Protein AF-A0A2G9LZC6-F1 (afdb_monomer_lite)

Radius of gyration: 39.08 Å; chains: 1; bounding box: 83×59×140 Å

Foldseek 3Di:
DCDVQQDKFFKAQLLPLDGPDIDGQVDWDKDFAWDADPVRFAADPVRDGDAPLRIDGDADPPDPVRTHIDTDGLVVLQVQQVRNQVSVCVVVVHHDDPLRRQDSVLSVLLSVLSVLLVVLVVLLVVLVVVLVVLVVVLVVLVVVLVVQVVVVVVDDPVCQQVQWDFDDDPDPPDGTDTHRSNVSSVVSNVVSVVSSVVSVVSSVVSVVSSVVSVSCSVRMDTSVSSVLLVLLLVQLVQLLVQLVCQVVCVVVVNDDAGAADAAELAAPVPDACVQLVSVLCSLVSSLVNNLCLQADQKDFDSSQDADPVPRHGDIDGRPSHNNDDSVVSSVSSLRHGAHEYEQVNLLLCLQVQDDDVPDDPVNSVVVSLVVSLVSLVVSVVSSRHQEYAQAAAASNDDDRDAHPPHDGPRVVSVVVCVVVPDPHYYHSDDDPCVLCNVLSNCVNNPPQDDPPDDDDPDDRDDSVCVCPDPVSPPDDPPADDDPPGPDPPDADPVNDDDD

Sequence (499 aa):
EEEPEKAMYPLVDKRSGHVISVIRKDTPIAVPKWKTNGKGEYVDYEGNVVSFRDRVPEFDPNNPEKINMKQKDWSYFIKEAEMRNRDLEKQRGRAISPEERITPEEAFYISMLDGQERSAKGWALYYSQGMEEELKEFEKLKKLRVHYAELEKNTPEKDMWKLKMPLGSGDNIIPPEYKKPTEYIDTRLKMLRERINSSTETMTGQLQNAKEAELAKENVVSSWKFAKNKSMHSYAELGIYAMDRTKKGMEIGKVKEDIFIAPENLFPEMGYGSHPEELIELVQGARERMVEYLTKAQIPDPAGAVDPKTGKPKLINNPYYRSMSRQEADEEAKRHIKATLDTQHLGMWFRYFTPKEGETEEERFKRFEKWYLDEVKKLQEKEIIGHMHIVDGFGRGHTHLPAGEGIMPIRSAVEYLKKKGYTGSMVSEGYGEPGRQLTQTWAYFGSPLYHIGAVEPSAARSWTEVEHSYFSRMQSPYFVFGAYAPSNDWTLWSGVPLE

Secondary structure (DSSP, 8-state):
--TTTT-EEEEEETTT--EEEEEETT--EEEE-B-B-TTS-BB-TT--B--TTT--BPB-TTSTTSB-EEEE-HHHHHHHHHHHHHHHHHHHTSPPPTTTPPPHHHHHHHHHHHHHHHHHHHHHHHHHHHHHHHHHHHHHHHHHHHHHHHHHHHS-GGGGGGG-EEES-S-TTSPPEEE-HHHHHHHHHHHHHHHHHHHHHHHHHHHHHHHHHHHHHHHEEEHHHHHHHHHHHHHHHHHHHHHHHHHHHHHTTS--S---B--B---GGG-TTSSHHHHHHHHHHHHHHHHHHHH-SEEE-TT--B-TTT-SBPEEE-TT-----HHHHHHHHHHHB-EEEEHHHHHHGGGG-PPPTT--HHHHHHHHHHHHHHHHHHHHHTT-EEEEEE-B--SSS---BPTTSSSS-HHHHHHHHHHTT--S-EEE--SS-HHHHHHHHHHHTT-----SS---SS-PPPHHHHHTSTTS-SS--SS--STTSS--S---TTSPPP-

Structure (mmCIF, N/CA/C/O backbone):
data_AF-A0A2G9LZC6-F1
#
_entry.id   AF-A0A2G9LZC6-F1
#
loop_
_atom_site.group_PDB
_atom_site.id
_atom_site.type_symbol
_atom_site.label_atom_id
_atom_site.label_alt_id
_atom_site.label_comp_id
_atom_site.label_asym_id
_atom_site.label_entity_id
_atom_site.label_seq_id
_atom_site.pdbx_PDB_ins_code
_atom_site.Cartn_x
_atom_site.Cartn_y
_atom_site.Cartn_z
_atom_site.occupancy
_atom_site.B_iso_or_equiv
_atom_site.auth_seq_id
_atom_site.auth_comp_id
_atom_site.auth_asym_id
_atom_site.auth_atom_id
_atom_site.pdbx_PDB_model_num
ATOM 1 N N . GLU A 1 1 ? 12.301 17.611 15.758 1.00 43.12 1 GLU A N 1
ATOM 2 C CA . GLU A 1 1 ? 11.873 18.151 14.449 1.00 43.12 1 GLU A CA 1
ATOM 3 C C . GLU A 1 1 ? 12.642 17.582 13.249 1.00 43.12 1 GLU A C 1
ATOM 5 O O . GLU A 1 1 ? 12.082 17.625 12.169 1.00 43.12 1 GLU A O 1
ATOM 10 N N . GLU A 1 2 ? 13.836 16.977 13.389 1.00 47.62 2 GLU A N 1
ATOM 11 C CA . GLU A 1 2 ? 14.562 16.383 12.236 1.00 47.62 2 GLU A CA 1
ATOM 12 C C . GLU A 1 2 ? 14.019 15.026 11.726 1.00 47.62 2 GLU A C 1
ATOM 14 O O . GLU A 1 2 ? 14.221 14.674 10.565 1.00 47.62 2 GLU A O 1
ATOM 19 N N . GLU A 1 3 ? 13.344 14.227 12.561 1.00 56.31 3 GLU A N 1
ATOM 20 C CA . GLU A 1 3 ? 12.893 12.875 12.169 1.00 56.31 3 GLU A CA 1
ATOM 21 C C . GLU A 1 3 ? 11.891 12.828 10.992 1.00 56.31 3 GLU A C 1
ATOM 23 O O . GLU A 1 3 ? 12.041 11.954 10.133 1.00 56.31 3 GLU A O 1
ATOM 28 N N . PRO A 1 4 ? 10.910 13.749 10.863 1.00 64.94 4 PRO A N 1
ATOM 29 C CA . PRO A 1 4 ? 9.993 13.779 9.720 1.00 64.94 4 PRO A CA 1
ATOM 30 C C . PRO A 1 4 ? 10.680 14.034 8.370 1.00 64.94 4 PRO A C 1
ATOM 32 O O . PRO A 1 4 ? 10.182 13.569 7.337 1.00 64.94 4 PRO A O 1
ATOM 35 N N . GLU A 1 5 ? 11.800 14.765 8.372 1.00 67.06 5 GLU A N 1
ATOM 36 C CA . GLU A 1 5 ? 12.588 15.092 7.175 1.00 67.06 5 GLU A CA 1
ATOM 37 C C . GLU A 1 5 ? 13.485 13.927 6.738 1.00 67.06 5 GLU A C 1
ATOM 39 O O . GLU A 1 5 ? 13.737 13.760 5.548 1.00 67.06 5 GLU A O 1
ATOM 44 N N . LYS A 1 6 ? 13.883 13.060 7.679 1.00 76.31 6 LYS A N 1
ATOM 45 C CA . LYS A 1 6 ? 14.678 11.840 7.439 1.00 76.31 6 LYS A CA 1
ATOM 46 C C . LYS A 1 6 ? 13.821 10.575 7.295 1.00 76.31 6 LYS A C 1
ATOM 48 O O . LYS A 1 6 ? 14.341 9.459 7.353 1.00 76.31 6 LYS A O 1
ATOM 53 N N . ALA A 1 7 ? 12.506 10.725 7.124 1.00 83.56 7 ALA A N 1
ATOM 54 C CA . ALA A 1 7 ? 11.594 9.589 7.075 1.00 83.56 7 ALA A CA 1
ATOM 55 C C . ALA A 1 7 ? 11.919 8.639 5.908 1.00 83.56 7 ALA A C 1
ATOM 57 O O . ALA A 1 7 ? 12.198 9.064 4.780 1.00 83.56 7 ALA A O 1
ATOM 58 N N . MET A 1 8 ? 11.851 7.341 6.207 1.00 89.88 8 MET A N 1
ATOM 59 C CA . MET A 1 8 ? 12.093 6.251 5.268 1.00 89.88 8 MET A CA 1
ATOM 60 C C . MET A 1 8 ? 10.774 5.593 4.869 1.00 89.88 8 MET A C 1
ATOM 62 O O . MET A 1 8 ? 9.972 5.231 5.727 1.00 89.88 8 MET A O 1
ATOM 66 N N . TYR A 1 9 ? 10.580 5.396 3.569 1.00 92.12 9 TYR A N 1
ATOM 67 C CA . TYR A 1 9 ? 9.384 4.799 2.987 1.00 92.12 9 TYR A CA 1
ATOM 68 C C . TYR A 1 9 ? 9.756 3.491 2.291 1.00 92.12 9 TYR A C 1
ATOM 70 O O . TYR A 1 9 ? 10.338 3.525 1.201 1.00 92.12 9 TYR A O 1
ATOM 78 N N . PRO A 1 10 ? 9.458 2.329 2.899 1.00 94.50 10 PRO A N 1
ATOM 79 C CA . PRO A 1 10 ? 9.645 1.055 2.232 1.00 94.50 10 PRO A CA 1
ATOM 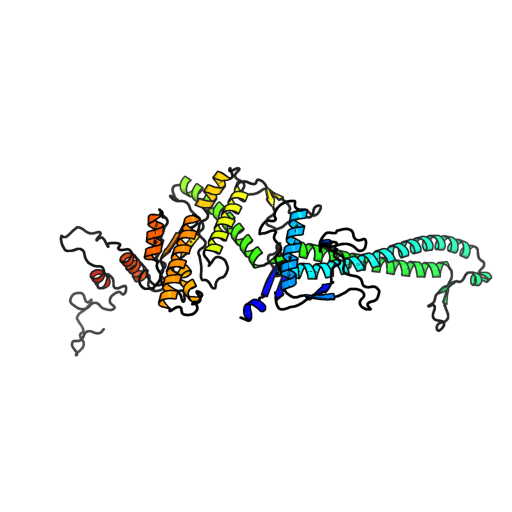80 C C . PRO A 1 10 ? 8.627 0.912 1.099 1.00 94.50 10 PRO A C 1
ATOM 82 O O . PRO A 1 10 ? 7.432 1.162 1.271 1.00 94.50 10 PRO A O 1
ATOM 85 N N . LEU A 1 11 ? 9.109 0.464 -0.050 1.00 96.38 11 LEU A N 1
ATOM 86 C CA . LEU A 1 11 ? 8.307 0.094 -1.205 1.00 96.38 11 LEU A CA 1
ATOM 87 C C . LEU A 1 11 ? 8.334 -1.420 -1.358 1.00 96.38 11 LEU A C 1
ATOM 89 O O . LEU A 1 11 ? 9.381 -2.050 -1.185 1.00 96.38 11 LEU A O 1
ATOM 93 N N . VAL A 1 12 ? 7.191 -1.998 -1.705 1.00 94.19 12 VAL A N 1
ATOM 94 C CA . VAL A 1 12 ? 7.036 -3.440 -1.889 1.00 94.19 12 VAL A CA 1
ATOM 95 C C . VAL A 1 12 ? 6.555 -3.762 -3.296 1.00 94.19 12 VAL A C 1
ATOM 97 O O . VAL A 1 12 ? 5.871 -2.961 -3.934 1.00 94.19 12 VAL A O 1
ATOM 100 N N . ASP A 1 13 ? 6.898 -4.953 -3.775 1.00 89.25 13 ASP A N 1
ATOM 101 C CA . ASP A 1 13 ? 6.261 -5.529 -4.957 1.00 89.25 13 ASP A CA 1
ATOM 102 C C . ASP A 1 13 ? 4.911 -6.119 -4.548 1.00 89.25 13 ASP A C 1
ATOM 104 O O . ASP A 1 13 ? 4.850 -7.064 -3.760 1.00 89.25 13 ASP A O 1
ATOM 108 N N . LYS A 1 14 ? 3.813 -5.590 -5.092 1.00 85.69 14 LYS A N 1
ATOM 109 C CA . LYS A 1 14 ? 2.453 -6.015 -4.732 1.00 85.69 14 LYS A CA 1
ATOM 110 C C . LYS A 1 14 ? 2.152 -7.487 -5.044 1.00 85.69 14 LYS A C 1
ATOM 112 O O . LYS A 1 14 ? 1.168 -8.009 -4.530 1.00 85.69 14 LYS A O 1
ATOM 117 N N . ARG A 1 15 ? 2.965 -8.154 -5.874 1.00 81.88 15 ARG A N 1
ATOM 118 C CA . ARG A 1 15 ? 2.819 -9.578 -6.225 1.00 81.88 15 ARG A CA 1
ATOM 119 C C . ARG A 1 15 ? 3.368 -10.498 -5.138 1.00 81.88 15 ARG A C 1
ATOM 121 O O . ARG A 1 15 ? 2.818 -11.570 -4.918 1.00 81.88 15 ARG A O 1
ATOM 128 N N . SER A 1 16 ? 4.460 -10.101 -4.483 1.00 82.44 16 SER A N 1
ATOM 129 C CA . SER A 1 16 ? 5.167 -10.933 -3.496 1.00 82.44 16 SER A CA 1
ATOM 130 C C . SER A 1 16 ? 5.083 -10.399 -2.066 1.00 82.44 16 SER A C 1
ATOM 132 O O . SER A 1 16 ? 5.293 -11.151 -1.122 1.00 82.44 16 SER A O 1
ATOM 134 N N . GLY A 1 17 ? 4.804 -9.106 -1.890 1.00 83.94 17 GLY A N 1
ATOM 135 C CA . GLY A 1 17 ? 4.912 -8.409 -0.609 1.00 83.94 17 GLY A CA 1
ATOM 136 C C . GLY A 1 17 ? 6.356 -8.159 -0.158 1.00 83.94 17 GLY A C 1
ATOM 137 O O . GLY A 1 17 ? 6.563 -7.622 0.928 1.00 83.94 17 GLY A O 1
ATOM 138 N N . HIS A 1 18 ? 7.363 -8.525 -0.961 1.00 89.69 18 HIS A N 1
ATOM 139 C CA . HIS A 1 18 ? 8.764 -8.282 -0.625 1.00 89.69 18 HIS A CA 1
ATOM 140 C C . HIS A 1 18 ? 9.116 -6.806 -0.772 1.00 89.69 18 HIS A C 1
ATOM 142 O O . HIS A 1 18 ? 8.728 -6.157 -1.745 1.00 89.69 18 HIS A O 1
ATOM 148 N N . VAL A 1 19 ? 9.909 -6.299 0.172 1.00 94.12 19 VAL A N 1
ATOM 149 C CA . VAL A 1 19 ? 10.510 -4.967 0.074 1.00 94.12 19 VAL A CA 1
ATOM 150 C C . VAL A 1 19 ? 11.490 -4.954 -1.096 1.00 94.12 19 VAL A C 1
ATOM 152 O O . VAL A 1 19 ? 12.437 -5.737 -1.123 1.00 94.12 19 VAL A O 1
ATOM 155 N N . ILE A 1 20 ? 11.254 -4.062 -2.057 1.00 94.19 20 ILE A N 1
ATOM 156 C CA . ILE A 1 20 ? 12.092 -3.903 -3.256 1.00 94.19 20 ILE A CA 1
ATOM 157 C C . ILE A 1 20 ? 12.981 -2.663 -3.193 1.00 94.19 20 ILE A C 1
ATOM 159 O O . ILE A 1 20 ? 14.003 -2.603 -3.871 1.00 94.19 20 ILE A O 1
ATOM 163 N N . SER A 1 21 ? 12.598 -1.661 -2.400 1.00 93.88 21 SER A N 1
ATOM 164 C CA . SER A 1 21 ? 13.365 -0.429 -2.227 1.00 93.88 21 SER A CA 1
ATOM 165 C C . SER A 1 21 ? 12.953 0.295 -0.948 1.00 93.88 21 SER A C 1
ATOM 167 O O . SER A 1 21 ? 11.872 0.057 -0.409 1.00 93.88 21 SER A O 1
ATOM 169 N N . VAL A 1 22 ? 13.803 1.201 -0.471 1.00 94.19 22 VAL A N 1
ATOM 170 C CA . VAL A 1 22 ? 13.501 2.116 0.634 1.00 94.19 22 VAL A CA 1
ATOM 171 C C . VAL A 1 22 ? 13.873 3.525 0.198 1.00 94.19 22 VAL A C 1
ATOM 173 O O . VAL A 1 22 ? 15.037 3.803 -0.084 1.00 94.19 22 VAL A O 1
ATOM 176 N N . ILE A 1 23 ? 12.883 4.414 0.144 1.00 93.44 23 ILE A N 1
ATOM 177 C CA . ILE A 1 23 ? 13.073 5.811 -0.250 1.00 93.44 23 ILE A CA 1
ATOM 178 C C . ILE A 1 23 ? 13.298 6.661 0.992 1.00 93.44 23 ILE A C 1
ATOM 180 O O . ILE A 1 23 ? 12.553 6.546 1.963 1.00 93.44 23 ILE A O 1
ATOM 184 N N . ARG A 1 24 ? 14.303 7.537 0.961 1.00 90.88 24 ARG A N 1
ATOM 185 C CA . ARG A 1 24 ? 14.537 8.530 2.013 1.00 90.88 24 ARG A CA 1
ATOM 186 C C . ARG A 1 24 ? 14.150 9.910 1.503 1.00 90.88 24 ARG A C 1
ATOM 188 O O . ARG A 1 24 ? 14.561 10.296 0.410 1.00 90.88 24 ARG A O 1
ATOM 195 N N . LYS A 1 25 ? 13.367 10.650 2.289 1.00 89.06 25 LYS A N 1
ATOM 196 C CA . LYS A 1 25 ? 12.893 11.996 1.916 1.00 89.06 25 LYS A CA 1
ATOM 197 C C . LYS A 1 25 ? 14.012 13.004 1.658 1.00 89.06 25 LYS A C 1
ATOM 199 O O . LYS A 1 25 ? 13.854 13.886 0.819 1.00 89.06 25 LYS A O 1
ATOM 204 N N . ASP A 1 26 ? 15.116 12.867 2.377 1.00 88.81 26 ASP A N 1
ATOM 205 C CA . ASP A 1 26 ? 16.279 13.752 2.328 1.00 88.81 26 ASP A CA 1
ATOM 206 C C . ASP A 1 26 ? 17.225 13.458 1.156 1.00 88.81 26 ASP A C 1
ATOM 208 O O . ASP A 1 26 ? 18.218 14.159 0.982 1.00 88.81 26 ASP A O 1
ATOM 212 N N . THR A 1 27 ? 16.940 12.435 0.345 1.00 89.12 27 THR A N 1
ATOM 213 C CA . THR A 1 27 ? 17.779 12.063 -0.795 1.00 89.12 27 THR A CA 1
ATOM 214 C C . THR A 1 27 ? 17.295 12.775 -2.059 1.00 89.12 27 THR A C 1
ATOM 216 O O . THR A 1 27 ? 16.276 12.373 -2.629 1.00 89.12 27 THR A O 1
ATOM 219 N N . PRO A 1 28 ? 18.001 13.817 -2.541 1.00 89.12 28 PRO A N 1
ATOM 220 C CA . PRO A 1 28 ? 17.677 14.415 -3.823 1.00 89.12 28 PRO A CA 1
ATOM 221 C C . PRO A 1 28 ? 18.065 13.471 -4.961 1.00 89.12 28 PRO A C 1
ATOM 223 O O . PRO A 1 28 ? 19.064 12.753 -4.879 1.00 89.12 28 PRO A O 1
ATOM 226 N N . ILE A 1 29 ? 17.300 13.507 -6.052 1.00 90.00 29 ILE A N 1
ATOM 227 C CA . ILE A 1 29 ? 17.672 12.814 -7.289 1.00 90.00 29 ILE A CA 1
ATOM 228 C C . ILE A 1 29 ? 17.699 13.770 -8.473 1.00 90.00 29 ILE A C 1
ATOM 230 O O . ILE A 1 29 ? 16.896 14.702 -8.584 1.00 90.00 29 ILE A O 1
ATOM 234 N N . ALA A 1 30 ? 18.638 13.518 -9.381 1.00 90.19 30 ALA A N 1
ATOM 235 C CA . ALA A 1 30 ? 18.734 14.233 -10.639 1.00 90.19 30 ALA A CA 1
ATOM 236 C C . ALA A 1 30 ? 17.647 13.739 -11.598 1.00 90.19 30 ALA A C 1
ATOM 238 O O . ALA A 1 30 ? 17.650 12.584 -12.021 1.00 90.19 30 ALA A O 1
ATOM 239 N N . VAL A 1 31 ? 16.740 14.635 -11.979 1.00 89.62 31 VAL A N 1
ATOM 240 C CA . VAL A 1 31 ? 15.729 14.389 -13.016 1.00 89.62 31 VAL A CA 1
ATOM 241 C C . VAL A 1 31 ? 15.840 15.449 -14.108 1.00 89.62 31 VAL A C 1
ATOM 243 O O . VAL A 1 31 ? 16.217 16.593 -13.825 1.00 89.62 31 VAL A O 1
ATOM 246 N N . PRO A 1 32 ? 15.515 15.114 -15.365 1.00 90.19 32 PRO A N 1
ATOM 247 C CA . PRO A 1 32 ? 15.540 16.102 -16.426 1.00 90.19 32 PRO A CA 1
ATOM 248 C C . PRO A 1 32 ? 14.471 17.174 -16.200 1.00 90.19 32 PRO A C 1
ATOM 250 O O . PRO A 1 32 ? 13.370 16.916 -15.704 1.00 90.19 32 PRO A O 1
ATOM 253 N N . LYS A 1 33 ? 14.774 18.399 -16.623 1.00 90.06 33 LYS A N 1
ATOM 254 C CA . LYS A 1 33 ? 13.756 19.428 -16.805 1.00 90.06 33 LYS A CA 1
ATOM 255 C C . LYS A 1 33 ? 12.893 19.023 -18.001 1.00 90.06 33 LYS A C 1
ATOM 257 O O . LYS A 1 33 ? 13.375 18.969 -19.126 1.00 90.06 33 LYS A O 1
ATOM 262 N N . TRP A 1 34 ? 11.629 18.704 -17.751 1.00 91.19 34 TRP A N 1
ATOM 263 C CA . TRP A 1 34 ? 10.685 18.293 -18.791 1.00 91.19 34 TRP A CA 1
ATOM 264 C C . TRP A 1 34 ? 10.189 19.482 -19.616 1.00 91.19 34 TRP A C 1
ATOM 266 O O . TRP A 1 34 ? 9.947 20.559 -19.067 1.00 91.19 34 TRP A O 1
ATOM 276 N N . LYS A 1 35 ? 10.000 19.271 -20.923 1.00 91.69 35 LYS A N 1
ATOM 277 C CA . LYS A 1 35 ? 9.448 20.270 -21.840 1.00 91.69 35 LYS A CA 1
ATOM 278 C C . LYS A 1 35 ? 7.946 20.436 -21.586 1.00 91.69 35 LYS A C 1
ATOM 280 O O . LYS A 1 35 ? 7.188 19.465 -21.612 1.00 91.69 35 LYS A O 1
ATOM 285 N N . THR A 1 36 ? 7.520 21.673 -21.347 1.00 91.94 36 THR A N 1
ATOM 286 C CA . THR A 1 36 ? 6.113 22.034 -21.126 1.00 91.94 36 THR A CA 1
ATOM 287 C C . THR A 1 36 ? 5.716 23.242 -21.970 1.00 91.94 36 THR A C 1
ATOM 289 O O . THR A 1 36 ? 6.568 24.053 -22.333 1.00 91.94 36 THR A O 1
ATOM 292 N N . ASN A 1 37 ? 4.423 23.398 -22.257 1.00 90.38 37 ASN A N 1
ATOM 293 C CA . ASN A 1 37 ? 3.883 24.611 -22.875 1.00 90.38 37 ASN A CA 1
ATOM 294 C C . ASN A 1 37 ? 3.667 25.740 -21.839 1.00 90.38 37 ASN A C 1
ATOM 296 O O . ASN A 1 37 ? 3.871 25.555 -20.637 1.00 90.38 37 ASN A O 1
ATOM 300 N N . GLY A 1 38 ? 3.212 26.916 -22.290 1.00 86.69 38 GLY A N 1
ATOM 301 C CA . GLY A 1 38 ? 2.917 28.065 -21.416 1.00 86.69 38 GLY A CA 1
ATOM 302 C C . GLY A 1 38 ? 1.775 27.846 -20.410 1.00 86.69 38 GLY A C 1
ATOM 303 O O . GLY A 1 38 ? 1.600 28.658 -19.508 1.00 86.69 38 GLY A O 1
ATOM 304 N N . LYS A 1 39 ? 1.014 26.750 -20.541 1.00 86.06 39 LYS A N 1
ATOM 305 C CA . LYS A 1 39 ? -0.029 26.317 -19.596 1.00 86.06 39 LYS A CA 1
ATOM 306 C C . LYS A 1 39 ? 0.474 25.255 -18.606 1.00 86.06 39 LYS A C 1
ATOM 308 O O . LYS A 1 39 ? -0.288 24.819 -17.750 1.00 86.06 39 LYS A O 1
ATOM 313 N N . GLY A 1 40 ? 1.740 24.840 -18.712 1.00 84.50 40 GLY A N 1
ATOM 314 C CA . GLY A 1 40 ? 2.351 23.816 -17.864 1.00 84.50 40 GLY A CA 1
ATOM 315 C C . GLY A 1 40 ? 2.042 22.371 -18.271 1.00 84.50 40 GLY A C 1
ATOM 316 O O . GLY A 1 40 ? 2.336 21.459 -17.504 1.00 84.50 40 GLY A O 1
ATOM 317 N N . GLU A 1 41 ? 1.463 22.138 -19.452 1.00 87.31 41 GLU A N 1
ATOM 318 C CA . GLU A 1 41 ? 1.208 20.788 -19.974 1.00 87.31 41 GLU A CA 1
ATOM 319 C C . GLU A 1 41 ? 2.470 20.231 -20.636 1.00 87.31 41 GLU A C 1
ATOM 321 O O . GLU A 1 41 ? 3.208 20.983 -21.278 1.00 87.31 41 GLU A O 1
ATOM 326 N N . TYR A 1 42 ? 2.721 18.925 -20.505 1.00 90.94 42 TYR A N 1
ATOM 327 C CA . TYR A 1 42 ? 3.843 18.276 -21.184 1.00 90.94 42 TYR A CA 1
ATOM 328 C C . TYR A 1 42 ? 3.627 18.269 -22.694 1.00 90.94 42 TYR A C 1
ATOM 330 O O . TYR A 1 42 ? 2.532 17.967 -23.169 1.00 90.94 42 TYR A O 1
ATOM 338 N N . VAL A 1 43 ? 4.685 18.588 -23.436 1.00 92.75 43 VAL A N 1
ATOM 339 C CA . VAL A 1 43 ? 4.673 18.568 -24.901 1.00 92.75 43 VAL A CA 1
ATOM 340 C C . VAL A 1 43 ? 5.872 17.807 -25.447 1.00 92.75 43 VAL A C 1
ATOM 342 O O . VAL A 1 43 ? 6.925 17.776 -24.807 1.00 92.75 43 VAL A O 1
ATOM 345 N N . ASP A 1 44 ? 5.717 17.206 -26.623 1.00 93.38 44 ASP A N 1
ATOM 346 C CA . ASP A 1 44 ? 6.830 16.632 -27.381 1.00 93.38 44 ASP A CA 1
ATOM 347 C C . ASP A 1 44 ? 7.699 17.725 -28.047 1.00 93.38 44 ASP A C 1
ATOM 349 O O . ASP A 1 44 ? 7.529 18.932 -27.824 1.00 93.38 44 ASP A O 1
ATOM 353 N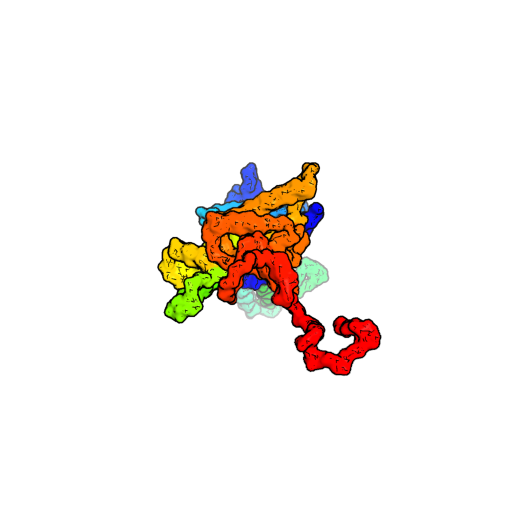 N . TYR A 1 45 ? 8.682 17.312 -28.852 1.00 90.44 45 TYR A N 1
ATOM 354 C CA . TYR A 1 45 ? 9.544 18.249 -29.580 1.00 90.44 45 TYR A CA 1
ATOM 355 C C . TYR A 1 45 ? 8.828 18.991 -30.718 1.00 90.44 45 TYR A C 1
ATOM 357 O O . TYR A 1 45 ? 9.313 20.047 -31.122 1.00 90.44 45 TYR A O 1
ATOM 365 N N . GLU A 1 46 ? 7.676 18.498 -31.177 1.00 91.56 46 GLU A N 1
ATOM 366 C CA . GLU A 1 46 ? 6.836 19.124 -32.206 1.00 91.56 46 GLU A CA 1
ATOM 367 C C . GLU A 1 46 ? 5.798 20.092 -31.605 1.00 91.56 46 GLU A C 1
ATOM 369 O O . GLU A 1 46 ? 5.193 20.888 -32.319 1.00 91.56 46 GLU A O 1
ATOM 374 N N . GLY A 1 47 ? 5.634 20.085 -30.279 1.00 91.06 47 GLY A N 1
ATOM 375 C CA . GLY A 1 47 ? 4.700 20.941 -29.551 1.00 91.06 47 GLY A CA 1
ATOM 376 C C . GLY A 1 47 ? 3.324 20.312 -29.319 1.00 91.06 47 GLY A C 1
ATOM 377 O O . GLY A 1 47 ? 2.440 20.998 -28.799 1.00 91.06 47 GLY A O 1
ATOM 378 N N . ASN A 1 48 ? 3.133 19.032 -29.648 1.00 94.00 48 ASN A N 1
ATOM 379 C CA . ASN A 1 48 ? 1.892 18.322 -29.353 1.00 94.00 48 ASN A CA 1
ATOM 380 C C . ASN A 1 48 ? 1.807 18.030 -27.855 1.00 94.00 48 ASN A C 1
ATOM 382 O O . ASN A 1 48 ? 2.805 17.678 -27.227 1.00 94.00 48 ASN A O 1
ATOM 386 N N . VAL A 1 49 ? 0.611 18.155 -27.276 1.00 90.44 49 VAL A N 1
ATOM 387 C CA . VAL A 1 49 ? 0.374 17.795 -25.871 1.00 90.44 49 VAL A CA 1
ATOM 388 C C . VAL A 1 49 ? 0.473 16.282 -25.718 1.00 90.44 49 VAL A C 1
ATOM 390 O O . VAL A 1 49 ? -0.200 15.540 -26.432 1.00 90.44 49 VAL A O 1
ATOM 393 N N . VAL A 1 50 ? 1.289 15.834 -24.767 1.00 89.19 50 VAL A N 1
ATOM 394 C CA . VAL A 1 50 ? 1.569 14.414 -24.541 1.00 89.19 50 VAL A CA 1
ATOM 395 C C . VAL A 1 50 ? 1.300 13.989 -23.103 1.00 89.19 50 VAL A C 1
ATOM 397 O O . VAL A 1 50 ? 1.228 14.807 -22.182 1.00 89.19 50 VAL A O 1
ATOM 400 N N . SER A 1 51 ? 1.149 12.678 -22.916 1.00 84.94 51 SER A N 1
ATOM 401 C CA . SER A 1 51 ? 0.961 12.077 -21.600 1.00 84.94 51 SER A CA 1
ATOM 402 C C . SER A 1 51 ? 2.229 12.174 -20.751 1.00 84.94 51 SER A C 1
ATOM 404 O O . SER A 1 51 ? 3.335 12.449 -21.230 1.00 84.94 51 SER A O 1
ATOM 406 N N . PHE A 1 52 ? 2.088 11.857 -19.467 1.00 83.50 52 PHE A N 1
ATOM 407 C CA . PHE A 1 52 ? 3.230 11.757 -18.573 1.00 83.50 52 PHE A CA 1
ATOM 408 C C . PHE A 1 52 ? 4.253 10.705 -19.043 1.00 83.50 52 PHE A C 1
ATOM 410 O O . PHE A 1 52 ? 5.458 10.889 -18.872 1.00 83.50 52 PHE A O 1
ATOM 417 N N . ARG A 1 53 ? 3.789 9.613 -19.665 1.00 80.62 53 ARG A N 1
ATOM 418 C CA . ARG A 1 53 ? 4.647 8.540 -20.190 1.00 80.62 53 ARG A CA 1
ATOM 419 C C . ARG A 1 53 ? 5.523 9.027 -21.343 1.00 80.62 53 ARG A C 1
ATOM 421 O O . ARG A 1 53 ? 6.680 8.614 -21.442 1.00 80.62 53 ARG A O 1
ATOM 428 N N . ASP A 1 54 ? 5.001 9.952 -22.140 1.00 85.69 54 ASP A N 1
ATOM 429 C CA . ASP A 1 54 ? 5.575 10.371 -23.422 1.00 85.69 54 ASP A CA 1
ATOM 430 C C . ASP A 1 54 ? 6.284 11.735 -23.351 1.00 85.69 54 ASP A C 1
ATOM 432 O O . ASP A 1 54 ? 6.855 12.199 -24.334 1.00 85.69 54 ASP A O 1
ATOM 436 N N . ARG A 1 55 ? 6.307 12.375 -22.172 1.00 89.75 55 ARG A N 1
ATOM 437 C CA . ARG A 1 55 ? 7.003 13.654 -21.941 1.00 89.75 55 ARG A CA 1
ATOM 438 C C . ARG A 1 55 ? 8.472 13.591 -22.371 1.00 89.75 55 ARG A C 1
ATOM 440 O O . ARG A 1 55 ? 9.153 12.602 -22.096 1.00 89.75 55 ARG A O 1
ATOM 447 N N . VAL A 1 56 ? 9.003 14.652 -22.970 1.00 91.00 56 VAL A N 1
ATOM 448 C CA . VAL A 1 56 ? 10.412 14.715 -23.403 1.00 91.00 56 VAL A CA 1
ATOM 449 C C . VAL A 1 56 ? 11.205 15.728 -22.576 1.00 91.00 56 VAL A C 1
ATOM 451 O O . VAL A 1 56 ? 10.630 16.707 -22.086 1.00 91.00 56 VAL A O 1
ATOM 454 N N . PRO A 1 57 ? 12.512 15.505 -22.351 1.00 92.12 57 PRO A N 1
ATOM 455 C CA . PRO A 1 57 ? 13.341 16.482 -21.664 1.00 92.12 57 PRO A CA 1
ATOM 456 C C . PRO A 1 57 ? 13.539 17.732 -22.528 1.00 92.12 57 PRO A C 1
ATOM 458 O O . PRO A 1 57 ? 13.537 17.673 -23.759 1.00 92.12 57 PRO A O 1
ATOM 461 N N . GLU A 1 58 ? 13.750 18.872 -21.882 1.00 90.00 58 GLU A N 1
ATOM 462 C CA . GLU A 1 58 ? 14.195 20.090 -22.545 1.00 90.00 58 GLU A CA 1
ATOM 463 C C . GLU A 1 58 ? 15.589 19.859 -23.135 1.00 90.00 58 GLU A C 1
ATOM 465 O O . GLU A 1 58 ? 16.535 19.522 -22.419 1.00 90.00 58 GLU A O 1
ATOM 470 N N . PHE A 1 59 ? 15.673 20.007 -24.455 1.00 86.94 59 PHE A N 1
ATOM 471 C CA . PHE A 1 59 ? 16.894 19.853 -25.227 1.00 86.94 59 PHE A CA 1
ATOM 472 C C . PHE A 1 59 ? 17.421 21.235 -25.606 1.00 86.94 59 PHE A C 1
ATOM 474 O O . PHE A 1 59 ? 16.703 22.011 -26.242 1.00 86.94 59 PHE A O 1
ATOM 481 N N . ASP A 1 60 ? 18.659 21.526 -25.216 1.00 83.50 60 ASP A N 1
ATOM 482 C CA . ASP A 1 60 ? 19.354 22.762 -25.563 1.00 83.50 60 ASP A CA 1
ATOM 483 C C . ASP A 1 60 ? 20.552 22.435 -26.469 1.00 83.50 60 ASP A C 1
ATOM 485 O O . ASP A 1 60 ? 21.559 21.910 -25.983 1.00 83.50 60 ASP A O 1
ATOM 489 N N . PRO A 1 61 ? 20.475 22.729 -27.782 1.00 80.38 61 PRO A N 1
ATOM 490 C CA . PRO A 1 61 ? 21.550 22.418 -28.722 1.00 80.38 61 PRO A CA 1
ATOM 491 C C . PRO A 1 61 ? 22.841 23.199 -28.445 1.00 80.38 61 PRO A C 1
ATOM 493 O O . PRO A 1 61 ? 23.898 22.789 -28.922 1.00 80.38 61 PRO A O 1
ATOM 496 N N . ASN A 1 62 ? 22.772 24.298 -27.687 1.00 82.69 62 ASN A N 1
ATOM 497 C CA . ASN A 1 62 ? 23.920 25.149 -27.378 1.00 82.69 62 ASN A CA 1
ATOM 498 C C . ASN A 1 62 ? 24.607 24.769 -26.055 1.00 82.69 62 ASN A C 1
ATOM 500 O O . ASN A 1 62 ? 25.634 25.352 -25.711 1.00 82.69 62 ASN A O 1
ATOM 504 N N . ASN A 1 63 ? 24.065 23.801 -25.309 1.00 78.56 63 ASN A N 1
ATOM 505 C CA . ASN A 1 63 ? 24.620 23.331 -24.043 1.00 78.56 63 ASN A CA 1
ATOM 506 C C . ASN A 1 63 ? 25.474 22.060 -24.257 1.00 78.56 63 ASN A C 1
ATOM 508 O O . ASN A 1 63 ? 24.993 21.119 -24.896 1.00 78.56 63 ASN A O 1
ATOM 512 N N . PRO A 1 64 ? 26.703 21.970 -23.705 1.00 66.00 64 PRO A N 1
ATOM 513 C CA . PRO A 1 64 ? 27.535 20.765 -23.796 1.00 66.00 64 PRO A CA 1
ATOM 514 C C . PRO A 1 64 ? 26.875 19.496 -23.228 1.00 66.00 64 PRO A C 1
ATOM 516 O O . PRO A 1 64 ? 27.115 18.412 -23.756 1.00 66.00 64 PRO A O 1
ATOM 519 N N . GLU A 1 65 ? 26.010 19.610 -22.214 1.00 72.62 65 GLU A N 1
ATOM 520 C CA . GLU A 1 65 ? 25.271 18.473 -21.638 1.00 72.62 65 GLU A CA 1
ATOM 521 C C . GLU A 1 65 ? 23.993 18.125 -22.422 1.00 72.62 65 GLU A C 1
ATOM 523 O O . GLU A 1 65 ? 23.426 17.053 -22.220 1.00 72.62 65 GLU A O 1
ATOM 528 N N . LYS A 1 66 ? 23.563 18.995 -23.354 1.00 80.62 66 LYS A N 1
ATOM 529 C CA . LYS A 1 66 ? 22.383 18.911 -24.246 1.00 80.62 66 LYS A CA 1
ATOM 530 C C . LYS A 1 66 ? 21.010 18.715 -23.578 1.00 80.62 66 LYS A C 1
ATOM 532 O O . LYS A 1 66 ? 20.006 19.144 -24.142 1.00 80.62 66 LYS A O 1
ATOM 537 N N . ILE A 1 67 ? 20.939 18.109 -22.394 1.00 85.75 67 ILE A N 1
ATOM 538 C CA . ILE A 1 67 ? 19.744 17.875 -21.579 1.00 85.75 67 ILE A CA 1
ATOM 539 C C . ILE A 1 67 ? 19.956 18.520 -20.209 1.00 85.75 67 ILE A C 1
ATOM 541 O O . ILE A 1 67 ? 20.919 18.223 -19.510 1.00 85.75 67 ILE A O 1
ATOM 545 N N . ASN A 1 68 ? 19.027 19.383 -19.796 1.00 83.31 68 ASN A N 1
ATOM 546 C CA . ASN A 1 68 ? 19.111 20.059 -18.503 1.00 83.31 68 ASN A CA 1
ATOM 547 C C . ASN A 1 68 ? 18.668 19.126 -17.365 1.00 83.31 68 ASN A C 1
ATOM 549 O O . ASN A 1 68 ? 17.478 18.823 -17.240 1.00 83.31 68 ASN A O 1
ATOM 553 N N . MET A 1 69 ? 19.607 18.706 -16.518 1.00 88.50 69 MET A N 1
ATOM 554 C CA . MET A 1 69 ? 19.331 17.916 -15.317 1.00 88.50 69 MET A CA 1
ATOM 555 C C . MET A 1 69 ? 19.193 18.824 -14.091 1.00 88.50 69 MET A C 1
ATOM 557 O O . MET A 1 69 ? 19.989 19.737 -13.879 1.00 88.50 69 MET A O 1
ATOM 561 N N . LYS A 1 70 ? 18.186 18.571 -13.249 1.00 89.19 70 LYS A N 1
ATOM 562 C CA . LYS A 1 70 ? 17.980 19.293 -11.988 1.00 89.19 70 LYS A CA 1
ATOM 563 C C . LYS A 1 70 ? 17.893 18.324 -10.824 1.00 89.19 70 LYS A C 1
ATOM 565 O O . LYS A 1 70 ? 17.153 17.347 -10.888 1.00 89.19 70 LYS A O 1
ATOM 570 N N . GLN A 1 71 ? 18.588 18.654 -9.740 1.00 91.75 71 GLN A N 1
ATOM 571 C CA . GLN A 1 71 ? 18.373 18.004 -8.453 1.00 91.75 71 GLN A CA 1
ATOM 572 C C . GLN A 1 71 ? 16.973 18.353 -7.947 1.00 91.75 71 GLN A C 1
ATOM 574 O O . GLN A 1 71 ? 16.580 19.526 -7.943 1.00 91.75 71 GLN A O 1
ATOM 579 N N . LYS A 1 72 ? 16.204 17.332 -7.578 1.00 92.62 72 LYS A N 1
ATOM 580 C CA . LYS A 1 72 ? 14.851 17.463 -7.042 1.00 92.62 72 LYS A CA 1
ATOM 581 C C . LYS A 1 72 ? 14.748 16.775 -5.698 1.00 92.62 72 LYS A C 1
ATOM 583 O O . LYS A 1 72 ? 15.248 15.669 -5.527 1.00 92.62 72 LYS A O 1
ATOM 588 N N . ASP A 1 73 ? 14.079 17.455 -4.781 1.00 92.94 73 ASP A N 1
ATOM 589 C CA . ASP A 1 73 ? 13.780 16.986 -3.436 1.00 92.94 73 ASP A CA 1
ATOM 590 C C . ASP A 1 73 ? 12.385 16.345 -3.359 1.00 92.94 73 ASP A C 1
ATOM 592 O O . ASP A 1 73 ? 11.645 16.260 -4.343 1.00 92.94 73 ASP A O 1
ATOM 596 N N . TRP A 1 74 ? 11.998 15.932 -2.155 1.00 92.81 74 TRP A N 1
ATOM 597 C CA . TRP A 1 74 ? 10.691 15.350 -1.871 1.00 92.81 74 TRP A CA 1
ATOM 598 C C . TRP A 1 74 ? 9.494 16.213 -2.307 1.00 92.81 74 TRP A C 1
ATOM 600 O O . TRP A 1 74 ? 8.472 15.681 -2.748 1.00 92.81 74 TRP A O 1
ATOM 610 N N . SER A 1 75 ? 9.604 17.545 -2.239 1.00 93.75 75 SER A N 1
ATOM 611 C CA . SER A 1 75 ? 8.507 18.456 -2.599 1.00 93.75 75 SER A CA 1
ATOM 612 C C . SER A 1 75 ? 8.135 18.352 -4.080 1.00 93.75 75 SER A C 1
ATOM 614 O O . SER A 1 75 ? 6.970 18.518 -4.457 1.00 93.75 75 SER A O 1
ATOM 616 N N . TYR A 1 76 ? 9.114 18.024 -4.927 1.00 93.75 76 TYR A N 1
ATOM 617 C CA . TYR A 1 76 ? 8.880 17.729 -6.331 1.00 93.75 76 TYR A CA 1
ATOM 618 C C . TYR A 1 76 ? 8.038 16.464 -6.500 1.00 93.75 76 TYR A C 1
ATOM 620 O O . TYR A 1 76 ? 7.082 16.486 -7.272 1.00 93.75 76 TYR A O 1
ATOM 628 N N . PHE A 1 77 ? 8.330 15.400 -5.748 1.00 94.75 77 PHE A N 1
ATOM 629 C CA . PHE A 1 77 ? 7.629 14.118 -5.865 1.00 94.75 77 PHE A CA 1
ATOM 630 C C . PHE A 1 77 ? 6.210 14.143 -5.303 1.00 94.75 77 PHE A C 1
ATOM 632 O O . PHE A 1 77 ? 5.351 13.433 -5.819 1.00 94.75 77 PHE A O 1
ATOM 639 N N . ILE A 1 78 ? 5.915 15.025 -4.341 1.00 95.19 78 ILE A N 1
ATOM 640 C CA . ILE A 1 78 ? 4.529 15.316 -3.937 1.00 95.19 78 ILE A CA 1
ATOM 641 C C . ILE A 1 78 ? 3.731 15.838 -5.141 1.00 95.19 78 ILE A C 1
ATOM 643 O O . ILE A 1 78 ? 2.693 15.280 -5.498 1.00 95.19 78 ILE A O 1
ATOM 647 N N . LYS A 1 79 ? 4.254 16.862 -5.825 1.00 93.88 79 LYS A N 1
ATOM 648 C CA . LYS A 1 79 ? 3.612 17.436 -7.020 1.00 93.88 79 LYS A CA 1
ATOM 649 C C . LYS A 1 79 ? 3.579 16.440 -8.177 1.00 93.88 79 LYS A C 1
ATOM 651 O O . LYS A 1 79 ? 2.617 16.402 -8.940 1.00 93.88 79 LYS A O 1
ATOM 656 N N . GLU A 1 80 ? 4.628 15.635 -8.327 1.00 92.31 80 GLU A N 1
ATOM 657 C CA . GLU A 1 80 ? 4.705 14.615 -9.368 1.00 92.31 80 GLU A CA 1
ATOM 658 C C . GLU A 1 80 ? 3.651 13.522 -9.157 1.00 92.31 80 GLU A C 1
ATOM 660 O O . GLU A 1 80 ? 2.951 13.181 -10.109 1.00 92.31 80 GLU A O 1
ATOM 665 N N . ALA A 1 81 ? 3.452 13.051 -7.923 1.00 95.31 81 ALA A N 1
ATOM 666 C CA . ALA A 1 81 ? 2.378 12.125 -7.577 1.00 95.31 81 ALA A CA 1
ATOM 667 C C . ALA A 1 81 ? 0.993 12.712 -7.896 1.00 95.31 81 ALA A C 1
ATOM 669 O O . ALA A 1 81 ? 0.174 12.052 -8.532 1.00 95.31 81 ALA A O 1
ATOM 670 N N . GLU A 1 82 ? 0.723 13.971 -7.536 1.00 93.88 82 GLU A N 1
ATOM 671 C CA . GLU A 1 82 ? -0.535 14.653 -7.882 1.00 93.88 82 GLU A CA 1
ATOM 672 C C . GLU A 1 82 ? -0.764 14.753 -9.396 1.00 93.88 82 GLU A C 1
ATOM 674 O O . GLU A 1 82 ? -1.875 14.539 -9.882 1.00 93.88 82 GLU A O 1
ATOM 679 N N . MET A 1 83 ? 0.278 15.076 -10.165 1.00 90.38 83 MET A N 1
ATOM 680 C CA . MET A 1 83 ? 0.193 15.127 -11.626 1.00 90.38 83 MET A CA 1
ATOM 681 C C . MET A 1 83 ? -0.056 13.745 -12.232 1.00 90.38 83 MET A C 1
ATOM 683 O O . MET A 1 83 ? -0.942 13.619 -13.076 1.00 90.38 83 MET A O 1
ATOM 687 N N . ARG A 1 84 ? 0.670 12.714 -11.780 1.00 91.56 84 ARG A N 1
ATOM 688 C CA . ARG A 1 84 ? 0.474 11.322 -12.221 1.00 91.56 84 ARG A CA 1
ATOM 689 C C . ARG A 1 84 ? -0.944 10.837 -11.912 1.00 91.56 84 ARG A C 1
ATOM 691 O O . ARG A 1 84 ? -1.574 10.226 -12.765 1.00 91.56 84 ARG A O 1
ATOM 698 N N . ASN A 1 85 ? -1.471 11.165 -10.733 1.00 93.62 85 ASN A N 1
ATOM 699 C CA . ASN A 1 85 ? -2.839 10.827 -10.341 1.00 93.62 85 ASN A CA 1
ATOM 700 C C . ASN A 1 85 ? -3.886 11.504 -11.236 1.00 93.62 85 ASN A C 1
ATOM 702 O O . ASN A 1 85 ? -4.797 10.834 -11.709 1.00 93.62 85 ASN A O 1
ATOM 706 N N . ARG A 1 86 ? -3.722 12.797 -11.548 1.00 90.69 86 ARG A N 1
ATOM 707 C CA . ARG A 1 86 ? -4.615 13.504 -12.486 1.00 90.69 86 ARG A CA 1
ATOM 708 C C . ARG A 1 86 ? -4.561 12.928 -13.901 1.00 90.69 86 ARG A C 1
ATOM 710 O O . ARG A 1 86 ? -5.586 12.859 -14.573 1.00 90.69 86 ARG A O 1
ATOM 717 N N . ASP A 1 87 ? -3.377 12.538 -14.371 1.00 87.69 87 ASP A N 1
ATOM 718 C CA . ASP A 1 87 ? -3.224 11.870 -15.668 1.00 87.69 87 ASP A CA 1
ATOM 719 C C . ASP A 1 87 ? -3.924 10.502 -15.666 1.00 87.69 87 ASP A C 1
ATOM 721 O O . ASP A 1 87 ? -4.671 10.181 -16.588 1.00 87.69 87 ASP A O 1
ATOM 725 N N . LEU A 1 88 ? -3.781 9.740 -14.577 1.00 87.50 88 LEU A N 1
ATOM 726 C CA . LEU A 1 88 ? -4.452 8.455 -14.398 1.00 87.50 88 LEU A CA 1
ATOM 727 C C . LEU A 1 88 ? -5.983 8.600 -14.381 1.00 87.50 88 LEU A C 1
ATOM 729 O O . LEU A 1 88 ? -6.670 7.835 -15.053 1.00 87.50 88 LEU A O 1
ATOM 733 N N . GLU A 1 89 ? -6.531 9.598 -13.687 1.00 88.38 89 GLU A N 1
ATOM 734 C CA . GLU A 1 89 ? -7.972 9.899 -13.700 1.00 88.38 89 GLU A CA 1
ATOM 735 C C . GLU A 1 89 ? -8.482 10.216 -15.110 1.00 88.38 89 GLU A C 1
ATOM 737 O O . GLU A 1 89 ? -9.499 9.663 -15.540 1.00 88.38 89 GLU A O 1
ATOM 742 N N . LYS A 1 90 ? -7.750 11.048 -15.868 1.00 87.50 90 LYS A N 1
ATOM 743 C CA . LYS A 1 90 ? -8.083 11.365 -17.268 1.00 87.50 90 LYS A CA 1
ATOM 744 C C . LYS A 1 90 ? -8.098 10.114 -18.142 1.00 87.50 90 LYS A C 1
ATOM 746 O O . LYS A 1 90 ? -9.039 9.924 -18.907 1.00 87.50 90 LYS A O 1
ATOM 751 N N . GLN A 1 91 ? -7.094 9.249 -18.007 1.00 83.62 91 GLN A N 1
ATOM 752 C CA . GLN A 1 91 ? -7.008 7.997 -18.765 1.00 83.62 91 GLN A CA 1
ATOM 753 C C . GLN A 1 91 ? -8.134 7.017 -18.410 1.00 83.62 91 GLN A C 1
ATOM 755 O O . GLN A 1 91 ? -8.601 6.268 -19.267 1.00 83.62 91 GLN A O 1
ATOM 760 N N . ARG A 1 92 ? -8.573 6.999 -17.146 1.00 83.06 92 ARG A N 1
ATOM 761 C CA . ARG A 1 92 ? -9.638 6.106 -16.668 1.00 83.06 92 ARG A CA 1
ATOM 762 C C . ARG A 1 92 ? -11.042 6.646 -16.926 1.00 83.06 92 ARG A C 1
ATOM 764 O O . ARG A 1 92 ? -11.986 5.861 -16.893 1.00 83.06 92 ARG A O 1
ATOM 771 N N . GLY A 1 93 ? -11.193 7.954 -17.134 1.00 89.12 93 GLY A N 1
ATOM 772 C CA . GLY A 1 93 ? -12.498 8.610 -17.245 1.00 89.12 93 GLY A CA 1
ATOM 773 C C . GLY A 1 93 ? -13.311 8.575 -15.944 1.00 89.12 93 GLY A C 1
ATOM 774 O O . GLY A 1 93 ? -14.527 8.740 -15.979 1.00 89.12 93 GLY A O 1
ATOM 775 N N . ARG A 1 94 ? -12.659 8.327 -14.801 1.00 89.69 94 ARG A N 1
ATOM 776 C CA . ARG A 1 94 ? -13.265 8.304 -13.463 1.00 89.69 94 ARG A CA 1
ATOM 777 C C . ARG A 1 94 ? -12.248 8.720 -12.405 1.00 89.69 94 ARG A C 1
ATOM 779 O O . ARG A 1 94 ? -11.044 8.613 -12.634 1.00 89.69 94 ARG A O 1
ATOM 786 N N . ALA A 1 95 ? -12.745 9.111 -11.234 1.00 89.31 95 ALA A N 1
ATOM 787 C CA . ALA A 1 95 ? -11.909 9.267 -10.050 1.00 89.31 95 ALA A CA 1
ATOM 788 C C . ALA A 1 95 ? -11.184 7.947 -9.733 1.00 89.31 95 ALA A C 1
ATOM 790 O O . ALA A 1 95 ? -11.764 6.858 -9.864 1.00 89.31 95 ALA A O 1
ATOM 791 N N . ILE A 1 96 ? -9.915 8.049 -9.345 1.00 87.88 96 ILE A N 1
ATOM 792 C CA . ILE A 1 96 ? -9.107 6.906 -8.909 1.00 87.88 96 ILE A CA 1
ATOM 793 C C . ILE A 1 96 ? -9.432 6.560 -7.456 1.00 87.88 96 ILE A C 1
ATOM 795 O O . ILE A 1 96 ? -9.709 7.445 -6.644 1.00 87.88 96 ILE A O 1
ATOM 799 N N . SER A 1 97 ? -9.412 5.271 -7.118 1.00 84.19 97 SER A N 1
ATOM 800 C CA . SER A 1 97 ? -9.609 4.849 -5.731 1.00 84.19 97 SER A CA 1
ATOM 801 C C . SER A 1 97 ? -8.373 5.176 -4.874 1.00 84.19 97 SER A C 1
ATOM 803 O O . SER A 1 97 ? -7.275 5.365 -5.415 1.00 84.19 97 SER A O 1
ATOM 805 N N . PRO A 1 98 ? -8.497 5.217 -3.534 1.00 82.69 98 PRO A N 1
ATOM 806 C CA . PRO A 1 98 ? -7.343 5.352 -2.642 1.00 82.69 98 PRO A CA 1
ATOM 807 C C . PRO A 1 98 ? -6.237 4.313 -2.904 1.00 82.69 98 PRO A C 1
ATOM 809 O O . PRO A 1 98 ? -5.053 4.621 -2.785 1.00 82.69 98 PRO A O 1
ATOM 812 N N . GLU A 1 99 ? -6.597 3.098 -3.321 1.00 81.75 99 GLU A N 1
ATOM 813 C CA . GLU A 1 99 ? -5.653 2.033 -3.678 1.00 81.75 99 GLU A CA 1
ATOM 814 C C . GLU A 1 99 ? -4.962 2.251 -5.029 1.00 81.75 99 GLU A C 1
ATOM 816 O O . GLU A 1 99 ? -3.830 1.809 -5.222 1.00 81.75 99 GLU A O 1
ATOM 821 N N . GLU A 1 100 ? -5.604 2.944 -5.964 1.00 86.00 100 GLU A N 1
ATOM 822 C CA . GLU A 1 100 ? -5.013 3.293 -7.261 1.00 86.00 100 GLU A CA 1
ATOM 823 C C . GLU A 1 100 ? -4.129 4.541 -7.180 1.00 86.00 100 GLU A C 1
ATOM 825 O O . GLU A 1 100 ? -3.270 4.745 -8.037 1.00 86.00 100 GLU A O 1
ATOM 830 N N . ARG A 1 101 ? -4.324 5.368 -6.149 1.00 92.44 101 ARG A N 1
ATOM 831 C CA . ARG A 1 101 ? -3.609 6.630 -5.972 1.00 92.44 101 ARG A CA 1
ATOM 832 C C . ARG A 1 101 ? -2.115 6.411 -5.770 1.00 92.44 101 ARG A C 1
ATOM 834 O O . ARG A 1 101 ? -1.709 5.782 -4.799 1.00 92.44 101 ARG A O 1
ATOM 841 N N . ILE A 1 102 ? -1.313 6.990 -6.652 1.00 94.75 102 ILE A N 1
ATOM 842 C CA . ILE A 1 102 ? 0.145 6.992 -6.576 1.00 94.75 102 ILE A CA 1
ATOM 843 C C . ILE A 1 102 ? 0.587 7.908 -5.431 1.00 94.75 102 ILE A C 1
ATOM 845 O O . ILE A 1 102 ? 0.164 9.069 -5.366 1.00 94.75 102 ILE A O 1
ATOM 849 N N . THR A 1 103 ? 1.422 7.393 -4.533 1.00 96.19 103 THR A N 1
ATOM 850 C CA . THR A 1 103 ? 2.020 8.140 -3.415 1.00 96.19 103 THR A CA 1
ATOM 851 C C . THR A 1 103 ? 3.306 8.865 -3.846 1.00 96.19 103 THR A C 1
ATOM 853 O O . THR A 1 103 ? 3.866 8.556 -4.902 1.00 96.19 103 THR A O 1
ATOM 856 N N . PRO A 1 104 ? 3.810 9.846 -3.074 1.00 96.06 104 PRO A N 1
ATOM 857 C CA . PRO A 1 104 ? 5.075 10.510 -3.394 1.00 96.06 104 PRO A CA 1
ATOM 858 C C . PRO A 1 104 ? 6.280 9.553 -3.442 1.00 96.06 104 PRO A C 1
ATOM 860 O O . PRO A 1 104 ? 7.104 9.670 -4.347 1.00 96.06 104 PRO A O 1
ATOM 863 N N . GLU A 1 105 ? 6.370 8.575 -2.533 1.00 95.44 105 GLU A N 1
ATOM 864 C CA . GLU A 1 105 ? 7.418 7.542 -2.545 1.00 95.44 105 GLU A CA 1
ATOM 865 C C . GLU A 1 105 ? 7.319 6.628 -3.774 1.00 95.44 105 GLU A C 1
ATOM 867 O O . GLU A 1 105 ? 8.340 6.304 -4.384 1.00 95.44 105 GLU A O 1
ATOM 872 N N . GLU A 1 106 ? 6.103 6.250 -4.180 1.00 96.44 106 GLU A N 1
ATOM 873 C CA . GLU A 1 106 ? 5.874 5.489 -5.409 1.00 96.44 106 GLU A CA 1
ATOM 874 C C . GLU A 1 106 ? 6.297 6.331 -6.621 1.00 96.44 106 GLU A C 1
ATOM 876 O O . GLU A 1 106 ? 7.047 5.854 -7.469 1.00 96.44 106 GLU A O 1
ATOM 881 N N . ALA A 1 107 ? 5.903 7.609 -6.682 1.00 95.62 107 ALA A N 1
ATOM 882 C CA . ALA A 1 107 ? 6.280 8.518 -7.764 1.00 95.62 107 ALA A CA 1
ATOM 883 C C . ALA A 1 107 ? 7.801 8.710 -7.869 1.00 95.62 107 ALA A C 1
ATOM 885 O O . ALA A 1 107 ? 8.325 8.697 -8.983 1.00 95.62 107 ALA A O 1
ATOM 886 N N . PHE A 1 108 ? 8.503 8.835 -6.739 1.00 95.00 108 PHE A N 1
ATOM 887 C CA . PHE A 1 108 ? 9.965 8.911 -6.684 1.00 95.00 108 PHE A CA 1
ATOM 888 C C . PHE A 1 108 ? 10.606 7.698 -7.359 1.00 95.00 108 PHE A C 1
ATOM 890 O O . PHE A 1 108 ? 11.415 7.836 -8.279 1.00 95.00 108 PHE A O 1
ATOM 897 N N . TYR A 1 109 ? 10.218 6.497 -6.932 1.00 95.12 109 TYR A N 1
ATOM 898 C CA . TYR A 1 109 ? 10.798 5.263 -7.451 1.00 95.12 109 TYR A CA 1
ATOM 899 C C . TYR A 1 109 ? 10.432 5.027 -8.918 1.00 95.12 109 TYR A C 1
ATOM 901 O O . TYR A 1 109 ? 11.290 4.677 -9.728 1.00 95.12 109 TYR A O 1
ATOM 909 N N . ILE A 1 110 ? 9.183 5.310 -9.296 1.00 94.25 110 ILE A N 1
ATOM 910 C CA . ILE A 1 110 ? 8.730 5.242 -10.687 1.00 94.25 110 ILE A CA 1
ATOM 911 C C . ILE A 1 110 ? 9.549 6.197 -11.568 1.00 94.25 110 ILE A C 1
ATOM 913 O O . ILE A 1 110 ? 9.932 5.816 -12.670 1.00 94.25 110 ILE A O 1
ATOM 917 N N . SER A 1 111 ? 9.882 7.401 -11.093 1.00 92.19 111 SER A N 1
ATOM 918 C CA . SER A 1 111 ? 10.722 8.349 -11.838 1.00 92.19 111 SER A CA 1
ATOM 919 C C . SER A 1 111 ? 12.159 7.843 -12.043 1.00 92.19 111 SER A C 1
ATOM 921 O O . SER A 1 111 ? 12.737 8.090 -13.103 1.00 92.19 111 SER A O 1
ATOM 923 N N . MET A 1 112 ? 12.725 7.078 -11.100 1.00 91.31 112 MET A N 1
ATOM 924 C CA . MET A 1 112 ? 14.014 6.395 -11.309 1.00 91.31 112 MET A CA 1
ATOM 925 C C . MET A 1 112 ? 13.912 5.311 -12.392 1.00 91.31 112 MET A C 1
ATOM 927 O O . MET A 1 112 ? 14.761 5.231 -13.283 1.00 91.31 112 MET A O 1
ATOM 931 N N . LEU A 1 113 ? 12.847 4.506 -12.347 1.00 94.06 113 LEU A N 1
ATOM 932 C CA . LEU A 1 113 ? 12.596 3.447 -13.327 1.00 94.06 113 LEU A CA 1
ATOM 933 C C . LEU A 1 113 ? 12.280 3.997 -14.725 1.00 94.06 113 LEU A C 1
ATOM 935 O O . LEU A 1 113 ? 12.670 3.388 -15.718 1.00 94.06 113 LEU A O 1
ATOM 939 N N . ASP A 1 114 ? 11.631 5.161 -14.826 1.00 91.12 114 ASP A N 1
ATOM 940 C CA . ASP A 1 114 ? 11.383 5.841 -16.103 1.00 91.12 114 ASP A CA 1
ATOM 941 C C . ASP A 1 114 ? 12.706 6.147 -16.831 1.00 91.12 114 ASP A C 1
ATOM 943 O O . ASP A 1 114 ? 12.795 5.991 -18.050 1.00 91.12 114 ASP A O 1
ATOM 947 N N . GLY A 1 115 ? 13.752 6.541 -16.095 1.00 89.50 115 GLY A N 1
ATOM 948 C CA . GLY A 1 115 ? 15.089 6.759 -16.654 1.00 89.50 115 GLY A CA 1
ATOM 949 C C . GLY A 1 115 ? 15.723 5.471 -17.187 1.00 89.50 115 GLY A C 1
ATOM 950 O O . GLY A 1 115 ? 16.236 5.453 -18.309 1.00 89.50 115 GLY A O 1
ATOM 951 N N . GLN A 1 116 ? 15.635 4.384 -16.416 1.00 92.38 116 GLN A N 1
ATOM 952 C CA . GLN A 1 116 ? 16.156 3.070 -16.807 1.00 92.38 116 GLN A CA 1
ATOM 953 C C . GLN A 1 116 ? 15.430 2.509 -18.037 1.00 92.38 116 GLN A C 1
ATOM 955 O O . GLN A 1 116 ? 16.082 2.117 -19.004 1.00 92.38 116 GLN A O 1
ATOM 960 N N . GLU A 1 117 ? 14.093 2.542 -18.047 1.00 94.06 117 GLU A N 1
ATOM 961 C CA . GLU A 1 117 ? 13.280 2.077 -19.178 1.00 94.06 117 GLU A CA 1
ATOM 962 C C . GLU A 1 117 ? 13.623 2.849 -20.457 1.00 94.06 117 GLU A C 1
ATOM 964 O O . GLU A 1 117 ? 13.834 2.250 -21.513 1.00 94.06 117 GLU A O 1
ATOM 969 N N . ARG A 1 118 ? 13.694 4.184 -20.379 1.00 90.81 118 ARG A N 1
ATOM 970 C CA . ARG A 1 118 ? 13.990 5.037 -21.538 1.00 90.81 118 ARG A CA 1
ATOM 971 C C . ARG A 1 118 ? 15.401 4.823 -22.064 1.00 90.81 118 ARG A C 1
ATOM 973 O O . ARG A 1 118 ? 15.580 4.767 -23.277 1.00 90.81 118 ARG A O 1
ATOM 980 N N . SER A 1 119 ? 16.385 4.679 -21.177 1.00 92.56 119 SER A N 1
ATOM 981 C CA . SER A 1 119 ? 17.765 4.382 -21.570 1.00 92.56 119 SER A CA 1
ATOM 982 C C . SER A 1 119 ? 17.855 3.038 -22.293 1.00 92.56 119 SER A C 1
ATOM 984 O O . SER A 1 119 ? 18.408 2.968 -23.390 1.00 92.56 119 SER A O 1
ATOM 986 N N . ALA A 1 120 ? 17.230 1.998 -21.736 1.00 95.94 120 ALA A N 1
ATOM 987 C CA . ALA A 1 120 ? 17.217 0.670 -22.331 1.00 95.94 120 ALA A CA 1
ATOM 988 C C . ALA A 1 120 ? 16.512 0.665 -23.701 1.00 95.94 120 ALA A C 1
ATOM 990 O O . ALA A 1 120 ? 17.049 0.152 -24.682 1.00 95.94 120 ALA A O 1
ATOM 991 N N . LYS A 1 121 ? 15.359 1.338 -23.822 1.00 94.19 121 LYS A N 1
ATOM 992 C CA . LYS A 1 121 ? 14.673 1.528 -25.114 1.00 94.19 121 LYS A CA 1
ATOM 993 C C . LYS A 1 121 ? 15.521 2.300 -26.127 1.00 94.19 121 LYS A C 1
ATOM 995 O O . LYS A 1 121 ? 15.531 1.936 -27.300 1.00 94.19 121 LYS A O 1
ATOM 1000 N N . GLY A 1 122 ? 16.239 3.335 -25.689 1.00 93.19 122 GLY A N 1
ATOM 1001 C CA . GLY A 1 122 ? 17.146 4.108 -26.539 1.00 93.19 122 GLY A CA 1
ATOM 1002 C C . GLY A 1 122 ? 18.283 3.256 -27.104 1.00 93.19 122 GLY A C 1
ATOM 1003 O O . GLY A 1 122 ? 18.532 3.287 -28.307 1.00 93.19 122 GLY A O 1
ATOM 1004 N N . TRP A 1 123 ? 18.918 2.433 -26.265 1.00 94.25 123 TRP A N 1
ATOM 1005 C CA . TRP A 1 123 ? 19.942 1.490 -26.715 1.00 94.25 123 TRP A CA 1
ATOM 1006 C C . TRP A 1 123 ? 19.380 0.425 -27.654 1.00 94.25 123 TRP A C 1
ATOM 1008 O O . TRP A 1 123 ? 19.971 0.170 -28.699 1.00 94.25 123 TRP A O 1
ATOM 1018 N N . ALA A 1 124 ? 18.222 -0.159 -27.334 1.00 94.88 124 ALA A N 1
ATOM 1019 C CA . ALA A 1 124 ? 17.568 -1.123 -28.217 1.00 94.88 124 ALA A CA 1
ATOM 1020 C C . ALA A 1 124 ? 17.286 -0.525 -29.608 1.00 94.88 124 ALA A C 1
ATOM 1022 O O . ALA A 1 124 ? 17.537 -1.179 -30.619 1.00 94.88 124 ALA A O 1
ATOM 1023 N N . LEU A 1 125 ? 16.829 0.732 -29.669 1.00 93.75 125 LEU A N 1
ATOM 1024 C CA . LEU A 1 125 ? 16.609 1.440 -30.931 1.00 93.75 125 LEU A CA 1
ATOM 1025 C C . LEU A 1 125 ? 17.917 1.672 -31.702 1.00 93.75 125 LEU A C 1
ATOM 1027 O O . LEU A 1 125 ? 17.952 1.426 -32.905 1.00 93.75 125 LEU A O 1
ATOM 1031 N N . TYR A 1 126 ? 18.984 2.098 -31.020 1.00 92.44 126 TYR A N 1
ATOM 1032 C CA . TYR A 1 126 ? 20.302 2.309 -31.629 1.00 92.44 126 TYR A CA 1
ATOM 1033 C C . TYR A 1 126 ? 20.832 1.037 -32.312 1.00 92.44 126 TYR A C 1
ATOM 1035 O O . TYR A 1 126 ? 21.199 1.071 -33.487 1.00 92.44 126 TYR A O 1
ATOM 1043 N N . TYR A 1 127 ? 20.802 -0.105 -31.614 1.00 92.38 127 TYR A N 1
ATOM 1044 C CA . TYR A 1 127 ? 21.240 -1.383 -32.189 1.00 92.38 127 TYR A CA 1
ATOM 1045 C C . TYR A 1 127 ? 20.306 -1.885 -33.294 1.00 92.38 127 TYR A C 1
ATOM 1047 O O . TYR A 1 127 ? 20.779 -2.456 -34.273 1.00 92.38 127 TYR A O 1
ATOM 1055 N N . SER A 1 128 ? 18.998 -1.640 -33.176 1.00 91.19 128 SER A N 1
ATOM 1056 C CA . SER A 1 128 ? 18.022 -2.000 -34.211 1.00 91.19 128 SER A CA 1
ATOM 1057 C C . SER A 1 128 ? 18.300 -1.282 -35.538 1.00 91.19 128 SER A C 1
ATOM 1059 O O . SER A 1 128 ? 18.328 -1.922 -36.590 1.00 91.19 128 SER A O 1
ATOM 1061 N N . GLN A 1 129 ? 18.592 0.024 -35.493 1.00 89.88 129 GLN A N 1
ATOM 1062 C CA . GLN A 1 129 ? 18.936 0.808 -36.685 1.00 89.88 129 GLN A CA 1
ATOM 1063 C C . GLN A 1 129 ? 20.218 0.298 -37.358 1.00 89.88 129 GLN A C 1
ATOM 1065 O O . GLN A 1 129 ? 20.223 0.072 -38.567 1.00 89.88 129 GLN A O 1
ATOM 1070 N N . GLY A 1 130 ? 21.280 0.052 -36.580 1.00 89.25 130 GLY A N 1
ATOM 1071 C CA . GLY A 1 130 ? 22.526 -0.512 -37.111 1.00 89.25 130 GLY A CA 1
ATOM 1072 C C . GLY A 1 130 ? 22.328 -1.902 -37.725 1.00 89.25 130 GLY A C 1
ATOM 1073 O O . GLY A 1 130 ? 22.809 -2.174 -38.823 1.00 89.25 130 GLY A O 1
ATOM 1074 N N . MET A 1 131 ? 21.545 -2.762 -37.070 1.00 90.50 131 MET A N 1
ATOM 1075 C CA . MET A 1 131 ? 21.248 -4.109 -37.561 1.00 90.50 131 MET A CA 1
ATOM 1076 C C . MET A 1 131 ? 20.478 -4.095 -38.890 1.00 90.50 131 MET A C 1
ATOM 1078 O O . MET A 1 131 ? 20.723 -4.944 -39.747 1.00 90.50 131 MET A O 1
ATOM 1082 N N . GLU A 1 132 ? 19.558 -3.146 -39.096 1.00 90.19 132 GLU A N 1
ATOM 1083 C CA . GLU A 1 132 ? 18.834 -3.018 -40.367 1.00 90.19 132 GLU A CA 1
ATOM 1084 C C . GLU A 1 132 ? 19.794 -2.743 -41.538 1.00 90.19 132 GLU A C 1
ATOM 1086 O O . GLU A 1 132 ? 19.667 -3.338 -42.616 1.00 90.19 132 GLU A O 1
ATOM 1091 N N . GLU A 1 133 ? 20.782 -1.871 -41.328 1.00 90.81 133 GLU A N 1
ATOM 1092 C CA . GLU A 1 133 ? 21.827 -1.579 -42.312 1.00 90.81 133 GLU A CA 1
ATOM 1093 C C . GLU A 1 133 ? 22.745 -2.787 -42.544 1.00 90.81 133 GLU A C 1
ATOM 1095 O O . GLU A 1 133 ? 23.003 -3.149 -43.697 1.00 90.81 133 GLU A O 1
ATOM 1100 N N . GLU A 1 134 ? 23.162 -3.471 -41.475 1.00 92.69 134 GLU A N 1
ATOM 1101 C CA . GLU A 1 134 ? 24.000 -4.674 -41.545 1.00 92.69 134 GLU A CA 1
ATOM 1102 C C . GLU A 1 134 ? 23.310 -5.818 -42.299 1.00 92.69 134 GLU A C 1
ATOM 1104 O O . GLU A 1 134 ? 23.938 -6.478 -43.126 1.00 92.69 134 GLU A O 1
ATOM 1109 N N . LEU A 1 135 ? 22.006 -6.033 -42.088 1.00 93.00 135 LEU A N 1
ATOM 1110 C CA . LEU A 1 135 ? 21.217 -7.030 -42.822 1.00 93.00 135 LEU A CA 1
ATOM 1111 C C . LEU A 1 135 ? 21.126 -6.694 -44.317 1.00 93.00 135 LEU A C 1
ATOM 1113 O O . LEU A 1 135 ? 21.270 -7.579 -45.169 1.00 93.00 135 LEU A O 1
ATOM 1117 N N . LYS A 1 136 ? 20.929 -5.412 -44.654 1.00 94.12 136 LYS A N 1
ATOM 1118 C CA . LYS A 1 136 ? 20.937 -4.939 -46.048 1.00 94.12 136 LYS A CA 1
ATOM 1119 C C . LYS A 1 136 ? 22.302 -5.165 -46.704 1.00 94.12 136 LYS A C 1
ATOM 1121 O O . LYS A 1 136 ? 22.350 -5.586 -47.863 1.00 94.12 136 LYS A O 1
ATOM 1126 N N . GLU A 1 137 ? 23.403 -4.898 -46.001 1.00 93.94 137 GLU A N 1
ATOM 1127 C CA . GLU A 1 137 ? 24.763 -5.157 -46.494 1.00 93.94 137 GLU A CA 1
ATOM 1128 C C . GLU A 1 137 ? 25.029 -6.659 -46.654 1.00 93.94 137 GLU A C 1
ATOM 1130 O O . GLU A 1 137 ? 25.523 -7.097 -47.696 1.00 93.94 137 GLU A O 1
ATOM 1135 N N . PHE A 1 138 ? 24.628 -7.462 -45.670 1.00 94.62 138 PHE A N 1
ATOM 1136 C CA . PHE A 1 138 ? 24.796 -8.911 -45.665 1.00 94.62 138 PHE A CA 1
ATOM 1137 C C . PHE A 1 138 ? 24.131 -9.573 -46.883 1.00 94.62 138 PHE A C 1
ATOM 1139 O O . PHE A 1 138 ? 24.753 -10.384 -47.576 1.00 94.62 138 PHE A O 1
ATOM 1146 N N . GLU A 1 139 ? 22.896 -9.182 -47.216 1.00 95.06 139 GLU A N 1
ATOM 1147 C CA . GLU A 1 139 ? 22.198 -9.696 -48.402 1.00 95.06 139 GLU A CA 1
ATOM 1148 C C . GLU A 1 139 ? 22.830 -9.229 -49.724 1.00 95.06 139 GLU A C 1
ATOM 1150 O O . GLU A 1 139 ? 22.884 -9.998 -50.691 1.00 95.06 139 GLU A O 1
ATOM 1155 N N . LYS A 1 140 ? 23.374 -8.006 -49.784 1.00 95.44 140 LYS A N 1
ATOM 1156 C CA . LYS A 1 140 ? 24.140 -7.537 -50.955 1.00 95.44 140 LYS A CA 1
ATOM 1157 C C . LYS A 1 140 ? 25.423 -8.347 -51.143 1.00 95.44 140 LYS A C 1
ATOM 1159 O O . LYS A 1 140 ? 25.698 -8.797 -52.256 1.00 95.44 140 LYS A O 1
ATOM 1164 N N . LEU A 1 141 ? 26.179 -8.582 -50.071 1.00 94.69 141 LEU A N 1
ATOM 1165 C CA . LEU A 1 141 ? 27.421 -9.355 -50.112 1.00 94.69 141 LEU A CA 1
ATOM 1166 C C . LEU A 1 141 ? 27.182 -10.817 -50.497 1.00 94.69 141 LEU A C 1
ATOM 1168 O O . LEU A 1 141 ? 27.952 -11.361 -51.283 1.00 94.69 141 LEU A O 1
ATOM 1172 N N . LYS A 1 142 ? 26.082 -11.440 -50.052 1.00 95.44 142 LYS A N 1
ATOM 1173 C CA . LYS A 1 142 ? 25.700 -12.789 -50.509 1.00 95.44 142 LYS A CA 1
ATOM 1174 C C . LYS A 1 142 ? 25.498 -12.862 -52.022 1.00 95.44 142 LYS A C 1
ATOM 1176 O O . LYS A 1 142 ? 25.963 -13.815 -52.644 1.00 95.44 142 LYS A O 1
ATOM 1181 N N . LYS A 1 143 ? 24.847 -11.861 -52.625 1.00 94.75 143 LYS A N 1
ATOM 1182 C CA . LYS A 1 143 ? 24.671 -11.788 -54.088 1.00 94.75 143 LYS A CA 1
ATOM 1183 C C . LYS A 1 143 ? 26.000 -11.554 -54.807 1.00 94.75 143 LYS A C 1
ATOM 1185 O O . LYS A 1 143 ? 26.291 -12.241 -55.784 1.00 94.75 143 LYS A O 1
ATOM 1190 N N . LEU A 1 144 ? 26.828 -10.639 -54.297 1.00 93.06 144 LEU A N 1
ATOM 1191 C CA . LEU A 1 144 ? 28.158 -10.362 -54.852 1.00 93.06 144 LEU A CA 1
ATOM 1192 C C . LEU A 1 144 ? 29.071 -11.588 -54.792 1.00 93.06 144 LEU A C 1
ATOM 1194 O O . LEU A 1 144 ? 29.784 -11.854 -55.754 1.00 93.06 144 LEU A O 1
ATOM 1198 N N . ARG A 1 145 ? 29.009 -12.373 -53.712 1.00 94.44 145 ARG A N 1
ATOM 1199 C CA . ARG A 1 145 ? 29.779 -13.612 -53.567 1.00 94.44 145 ARG A CA 1
ATOM 1200 C C . ARG A 1 145 ? 29.532 -14.576 -54.726 1.00 94.44 145 ARG A C 1
ATOM 1202 O O . ARG A 1 145 ? 30.484 -15.131 -55.259 1.00 94.44 145 ARG A O 1
ATOM 1209 N N . VAL A 1 146 ? 28.267 -14.767 -55.116 1.00 94.19 146 VAL A N 1
ATOM 1210 C CA . VAL A 1 146 ? 27.888 -15.660 -56.227 1.00 94.19 146 VAL A CA 1
ATOM 1211 C C . VAL A 1 146 ? 28.480 -15.159 -57.543 1.00 94.19 146 VAL A C 1
ATOM 1213 O O . VAL A 1 146 ? 29.099 -15.934 -58.265 1.00 94.19 146 VAL A O 1
ATOM 1216 N N . HIS A 1 147 ? 28.355 -13.857 -57.815 1.00 93.12 147 HIS A N 1
ATOM 1217 C CA . HIS A 1 147 ? 28.922 -13.237 -59.012 1.00 93.12 147 HIS A CA 1
ATOM 1218 C C . HIS A 1 147 ? 30.452 -13.386 -59.081 1.00 93.12 147 HIS A C 1
ATOM 1220 O O . HIS A 1 147 ? 30.994 -13.827 -60.093 1.00 93.12 147 HIS A O 1
ATOM 1226 N N . TYR A 1 148 ? 31.156 -13.069 -57.992 1.00 92.31 148 TYR A N 1
ATOM 1227 C CA . TYR A 1 148 ? 32.613 -13.173 -57.947 1.00 92.31 148 TYR A CA 1
ATOM 1228 C C . TYR A 1 148 ? 33.118 -14.615 -57.978 1.00 92.31 148 TYR A C 1
ATOM 1230 O O . TYR A 1 148 ? 34.170 -14.858 -58.556 1.00 92.31 148 TYR A O 1
ATOM 1238 N N . ALA A 1 149 ? 32.375 -15.580 -57.433 1.00 92.81 149 ALA A N 1
ATOM 1239 C CA . ALA A 1 149 ? 32.732 -16.992 -57.547 1.00 92.81 149 ALA A CA 1
ATOM 1240 C C . ALA A 1 149 ? 32.736 -17.470 -59.011 1.00 92.81 149 ALA A C 1
ATOM 1242 O O . ALA A 1 149 ? 33.622 -18.222 -59.418 1.00 92.81 149 ALA A O 1
ATOM 1243 N N . GLU A 1 150 ? 31.780 -17.009 -59.821 1.00 91.81 150 GLU A N 1
ATOM 1244 C CA . GLU A 1 150 ? 31.743 -17.301 -61.258 1.00 91.81 150 GLU A CA 1
ATOM 1245 C C . GLU A 1 150 ? 32.869 -16.581 -62.016 1.00 91.81 150 GLU A C 1
ATOM 1247 O O . GLU A 1 150 ? 33.551 -17.188 -62.845 1.00 91.81 150 GLU A O 1
ATOM 1252 N N . LEU A 1 151 ? 33.126 -15.312 -61.688 1.00 90.06 151 LEU A N 1
ATOM 1253 C CA . LEU A 1 151 ? 34.210 -14.534 -62.290 1.00 90.06 151 LEU A CA 1
ATOM 1254 C C . LEU A 1 151 ? 35.594 -15.128 -61.983 1.00 90.06 151 LEU A C 1
ATOM 1256 O O . LEU A 1 151 ? 36.419 -15.267 -62.884 1.00 90.06 151 LEU A O 1
ATOM 1260 N N . GLU A 1 152 ? 35.843 -15.527 -60.734 1.00 89.81 152 GLU A N 1
ATOM 1261 C CA . GLU A 1 152 ? 37.083 -16.187 -60.316 1.00 89.81 152 GLU A CA 1
ATOM 1262 C C . GLU A 1 152 ? 37.290 -17.522 -61.038 1.00 89.81 152 GLU A C 1
ATOM 1264 O O . GLU A 1 152 ? 38.409 -17.820 -61.448 1.00 89.81 152 GLU A O 1
ATOM 1269 N N . LYS A 1 153 ? 36.223 -18.303 -61.255 1.00 91.00 153 LYS A N 1
ATOM 1270 C CA . LYS A 1 153 ? 36.287 -19.566 -62.010 1.00 91.00 153 LYS A CA 1
ATOM 1271 C C . LYS A 1 153 ? 36.699 -19.352 -63.471 1.00 91.00 153 LYS A C 1
ATOM 1273 O O . LYS A 1 153 ? 37.395 -20.191 -64.037 1.00 91.00 153 LYS A O 1
ATOM 1278 N N . ASN A 1 154 ? 36.277 -18.238 -64.067 1.00 89.38 154 ASN A N 1
ATOM 1279 C CA . ASN A 1 154 ? 36.529 -17.905 -65.470 1.00 89.38 154 ASN A CA 1
ATOM 1280 C C . ASN A 1 154 ? 37.807 -17.070 -65.688 1.00 89.38 154 ASN A C 1
ATOM 1282 O O . ASN A 1 154 ? 38.145 -16.761 -66.831 1.00 89.38 154 ASN A O 1
ATOM 1286 N N . THR A 1 155 ? 38.528 -16.703 -64.622 1.00 88.44 155 THR A N 1
ATOM 1287 C CA . THR A 1 155 ? 39.729 -15.858 -64.700 1.00 88.44 155 THR A CA 1
ATOM 1288 C C . THR A 1 155 ? 41.005 -16.704 -64.613 1.00 88.44 155 THR A C 1
ATOM 1290 O O . THR A 1 155 ? 41.215 -17.385 -63.608 1.00 88.44 155 THR A O 1
ATOM 1293 N N . PRO A 1 156 ? 41.906 -16.648 -65.614 1.00 87.88 156 PRO A N 1
ATOM 1294 C CA . PRO A 1 156 ? 43.199 -17.326 -65.553 1.00 87.88 156 PRO A CA 1
ATOM 1295 C C . PRO A 1 156 ? 44.046 -16.874 -64.356 1.00 87.88 156 PRO A C 1
ATOM 1297 O O . PRO A 1 156 ? 44.067 -15.696 -64.003 1.00 87.88 156 PRO A O 1
ATOM 1300 N N . GLU A 1 157 ? 44.826 -17.787 -63.776 1.00 80.94 157 GLU A N 1
ATOM 1301 C CA . GLU A 1 157 ? 45.611 -17.530 -62.558 1.00 80.94 157 GLU A CA 1
ATOM 1302 C C . GLU A 1 157 ? 46.567 -16.329 -62.685 1.00 80.94 157 GLU A C 1
ATOM 1304 O O . GLU A 1 157 ? 46.663 -15.508 -61.772 1.00 80.94 157 GLU A O 1
ATOM 1309 N N . LYS A 1 158 ? 47.190 -16.154 -63.858 1.00 85.75 158 LYS A N 1
ATOM 1310 C CA . LYS A 1 158 ? 48.079 -15.018 -64.166 1.00 85.75 158 LYS A CA 1
ATOM 1311 C C . LYS A 1 158 ? 47.394 -13.647 -64.104 1.00 85.75 158 LYS A C 1
ATOM 1313 O O . LYS A 1 158 ? 48.075 -12.637 -63.961 1.00 85.75 158 LYS A O 1
ATOM 1318 N N . ASP A 1 159 ? 46.070 -13.603 -64.243 1.00 87.62 159 ASP A N 1
ATOM 1319 C CA . ASP A 1 159 ? 45.263 -12.381 -64.234 1.00 87.62 159 ASP A CA 1
ATOM 1320 C C . ASP A 1 159 ? 44.513 -12.194 -62.903 1.00 87.62 159 ASP A C 1
ATOM 1322 O O . ASP A 1 159 ? 43.962 -11.124 -62.652 1.00 87.62 159 ASP A O 1
ATOM 1326 N N . MET A 1 160 ? 44.558 -13.186 -62.004 1.00 83.31 160 MET A N 1
ATOM 1327 C CA . MET A 1 160 ? 43.853 -13.180 -60.717 1.00 83.31 160 MET A CA 1
ATOM 1328 C C . MET A 1 160 ? 44.264 -12.012 -59.810 1.00 83.31 160 MET A C 1
ATOM 1330 O O . MET A 1 160 ? 43.464 -11.533 -59.009 1.00 83.31 160 MET A O 1
ATOM 1334 N N . TRP A 1 161 ? 45.498 -11.511 -59.942 1.00 80.88 161 TRP A N 1
ATOM 1335 C CA . TRP A 1 161 ? 45.976 -10.352 -59.181 1.00 80.88 161 TRP A CA 1
ATOM 1336 C C . TRP A 1 161 ? 45.160 -9.080 -59.454 1.00 80.88 161 TRP A C 1
ATOM 1338 O O . TRP A 1 161 ? 45.026 -8.264 -58.548 1.00 80.88 161 TRP A O 1
ATOM 1348 N N . LYS A 1 162 ? 44.565 -8.939 -60.651 1.00 83.19 162 LYS A N 1
ATOM 1349 C CA . LYS A 1 162 ? 43.721 -7.788 -61.028 1.00 83.19 162 LYS A CA 1
ATOM 1350 C C . LYS A 1 162 ? 42.390 -7.761 -60.279 1.00 83.19 162 LYS A C 1
ATOM 1352 O O . LYS A 1 162 ? 41.757 -6.716 -60.205 1.00 83.19 162 LYS A O 1
ATOM 1357 N N . LEU A 1 163 ? 41.960 -8.912 -59.761 1.00 84.00 163 LEU A N 1
ATOM 1358 C CA . LEU A 1 163 ? 40.709 -9.061 -59.024 1.00 84.00 163 LEU A CA 1
ATOM 1359 C C . LEU A 1 163 ? 40.909 -9.024 -57.508 1.00 84.00 163 LEU A C 1
ATOM 1361 O O . LEU A 1 163 ? 39.929 -8.906 -56.781 1.00 84.00 163 LEU A O 1
ATOM 1365 N N . LYS A 1 164 ? 42.145 -9.153 -57.009 1.00 84.75 164 LYS A N 1
ATOM 1366 C CA . LYS A 1 164 ? 42.388 -9.210 -55.565 1.00 84.75 164 LYS A CA 1
ATOM 1367 C C . LYS A 1 164 ? 41.965 -7.910 -54.886 1.00 84.75 164 LYS A C 1
ATOM 1369 O O . LYS A 1 164 ? 42.308 -6.821 -55.337 1.00 84.75 164 LYS A O 1
ATOM 1374 N N . MET A 1 165 ? 41.267 -8.047 -53.764 1.00 80.44 165 MET A N 1
ATOM 1375 C CA . MET A 1 165 ? 40.808 -6.926 -52.952 1.00 80.44 165 MET A CA 1
ATOM 1376 C C . MET A 1 165 ? 41.668 -6.787 -51.690 1.00 80.44 165 MET A C 1
ATOM 1378 O O . MET A 1 165 ? 42.009 -7.805 -51.076 1.00 80.44 165 MET A O 1
ATOM 1382 N N . PRO A 1 166 ? 42.025 -5.553 -51.290 1.00 78.31 166 PRO A N 1
ATOM 1383 C CA . PRO A 1 166 ? 42.754 -5.317 -50.053 1.00 78.31 166 PRO A CA 1
ATOM 1384 C C . PRO A 1 166 ? 41.845 -5.560 -48.838 1.00 78.31 166 PRO A C 1
ATOM 1386 O O . PRO A 1 166 ? 40.755 -4.997 -48.736 1.00 78.31 166 PRO A O 1
ATOM 1389 N N . LEU A 1 167 ? 42.309 -6.377 -47.896 1.00 68.81 167 LEU A N 1
ATOM 1390 C CA . LEU A 1 167 ? 41.727 -6.588 -46.575 1.00 68.81 167 LEU A CA 1
ATOM 1391 C C . LEU A 1 167 ? 42.675 -5.959 -45.536 1.00 68.81 167 LEU A C 1
ATOM 1393 O O . LEU A 1 167 ? 43.796 -6.427 -45.348 1.00 68.81 167 LEU A O 1
ATOM 1397 N N . GLY A 1 168 ? 42.253 -4.875 -44.880 1.00 63.78 168 GLY A N 1
ATOM 1398 C CA . GLY A 1 168 ? 43.087 -4.170 -43.899 1.00 63.78 168 GLY A CA 1
ATOM 1399 C C . GLY A 1 168 ? 42.415 -2.940 -43.286 1.00 63.78 168 GLY A C 1
ATOM 1400 O O . GLY A 1 168 ? 41.403 -2.462 -43.802 1.00 63.78 168 GLY A O 1
ATOM 1401 N N . SER A 1 169 ? 42.972 -2.460 -42.166 1.00 55.81 169 SER A N 1
ATOM 1402 C CA . SER A 1 169 ? 42.600 -1.175 -41.553 1.00 55.81 169 SER A CA 1
ATOM 1403 C C . SER A 1 169 ? 42.984 -0.030 -42.491 1.00 55.81 169 SER A C 1
ATOM 1405 O O . SER A 1 169 ? 44.023 -0.099 -43.141 1.00 55.81 169 SER A O 1
ATOM 1407 N N . GLY A 1 170 ? 42.178 1.032 -42.539 1.00 56.69 170 GLY A N 1
ATOM 1408 C CA . GLY A 1 170 ? 42.474 2.254 -43.299 1.00 56.69 170 GLY A CA 1
ATOM 1409 C C . GLY A 1 170 ? 43.686 3.045 -42.785 1.00 56.69 170 GLY A C 1
ATOM 1410 O O . GLY A 1 170 ? 43.998 4.099 -43.333 1.00 56.69 170 GLY A O 1
ATOM 1411 N N . ASP A 1 171 ? 44.367 2.551 -41.751 1.00 59.22 171 ASP A N 1
ATOM 1412 C CA . ASP A 1 171 ? 45.609 3.119 -41.244 1.00 59.22 171 ASP A CA 1
ATOM 1413 C C . ASP A 1 171 ? 46.798 2.643 -42.090 1.00 59.22 171 ASP A C 1
ATOM 1415 O O . ASP A 1 171 ? 47.156 1.465 -42.085 1.00 59.22 171 ASP A O 1
ATOM 1419 N N . ASN A 1 172 ? 47.464 3.582 -42.769 1.00 59.34 172 ASN A N 1
ATOM 1420 C CA . ASN A 1 172 ? 48.609 3.374 -43.677 1.00 59.34 172 ASN A CA 1
ATOM 1421 C C . ASN A 1 172 ? 49.881 2.769 -43.030 1.00 59.34 172 ASN A C 1
ATOM 1423 O O . ASN A 1 172 ? 50.957 2.810 -43.623 1.00 59.34 172 ASN A O 1
ATOM 1427 N N . ILE A 1 173 ? 49.791 2.248 -41.808 1.00 70.06 173 ILE A N 1
ATOM 1428 C CA . ILE A 1 173 ? 50.922 1.723 -41.034 1.00 70.06 173 ILE A CA 1
ATOM 1429 C C . ILE A 1 173 ? 51.109 0.218 -41.282 1.00 70.06 173 ILE A C 1
ATOM 1431 O O . ILE A 1 173 ? 52.234 -0.276 -41.228 1.00 70.06 173 ILE A O 1
ATOM 1435 N N . ILE A 1 174 ? 50.035 -0.515 -41.594 1.00 71.31 174 ILE A N 1
ATOM 1436 C CA . ILE A 1 174 ? 50.079 -1.960 -41.855 1.00 71.31 174 ILE A CA 1
ATOM 1437 C C . ILE A 1 174 ? 49.688 -2.200 -43.322 1.00 71.31 174 ILE A C 1
ATOM 1439 O O . ILE A 1 174 ? 48.566 -1.859 -43.700 1.00 71.31 174 ILE A O 1
ATOM 1443 N N . PRO A 1 175 ? 50.572 -2.774 -44.165 1.00 70.56 175 PRO A N 1
ATOM 1444 C CA . PRO A 1 175 ? 50.238 -3.076 -45.554 1.00 70.56 175 PRO A CA 1
ATOM 1445 C C . PRO A 1 175 ? 48.998 -3.982 -45.648 1.00 70.56 175 PRO A C 1
ATOM 1447 O O . PRO A 1 175 ? 48.928 -4.974 -44.917 1.00 70.56 175 PRO A O 1
ATOM 1450 N N . PRO A 1 176 ? 48.030 -3.686 -46.536 1.00 76.88 176 PRO A N 1
ATOM 1451 C CA . PRO A 1 176 ? 46.825 -4.495 -46.656 1.00 76.88 176 PRO A CA 1
ATOM 1452 C C . PRO A 1 176 ? 47.149 -5.882 -47.217 1.00 76.88 176 PRO A C 1
ATOM 1454 O O . PRO A 1 176 ? 47.928 -6.029 -48.163 1.00 76.88 176 PRO A O 1
ATOM 1457 N N . GLU A 1 177 ? 46.508 -6.906 -46.661 1.00 80.56 177 GLU A N 1
ATOM 1458 C CA . GLU A 1 177 ? 46.576 -8.263 -47.195 1.00 80.56 177 GLU A CA 1
ATOM 1459 C C . GLU A 1 177 ? 45.652 -8.365 -48.417 1.00 80.56 177 GLU A C 1
ATOM 1461 O O . GLU A 1 177 ? 44.483 -7.996 -48.352 1.00 80.56 177 GLU A O 1
ATOM 1466 N N . TYR A 1 178 ? 46.144 -8.866 -49.550 1.00 82.88 178 TYR A N 1
ATOM 1467 C CA . TYR A 1 178 ? 45.347 -8.962 -50.778 1.00 82.88 178 TYR A CA 1
ATOM 1468 C C . TYR A 1 178 ? 44.738 -10.350 -50.940 1.00 82.88 178 TYR A C 1
ATOM 1470 O O . TYR A 1 178 ? 45.442 -11.320 -51.242 1.00 82.88 178 TYR A O 1
ATOM 1478 N N . LYS A 1 179 ? 43.413 -10.425 -50.819 1.00 85.56 179 LYS A N 1
ATOM 1479 C CA . LYS A 1 179 ? 42.646 -11.674 -50.895 1.00 85.56 179 LYS A CA 1
ATOM 1480 C C . LYS A 1 179 ? 41.836 -11.771 -52.178 1.00 85.56 179 LYS A C 1
ATOM 1482 O O . LYS A 1 179 ? 41.551 -10.765 -52.830 1.00 85.56 179 LYS A O 1
ATOM 1487 N N . LYS A 1 180 ? 41.461 -12.998 -52.553 1.00 89.69 180 LYS A N 1
ATOM 1488 C CA . LYS A 1 180 ? 40.482 -13.210 -53.630 1.00 89.69 180 LYS A CA 1
ATOM 1489 C C . LYS A 1 180 ? 39.139 -12.573 -53.240 1.00 89.69 180 LYS A C 1
ATOM 1491 O O . LYS A 1 180 ? 38.802 -12.593 -52.053 1.00 89.69 180 LYS A O 1
ATOM 1496 N N . PRO A 1 181 ? 38.370 -12.020 -54.193 1.00 89.31 181 PRO A N 1
ATOM 1497 C CA . PRO A 1 181 ? 37.048 -11.466 -53.928 1.00 89.31 181 PRO A CA 1
ATOM 1498 C C . PRO A 1 181 ? 36.130 -12.326 -53.059 1.00 89.31 181 PRO A C 1
ATOM 1500 O O . PRO A 1 181 ? 35.547 -11.816 -52.106 1.00 89.31 181 PRO A O 1
ATOM 1503 N N . THR A 1 182 ? 36.026 -13.623 -53.339 1.00 91.12 182 THR A N 1
ATOM 1504 C CA . THR A 1 182 ? 35.200 -14.564 -52.572 1.00 91.12 182 THR A CA 1
ATOM 1505 C C . THR A 1 182 ? 35.672 -14.705 -51.126 1.00 91.12 182 THR A C 1
ATOM 1507 O O . THR A 1 182 ? 34.852 -14.652 -50.215 1.00 91.12 182 THR A O 1
ATOM 1510 N N . GLU A 1 183 ? 36.982 -14.794 -50.892 1.00 90.00 183 GLU A N 1
ATOM 1511 C CA . GLU A 1 183 ? 37.580 -14.876 -49.552 1.00 90.00 183 GLU A CA 1
ATOM 1512 C C . GLU A 1 183 ? 37.415 -13.565 -48.761 1.00 90.00 183 GLU A C 1
ATOM 1514 O O . GLU A 1 183 ? 37.118 -13.578 -47.561 1.00 90.00 183 GLU A O 1
ATOM 1519 N N . TYR A 1 184 ? 37.556 -12.422 -49.441 1.00 89.62 184 TYR A N 1
ATOM 1520 C CA . TYR A 1 184 ? 37.274 -11.104 -48.870 1.00 89.62 184 TYR A CA 1
ATOM 1521 C C . TYR A 1 184 ? 35.804 -11.004 -48.443 1.00 89.62 184 TYR A C 1
ATOM 1523 O O . TYR A 1 184 ? 35.507 -10.649 -47.300 1.00 89.62 184 TYR A O 1
ATOM 1531 N N . ILE A 1 185 ? 34.882 -11.364 -49.341 1.00 91.94 185 ILE A N 1
ATOM 1532 C CA . ILE A 1 185 ? 33.440 -11.326 -49.083 1.00 91.94 185 ILE A CA 1
ATOM 1533 C C . ILE A 1 185 ? 33.066 -12.300 -47.961 1.00 91.94 185 ILE A C 1
ATOM 1535 O O . ILE A 1 185 ? 32.306 -11.916 -47.079 1.00 91.94 185 ILE A O 1
ATOM 1539 N N . ASP A 1 186 ? 33.626 -13.510 -47.929 1.00 93.75 186 ASP A N 1
ATOM 1540 C CA . ASP A 1 186 ? 33.372 -14.492 -46.867 1.00 93.75 186 ASP A CA 1
ATOM 1541 C C . ASP A 1 186 ? 33.840 -13.982 -45.499 1.00 93.75 186 ASP A C 1
ATOM 1543 O O . ASP A 1 186 ? 33.131 -14.133 -44.500 1.00 93.75 186 ASP A O 1
ATOM 1547 N N . THR A 1 187 ? 34.984 -13.294 -45.456 1.00 90.75 187 THR A N 1
ATOM 1548 C CA . THR A 1 187 ? 35.474 -12.641 -44.236 1.00 90.75 187 THR A CA 1
ATOM 1549 C C . THR A 1 187 ? 34.517 -11.536 -43.779 1.00 90.75 187 THR A C 1
ATOM 1551 O O . THR A 1 187 ? 34.149 -11.485 -42.605 1.00 90.75 187 THR A O 1
ATOM 1554 N N . ARG A 1 188 ? 34.046 -10.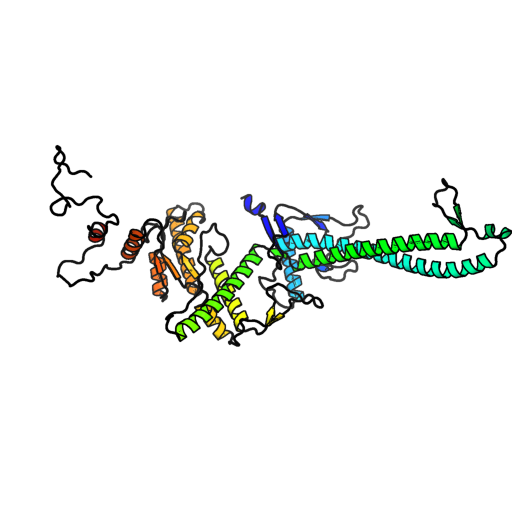679 -44.696 1.00 90.12 188 ARG A N 1
ATOM 1555 C CA . ARG A 1 188 ? 33.086 -9.606 -44.371 1.00 90.12 188 ARG A CA 1
ATOM 1556 C C . ARG A 1 188 ? 31.717 -10.147 -43.962 1.00 90.12 188 ARG A C 1
ATOM 1558 O O . ARG A 1 188 ? 31.151 -9.657 -42.992 1.00 90.12 188 ARG A O 1
ATOM 1565 N N . LEU A 1 189 ? 31.218 -11.190 -44.626 1.00 94.31 189 LEU A N 1
ATOM 1566 C CA . LEU A 1 189 ? 29.987 -11.889 -44.249 1.00 94.31 189 LEU A CA 1
ATOM 1567 C C . LEU A 1 189 ? 30.094 -12.495 -42.847 1.00 94.31 189 LEU A C 1
ATOM 1569 O O . LEU A 1 189 ? 29.137 -12.407 -42.079 1.00 94.31 189 LEU A O 1
ATOM 1573 N N . LYS A 1 190 ? 31.244 -13.082 -42.494 1.00 94.94 190 LYS A N 1
ATOM 1574 C CA . LYS A 1 190 ? 31.491 -13.584 -41.137 1.00 94.94 190 LYS A CA 1
ATOM 1575 C C . LYS A 1 190 ? 31.436 -12.450 -40.108 1.00 94.94 190 LYS A C 1
ATOM 1577 O O . LYS A 1 190 ? 30.684 -12.564 -39.147 1.00 94.94 190 LYS A O 1
ATOM 1582 N N . MET A 1 191 ? 32.154 -11.349 -40.347 1.00 92.06 191 MET A N 1
ATOM 1583 C CA . MET A 1 191 ? 32.147 -10.183 -39.451 1.00 92.06 191 MET A CA 1
ATOM 1584 C C . MET A 1 191 ? 30.745 -9.584 -39.283 1.00 92.06 191 MET A C 1
ATOM 1586 O O . MET A 1 191 ? 30.336 -9.293 -38.165 1.00 92.06 191 MET A O 1
ATOM 1590 N N . LEU A 1 192 ? 29.993 -9.415 -40.376 1.00 94.06 192 LEU A N 1
ATOM 1591 C CA . LEU A 1 192 ? 28.621 -8.906 -40.318 1.00 94.06 192 LEU A CA 1
ATOM 1592 C C . LEU A 1 192 ? 27.699 -9.850 -39.554 1.00 94.06 192 LEU A C 1
ATOM 1594 O O . LEU A 1 192 ? 26.888 -9.388 -38.766 1.00 94.06 192 LEU A O 1
ATOM 1598 N N . ARG A 1 193 ? 27.833 -11.169 -39.735 1.00 94.94 193 ARG A N 1
ATOM 1599 C CA . ARG A 1 193 ? 27.048 -12.140 -38.962 1.00 94.94 193 ARG A CA 1
ATOM 1600 C C . ARG A 1 193 ? 27.327 -12.024 -37.465 1.00 94.94 193 ARG A C 1
ATOM 1602 O O . ARG A 1 193 ? 26.390 -12.053 -36.678 1.00 94.94 193 ARG A O 1
ATOM 1609 N N . GLU A 1 194 ? 28.594 -11.897 -37.077 1.00 94.25 194 GLU A N 1
ATOM 1610 C CA . GLU A 1 194 ? 28.983 -11.708 -35.675 1.00 94.25 194 GLU A CA 1
ATOM 1611 C C . GLU A 1 194 ? 28.406 -10.406 -35.102 1.00 94.25 194 GLU A C 1
ATOM 1613 O O . GLU A 1 194 ? 27.872 -10.419 -33.994 1.00 94.25 194 GLU A O 1
ATOM 1618 N N . ARG A 1 195 ? 28.426 -9.310 -35.873 1.00 92.69 195 ARG A N 1
ATOM 1619 C CA . ARG A 1 195 ? 27.800 -8.041 -35.470 1.00 92.69 195 ARG A CA 1
ATOM 1620 C C . ARG A 1 195 ? 26.286 -8.136 -35.356 1.00 92.69 195 ARG A C 1
ATOM 1622 O O . ARG A 1 195 ? 25.760 -7.769 -34.317 1.00 92.69 195 ARG A O 1
ATOM 1629 N N . ILE A 1 196 ? 25.601 -8.709 -36.347 1.00 94.00 196 ILE A N 1
ATOM 1630 C CA . ILE A 1 196 ? 24.145 -8.917 -36.313 1.00 94.00 196 ILE A CA 1
ATOM 1631 C C . ILE A 1 196 ? 23.758 -9.737 -35.079 1.00 94.00 196 ILE A C 1
ATOM 1633 O O . ILE A 1 196 ? 22.821 -9.372 -34.370 1.00 94.00 196 ILE A O 1
ATOM 1637 N N . ASN A 1 197 ? 24.493 -10.815 -34.787 1.00 93.88 197 ASN A N 1
ATOM 1638 C CA . ASN A 1 197 ? 24.253 -11.631 -33.598 1.00 93.88 197 ASN A CA 1
ATOM 1639 C C . ASN A 1 197 ? 24.462 -10.816 -32.312 1.00 93.88 197 ASN A C 1
ATOM 1641 O O . ASN A 1 197 ? 23.579 -10.793 -31.460 1.00 93.88 197 ASN A O 1
ATOM 1645 N N . SER A 1 198 ? 25.580 -10.093 -32.197 1.00 94.12 198 SER A N 1
ATOM 1646 C CA . SER A 1 198 ? 25.881 -9.253 -31.030 1.00 94.12 198 SER A CA 1
ATOM 1647 C C . SER A 1 198 ? 24.854 -8.129 -30.826 1.00 94.12 198 SER A C 1
ATOM 1649 O O . SER A 1 198 ? 24.390 -7.908 -29.705 1.00 94.12 198 SER A O 1
ATOM 1651 N N . SER A 1 199 ? 24.434 -7.463 -31.904 1.00 93.69 199 SER A N 1
ATOM 1652 C CA . SER A 1 199 ? 23.368 -6.458 -31.907 1.00 93.69 199 SER A CA 1
ATOM 1653 C C . SER A 1 199 ? 22.032 -7.069 -31.485 1.00 93.69 199 SER A C 1
ATOM 1655 O O . SER A 1 199 ? 21.319 -6.472 -30.681 1.00 93.69 199 SER A O 1
ATOM 1657 N N . THR A 1 200 ? 21.712 -8.280 -31.954 1.00 93.50 200 THR A N 1
ATOM 1658 C CA . THR A 1 200 ? 20.485 -9.004 -31.580 1.00 93.50 200 THR A CA 1
ATOM 1659 C C . THR A 1 200 ? 20.471 -9.350 -30.092 1.00 93.50 200 THR A C 1
ATOM 1661 O O . THR A 1 200 ? 19.475 -9.096 -29.412 1.00 93.50 200 THR A O 1
ATOM 1664 N N . GLU A 1 201 ? 21.566 -9.902 -29.566 1.00 94.69 201 GLU A N 1
ATOM 1665 C CA . GLU A 1 201 ? 21.695 -10.248 -28.145 1.00 94.69 201 GLU A CA 1
ATOM 1666 C C . GLU A 1 201 ? 21.612 -8.999 -27.261 1.00 94.69 201 GLU A C 1
ATOM 1668 O O . GLU A 1 201 ? 20.850 -8.969 -26.292 1.00 94.69 201 GLU A O 1
ATOM 1673 N N . THR A 1 202 ? 22.316 -7.931 -27.644 1.00 94.88 202 THR A N 1
ATOM 1674 C CA . THR A 1 202 ? 22.299 -6.662 -26.907 1.00 94.88 202 THR A CA 1
ATOM 1675 C C . THR A 1 202 ? 20.910 -6.034 -26.926 1.00 94.88 202 THR A C 1
ATOM 1677 O O . THR A 1 202 ? 20.392 -5.657 -25.877 1.00 94.88 202 THR A O 1
ATOM 1680 N N . MET A 1 203 ? 20.265 -5.964 -28.093 1.00 94.81 203 MET A N 1
ATOM 1681 C CA . MET A 1 203 ? 18.897 -5.464 -28.224 1.00 94.81 203 MET A CA 1
ATOM 1682 C C . MET A 1 203 ? 17.930 -6.277 -27.361 1.00 94.81 203 MET A C 1
ATOM 1684 O O . MET A 1 203 ? 17.116 -5.693 -26.649 1.00 94.81 203 MET A O 1
ATOM 1688 N N . THR A 1 204 ? 18.038 -7.608 -27.380 1.00 94.06 204 THR A N 1
ATOM 1689 C CA . THR A 1 204 ? 17.190 -8.494 -26.571 1.00 94.06 204 THR A CA 1
ATOM 1690 C C . THR A 1 204 ? 17.352 -8.197 -25.081 1.00 94.06 204 THR A C 1
ATOM 1692 O O . THR A 1 204 ? 16.352 -7.987 -24.396 1.00 94.06 204 THR A O 1
ATOM 1695 N N . GLY A 1 205 ? 18.592 -8.085 -24.590 1.00 96.06 205 GLY A N 1
ATOM 1696 C CA . GLY A 1 205 ? 18.861 -7.730 -23.194 1.00 96.06 205 GLY A CA 1
ATOM 1697 C C . GLY A 1 205 ? 18.318 -6.349 -22.812 1.00 96.06 205 GLY A C 1
ATOM 1698 O O . GLY A 1 205 ? 17.709 -6.189 -21.757 1.00 96.06 205 GLY A O 1
ATOM 1699 N N . GLN A 1 206 ? 18.453 -5.350 -23.687 1.00 97.25 206 GLN A N 1
ATOM 1700 C CA . GLN A 1 206 ? 17.919 -4.008 -23.430 1.00 97.25 206 GLN A CA 1
ATOM 1701 C C . GLN A 1 206 ? 16.384 -3.972 -23.439 1.00 97.25 206 GLN A C 1
ATOM 1703 O O . GLN A 1 206 ? 15.772 -3.330 -22.587 1.00 97.25 206 GLN A O 1
ATOM 1708 N N . LEU A 1 207 ? 15.733 -4.695 -24.352 1.00 94.69 207 LEU A N 1
ATOM 1709 C CA . LEU A 1 207 ? 14.274 -4.821 -24.355 1.00 94.69 207 LEU A CA 1
ATOM 1710 C C . LEU A 1 207 ? 13.766 -5.558 -23.109 1.00 94.69 207 LEU A C 1
ATOM 1712 O O . LEU A 1 207 ? 12.737 -5.164 -22.557 1.00 94.69 207 LEU A O 1
ATOM 1716 N N . GLN A 1 208 ? 14.496 -6.569 -22.630 1.00 94.44 208 GLN A N 1
ATOM 1717 C CA . GLN A 1 208 ? 14.188 -7.242 -21.370 1.00 94.44 208 GLN A CA 1
ATOM 1718 C C . GLN A 1 208 ? 14.292 -6.275 -20.181 1.00 94.44 208 GLN A C 1
ATOM 1720 O O . GLN A 1 208 ? 13.326 -6.148 -19.433 1.00 94.44 208 GLN A O 1
ATOM 1725 N N . ASN A 1 209 ? 15.388 -5.518 -20.062 1.00 95.44 209 ASN A N 1
ATOM 1726 C CA . ASN A 1 209 ? 15.555 -4.508 -19.009 1.00 95.44 209 ASN A CA 1
ATOM 1727 C C . ASN A 1 209 ? 14.431 -3.459 -19.033 1.00 95.44 209 ASN A C 1
ATOM 1729 O O . ASN A 1 209 ? 13.879 -3.097 -17.993 1.00 95.44 209 ASN A O 1
ATOM 1733 N N . ALA A 1 210 ? 14.052 -2.987 -20.226 1.00 94.06 210 ALA A N 1
ATOM 1734 C CA . ALA A 1 210 ? 12.939 -2.056 -20.380 1.00 94.06 210 ALA A CA 1
ATOM 1735 C C . ALA A 1 210 ? 11.616 -2.669 -19.897 1.00 94.06 210 ALA A C 1
ATOM 1737 O O . ALA A 1 210 ? 10.824 -1.991 -19.238 1.00 94.06 210 ALA A O 1
ATOM 1738 N N . LYS A 1 211 ? 11.378 -3.953 -20.196 1.00 91.06 211 LYS A N 1
ATOM 1739 C CA . LYS A 1 211 ? 10.167 -4.651 -19.764 1.00 91.06 211 LYS A CA 1
ATOM 1740 C C . LYS A 1 211 ? 10.144 -4.898 -18.257 1.00 91.06 211 LYS A C 1
ATOM 1742 O O . LYS A 1 211 ? 9.094 -4.743 -17.640 1.00 91.06 211 LYS A O 1
ATOM 1747 N N . GLU A 1 212 ? 11.276 -5.246 -17.658 1.00 91.44 212 GLU A N 1
ATOM 1748 C CA . GLU A 1 212 ? 11.408 -5.412 -16.209 1.00 91.44 212 GLU A CA 1
ATOM 1749 C C . GLU A 1 212 ? 11.152 -4.093 -15.468 1.00 91.44 212 GLU A C 1
ATOM 1751 O O . GLU A 1 212 ? 10.385 -4.080 -14.504 1.00 91.44 212 GLU A O 1
ATOM 1756 N N . ALA A 1 213 ? 11.690 -2.972 -15.962 1.00 93.62 213 ALA A N 1
ATOM 1757 C CA . ALA A 1 213 ? 11.406 -1.645 -15.415 1.00 93.62 213 ALA A CA 1
ATOM 1758 C C . ALA A 1 213 ? 9.916 -1.275 -15.538 1.00 93.62 213 ALA A C 1
ATOM 1760 O O . ALA A 1 213 ? 9.331 -0.750 -14.591 1.00 93.62 213 ALA A O 1
ATOM 1761 N N . GLU A 1 214 ? 9.269 -1.579 -16.670 1.00 90.12 214 GLU A N 1
ATOM 1762 C CA . GLU A 1 214 ? 7.820 -1.391 -16.838 1.00 90.12 214 GLU A CA 1
ATOM 1763 C C . GLU A 1 214 ? 7.020 -2.208 -15.811 1.00 90.12 214 GLU A C 1
ATOM 1765 O O . GLU A 1 214 ? 6.179 -1.653 -15.104 1.00 90.12 214 GLU A O 1
ATOM 1770 N N . LEU A 1 215 ? 7.333 -3.498 -15.659 1.00 87.69 215 LEU A N 1
ATOM 1771 C CA . LEU A 1 215 ? 6.677 -4.369 -14.682 1.00 87.69 215 LEU A CA 1
ATOM 1772 C C . LEU A 1 215 ? 6.906 -3.895 -13.242 1.00 87.69 215 LEU A C 1
ATOM 1774 O O . LEU A 1 215 ? 5.977 -3.933 -12.436 1.00 87.69 215 LEU A O 1
ATOM 1778 N N . ALA A 1 216 ? 8.108 -3.431 -12.901 1.00 90.69 216 ALA A N 1
ATOM 1779 C CA . ALA A 1 216 ? 8.396 -2.888 -11.577 1.00 90.69 216 ALA A CA 1
ATOM 1780 C C . ALA A 1 216 ? 7.561 -1.627 -11.291 1.00 90.69 216 ALA A C 1
ATOM 1782 O O . ALA A 1 216 ? 6.989 -1.510 -10.208 1.00 90.69 216 ALA A O 1
ATOM 1783 N N . LYS A 1 217 ? 7.394 -0.732 -12.275 1.00 91.31 217 LYS A N 1
ATOM 1784 C CA . LYS A 1 217 ? 6.522 0.451 -12.148 1.00 91.31 217 LYS A CA 1
ATOM 1785 C C . LYS A 1 217 ? 5.053 0.094 -11.946 1.00 91.31 217 LYS A C 1
ATOM 1787 O O . LYS A 1 217 ? 4.359 0.768 -11.196 1.00 91.31 217 LYS A O 1
ATOM 1792 N N . GLU A 1 218 ? 4.568 -0.950 -12.611 1.00 86.31 218 GLU A N 1
ATOM 1793 C CA . GLU A 1 218 ? 3.177 -1.398 -12.479 1.00 86.31 218 GLU A CA 1
ATOM 1794 C C . GLU A 1 218 ? 2.896 -2.081 -11.135 1.00 86.31 218 GLU A C 1
ATOM 1796 O O . GLU A 1 218 ? 1.750 -2.090 -10.674 1.00 86.31 218 GLU A O 1
ATOM 1801 N N . ASN A 1 219 ? 3.916 -2.687 -10.522 1.00 88.44 219 ASN A N 1
ATOM 1802 C CA . ASN A 1 219 ? 3.767 -3.532 -9.338 1.00 88.44 219 ASN A CA 1
ATOM 1803 C C . ASN A 1 219 ? 4.305 -2.914 -8.044 1.00 88.44 219 ASN A C 1
ATOM 1805 O O . ASN A 1 219 ? 4.042 -3.469 -6.978 1.00 88.44 219 ASN A O 1
ATOM 1809 N N . VAL A 1 220 ? 4.998 -1.777 -8.102 1.00 93.44 220 VAL A N 1
ATOM 1810 C CA . VAL A 1 220 ? 5.432 -1.070 -6.897 1.00 93.44 220 VAL A CA 1
ATOM 1811 C C . VAL A 1 220 ? 4.251 -0.446 -6.156 1.00 93.44 220 VAL A C 1
ATOM 1813 O O . VAL A 1 220 ? 3.351 0.140 -6.757 1.00 93.44 220 VAL A O 1
ATOM 1816 N N . VAL A 1 221 ? 4.268 -0.565 -4.832 1.00 94.31 221 VAL A N 1
ATOM 1817 C CA . VAL A 1 221 ? 3.321 0.093 -3.932 1.00 94.31 221 VAL A CA 1
ATOM 1818 C C . VAL A 1 221 ? 4.012 0.428 -2.608 1.00 94.31 221 VAL A C 1
ATOM 1820 O O . VAL A 1 221 ? 4.947 -0.264 -2.195 1.00 94.31 221 VAL A O 1
ATOM 1823 N N . SER A 1 222 ? 3.564 1.472 -1.915 1.00 95.44 222 SER A N 1
ATOM 1824 C CA . SER A 1 222 ? 4.020 1.763 -0.554 1.00 95.44 222 SER A CA 1
ATOM 1825 C C . SER A 1 222 ? 3.710 0.605 0.394 1.00 95.44 222 SER A C 1
ATOM 1827 O O . SER A 1 222 ? 2.607 0.051 0.371 1.00 95.44 222 SER A O 1
ATOM 1829 N N . SER A 1 223 ? 4.645 0.272 1.286 1.00 93.00 223 SER A N 1
ATOM 1830 C CA . SER A 1 223 ? 4.472 -0.826 2.248 1.00 93.00 223 SER A CA 1
ATOM 1831 C C . SER A 1 223 ? 3.238 -0.649 3.134 1.00 93.00 223 SER A C 1
ATOM 1833 O O . SER A 1 223 ? 2.481 -1.598 3.322 1.00 93.00 223 SER A O 1
ATOM 1835 N N . TRP A 1 224 ? 2.988 0.569 3.623 1.00 89.75 224 TRP A N 1
ATOM 1836 C CA . TRP A 1 224 ? 1.831 0.880 4.466 1.00 89.75 224 TRP A CA 1
ATOM 1837 C C . TRP A 1 224 ? 0.511 0.667 3.715 1.00 89.75 224 TRP A C 1
ATOM 1839 O O . TRP A 1 224 ? -0.440 0.112 4.260 1.00 89.75 224 TRP A O 1
ATOM 1849 N N . LYS A 1 225 ? 0.471 1.041 2.433 1.00 91.25 225 LYS A N 1
ATOM 1850 C CA . LYS A 1 225 ? -0.696 0.884 1.562 1.00 91.25 225 LYS A CA 1
ATOM 1851 C C . LYS A 1 225 ? -0.944 -0.589 1.242 1.00 91.25 225 LYS A C 1
ATOM 1853 O O . LYS A 1 225 ? -2.085 -1.044 1.295 1.00 91.25 225 LYS A O 1
ATOM 1858 N N . PHE A 1 226 ? 0.119 -1.352 0.980 1.00 90.50 226 PHE A N 1
ATOM 1859 C CA . PHE A 1 226 ? 0.045 -2.804 0.823 1.00 90.50 226 PHE A CA 1
ATOM 1860 C C . PHE A 1 226 ? -0.467 -3.492 2.091 1.00 90.50 226 PHE A C 1
ATOM 1862 O O . PHE A 1 226 ? -1.428 -4.254 2.018 1.00 90.50 226 PHE A O 1
ATOM 1869 N N . ALA A 1 227 ? 0.136 -3.196 3.246 1.00 90.12 227 ALA A N 1
ATOM 1870 C CA . ALA A 1 227 ? -0.221 -3.798 4.528 1.00 90.12 227 ALA A CA 1
ATOM 1871 C C . ALA A 1 227 ? -1.680 -3.508 4.894 1.00 90.12 227 ALA A C 1
ATOM 1873 O O . ALA A 1 227 ? -2.429 -4.431 5.198 1.00 90.12 227 ALA A O 1
ATOM 1874 N N . LYS A 1 228 ? -2.112 -2.251 4.763 1.00 90.44 228 LYS A N 1
ATOM 1875 C CA . LYS A 1 228 ? -3.496 -1.833 4.997 1.00 90.44 228 LYS A CA 1
ATOM 1876 C C . LYS A 1 228 ? -4.492 -2.596 4.125 1.00 90.44 228 LYS A C 1
ATOM 1878 O O . LYS A 1 228 ? -5.436 -3.186 4.647 1.00 90.44 228 LYS A O 1
ATOM 1883 N N . ASN A 1 229 ? -4.252 -2.647 2.813 1.00 88.94 229 ASN A N 1
ATOM 1884 C CA . ASN A 1 229 ? -5.117 -3.385 1.893 1.00 88.94 229 ASN A CA 1
ATOM 1885 C C . ASN A 1 229 ? -5.132 -4.881 2.223 1.00 88.94 229 ASN A C 1
ATOM 1887 O O . ASN A 1 229 ? -6.194 -5.502 2.239 1.00 88.94 229 ASN A O 1
ATOM 1891 N N . LYS A 1 230 ? -3.968 -5.465 2.530 1.00 90.00 230 LYS A N 1
ATOM 1892 C CA . LYS A 1 230 ? -3.862 -6.877 2.904 1.00 90.00 230 LYS A CA 1
ATOM 1893 C C . LYS A 1 230 ? -4.640 -7.179 4.185 1.00 90.00 230 LYS A C 1
ATOM 1895 O O . LYS A 1 230 ? -5.339 -8.187 4.216 1.00 90.00 230 LYS A O 1
ATOM 1900 N N . SER A 1 231 ? -4.582 -6.309 5.192 1.00 91.94 231 SER A N 1
ATOM 1901 C CA . SER A 1 231 ? -5.367 -6.440 6.424 1.00 91.94 231 SER A CA 1
ATOM 1902 C C . SER A 1 231 ? -6.868 -6.401 6.147 1.00 91.94 231 SER A C 1
ATOM 1904 O O . SER A 1 231 ? -7.585 -7.289 6.598 1.00 91.94 231 SER A O 1
ATOM 1906 N N . MET A 1 232 ? -7.344 -5.445 5.341 1.00 93.31 232 MET A N 1
ATOM 1907 C CA . MET A 1 232 ? -8.762 -5.359 4.959 1.00 93.31 232 MET A CA 1
ATOM 1908 C C . MET A 1 232 ? -9.242 -6.618 4.224 1.00 93.31 232 MET A C 1
ATOM 1910 O O . MET A 1 232 ? -10.327 -7.120 4.511 1.00 93.31 232 MET A O 1
ATOM 1914 N N . HIS A 1 233 ? -8.425 -7.164 3.316 1.00 91.06 233 HIS A N 1
ATOM 1915 C CA . HIS A 1 233 ? -8.719 -8.428 2.639 1.00 91.06 233 HIS A CA 1
ATOM 1916 C C . HIS A 1 233 ? -8.803 -9.603 3.621 1.00 91.06 233 HIS A C 1
ATOM 1918 O O . HIS A 1 233 ? -9.783 -10.343 3.595 1.00 91.06 233 HIS A O 1
ATOM 1924 N N . SER A 1 234 ? -7.816 -9.753 4.506 1.00 93.88 234 SER A N 1
ATOM 1925 C CA . SER A 1 234 ? -7.797 -10.835 5.497 1.00 93.88 234 SER A CA 1
ATOM 1926 C C . SER A 1 234 ? -8.983 -10.748 6.463 1.00 93.88 234 SER A C 1
ATOM 1928 O O . SER A 1 234 ? -9.599 -11.763 6.779 1.00 93.88 234 SER A O 1
ATOM 1930 N N . TYR A 1 235 ? -9.349 -9.542 6.906 1.00 96.75 235 TYR A N 1
ATOM 1931 C CA . TYR A 1 235 ? -10.526 -9.328 7.746 1.00 96.75 235 TYR A CA 1
ATOM 1932 C C . TYR A 1 235 ? -11.830 -9.643 7.010 1.00 96.75 235 TYR A C 1
ATOM 1934 O O . TYR A 1 235 ? -12.710 -10.261 7.597 1.00 96.75 235 TYR A O 1
ATOM 1942 N N . ALA A 1 236 ? -11.949 -9.311 5.724 1.00 96.75 236 ALA A N 1
ATOM 1943 C CA . ALA A 1 236 ? -13.113 -9.700 4.932 1.00 96.75 236 ALA A CA 1
ATOM 1944 C C . ALA A 1 236 ? -13.264 -11.229 4.830 1.00 96.75 236 ALA A C 1
ATOM 1946 O O . ALA A 1 236 ? -14.354 -11.760 5.038 1.00 96.75 236 ALA A O 1
ATOM 1947 N N . GLU A 1 237 ? -12.170 -11.950 4.563 1.00 96.12 237 GLU A N 1
ATOM 1948 C CA . GLU A 1 237 ? -12.173 -13.419 4.501 1.00 96.12 237 GLU A CA 1
ATOM 1949 C C . GLU A 1 237 ? -12.537 -14.047 5.852 1.00 96.12 237 GLU A C 1
ATOM 1951 O O . GLU A 1 237 ? -13.367 -14.957 5.915 1.00 96.12 237 GLU A O 1
ATOM 1956 N N . LEU A 1 238 ? -11.966 -13.534 6.945 1.00 98.00 238 LEU A N 1
ATOM 1957 C CA . LEU A 1 238 ? -12.299 -13.991 8.293 1.00 98.00 238 LEU A CA 1
ATOM 1958 C C . LEU A 1 238 ? -13.735 -13.629 8.699 1.00 98.00 238 LEU A C 1
ATOM 1960 O O . LEU A 1 238 ? -14.368 -14.414 9.399 1.00 98.00 238 LEU A O 1
ATOM 1964 N N . GLY A 1 239 ? -14.267 -12.494 8.241 1.00 98.31 239 GLY A N 1
ATOM 1965 C CA . GLY A 1 239 ? -15.666 -12.107 8.430 1.00 98.31 239 GLY A CA 1
ATOM 1966 C C . GLY A 1 239 ? -16.626 -13.078 7.743 1.00 98.31 239 GLY A C 1
ATOM 1967 O O . GLY A 1 239 ? -17.578 -13.544 8.361 1.00 98.31 239 GLY A O 1
ATOM 1968 N N . ILE A 1 240 ? -16.329 -13.480 6.503 1.00 98.25 240 ILE A N 1
ATOM 1969 C CA . ILE A 1 240 ? -17.100 -14.509 5.781 1.00 98.25 240 ILE A CA 1
ATOM 1970 C C . ILE A 1 240 ? -17.000 -15.860 6.492 1.00 98.25 240 ILE A C 1
ATOM 1972 O O . ILE A 1 240 ? -17.996 -16.564 6.646 1.00 98.25 240 ILE A O 1
ATOM 1976 N N . TYR A 1 241 ? -15.811 -16.218 6.975 1.00 98.25 241 TYR A N 1
ATOM 1977 C CA . TYR A 1 241 ? -15.644 -17.425 7.774 1.00 98.25 241 TYR A CA 1
ATOM 1978 C C . TYR A 1 241 ? -16.470 -17.372 9.068 1.00 98.25 241 TYR A C 1
ATOM 1980 O O . TYR A 1 241 ? -17.116 -18.357 9.421 1.00 98.25 241 TYR A O 1
ATOM 1988 N N . ALA A 1 242 ? -16.489 -16.232 9.761 1.00 98.25 242 ALA A N 1
ATOM 1989 C CA . ALA A 1 242 ? -17.288 -16.028 10.962 1.00 98.25 242 ALA A CA 1
ATOM 1990 C C . ALA A 1 242 ? -18.794 -16.145 10.665 1.00 98.25 242 ALA A C 1
ATOM 1992 O O . ALA A 1 242 ? -19.478 -16.896 11.357 1.00 98.25 242 ALA A O 1
ATOM 1993 N N . MET A 1 243 ? -19.268 -15.536 9.574 1.00 98.00 243 MET A N 1
ATOM 1994 C CA . MET A 1 243 ? -20.634 -15.678 9.051 1.00 98.00 243 MET A CA 1
ATOM 1995 C C . MET A 1 243 ? -21.015 -17.147 8.813 1.00 98.00 243 MET A C 1
ATOM 1997 O O . MET A 1 243 ? -22.021 -17.639 9.335 1.00 98.00 243 MET A O 1
ATOM 2001 N N . ASP A 1 244 ? -20.174 -17.895 8.093 1.00 97.56 244 ASP A N 1
ATOM 2002 C CA . ASP A 1 244 ? -20.406 -19.317 7.816 1.00 97.56 244 ASP A CA 1
ATOM 2003 C C . ASP A 1 244 ? -20.429 -20.152 9.115 1.00 97.56 244 ASP A C 1
ATOM 2005 O O . ASP A 1 244 ? -21.213 -21.101 9.254 1.00 97.56 244 ASP A O 1
ATOM 2009 N N . ARG A 1 245 ? -19.592 -19.800 10.104 1.00 97.75 245 ARG A N 1
ATOM 2010 C CA . ARG A 1 245 ? -19.564 -20.458 11.421 1.00 97.75 245 ARG A CA 1
ATOM 2011 C C . ARG A 1 245 ? -20.774 -20.120 12.276 1.00 97.75 245 ARG A C 1
ATOM 2013 O O . ARG A 1 245 ? -21.268 -21.025 12.950 1.00 97.75 245 ARG A O 1
ATOM 2020 N N . THR A 1 246 ? -21.269 -18.889 12.221 1.00 97.81 246 THR A N 1
ATOM 2021 C CA . THR A 1 246 ? -22.521 -18.492 12.867 1.00 97.81 246 THR A CA 1
ATOM 2022 C C . THR A 1 246 ? -23.672 -19.309 12.326 1.00 97.81 246 THR A C 1
ATOM 2024 O O . THR A 1 246 ? -24.319 -20.014 13.098 1.00 97.81 246 THR A O 1
ATOM 2027 N N . LYS A 1 247 ? -23.865 -19.304 11.003 1.00 96.62 247 LYS A N 1
ATOM 2028 C CA . LYS A 1 247 ? -24.951 -20.041 10.355 1.00 96.62 247 LYS A CA 1
ATOM 2029 C C . LYS A 1 247 ? -24.932 -21.519 10.739 1.00 96.62 247 LYS A C 1
ATOM 2031 O O . LYS A 1 247 ? -25.907 -22.037 11.280 1.00 96.62 247 LYS A O 1
ATOM 2036 N N . LYS A 1 248 ? -23.783 -22.180 10.563 1.00 97.31 248 LYS A N 1
ATOM 2037 C CA . LYS A 1 248 ? -23.621 -23.597 10.914 1.00 97.31 248 LYS A CA 1
ATOM 2038 C C . LYS A 1 248 ? -23.835 -23.858 12.406 1.00 97.31 248 LYS A C 1
ATOM 2040 O O . LYS A 1 248 ? -24.390 -24.887 12.774 1.00 97.31 248 LYS A O 1
ATOM 2045 N N . GLY A 1 249 ? -23.348 -22.969 13.269 1.00 97.50 249 GLY A N 1
ATOM 2046 C CA . GLY A 1 249 ? -23.464 -23.091 14.718 1.00 97.50 249 GLY A CA 1
ATOM 2047 C C . GLY A 1 249 ? -24.901 -22.942 15.214 1.00 97.50 249 GLY A C 1
ATOM 2048 O O . GLY A 1 249 ? -25.304 -23.686 16.110 1.00 97.50 249 GLY A O 1
ATOM 2049 N N . MET A 1 250 ? -25.664 -22.027 14.615 1.00 97.12 250 MET A N 1
ATOM 2050 C CA . MET A 1 250 ? -27.085 -21.825 14.898 1.00 97.12 250 MET A CA 1
ATOM 2051 C C . MET A 1 250 ? -27.926 -23.007 14.405 1.00 97.12 250 MET A C 1
ATOM 2053 O O . MET A 1 250 ? -28.752 -23.512 15.160 1.00 97.12 250 MET A O 1
ATOM 2057 N N . GLU A 1 251 ? -27.659 -23.524 13.198 1.00 96.88 251 GLU A N 1
ATOM 2058 C CA . GLU A 1 251 ? -28.342 -24.707 12.641 1.00 96.88 251 GLU A CA 1
ATOM 2059 C C . GLU A 1 251 ? -28.242 -25.941 13.557 1.00 96.88 251 GLU A C 1
ATOM 2061 O O . GLU A 1 251 ? -29.193 -26.712 13.669 1.00 96.88 251 GLU A O 1
ATOM 2066 N N . ILE A 1 252 ? -27.109 -26.120 14.247 1.00 97.00 252 ILE A N 1
ATOM 2067 C CA . ILE A 1 252 ? -26.881 -27.240 15.179 1.00 97.00 252 ILE A CA 1
ATOM 2068 C C . ILE A 1 252 ? -27.110 -26.874 16.656 1.00 97.00 252 ILE A C 1
ATOM 2070 O O . ILE A 1 252 ? -26.770 -27.663 17.538 1.00 97.00 252 ILE A O 1
ATOM 2074 N N . GLY A 1 253 ? -27.618 -25.671 16.944 1.00 96.06 253 GLY A N 1
ATOM 2075 C CA . GLY A 1 253 ? -27.928 -25.202 18.300 1.00 96.06 253 GLY A CA 1
ATOM 2076 C C . GLY A 1 253 ? -26.723 -24.975 19.226 1.00 96.06 253 GLY A C 1
ATOM 2077 O O . GLY A 1 253 ? -26.900 -24.885 20.440 1.00 96.06 253 GLY A O 1
ATOM 2078 N N . LYS A 1 254 ? -25.495 -24.893 18.691 1.00 95.88 254 LYS A N 1
ATOM 2079 C CA . LYS A 1 254 ? -24.266 -24.644 19.478 1.00 95.88 254 LYS A CA 1
ATOM 2080 C C . LYS A 1 254 ? -23.940 -23.166 19.655 1.00 95.88 254 LYS A C 1
ATOM 2082 O O . LYS A 1 254 ? -23.184 -22.818 20.556 1.00 95.88 254 LYS A O 1
ATOM 2087 N N . VAL A 1 255 ? -24.469 -22.315 18.785 1.00 95.06 255 VAL A N 1
ATOM 2088 C CA . VAL A 1 255 ? -24.218 -20.873 18.774 1.00 95.06 255 VAL A CA 1
ATOM 2089 C C . VAL A 1 255 ? -25.559 -20.161 18.882 1.00 95.06 255 VAL A C 1
ATOM 2091 O O . VAL A 1 255 ? -26.501 -20.523 18.182 1.00 95.06 255 VAL A O 1
ATOM 2094 N N . LYS A 1 256 ? -25.648 -19.184 19.789 1.00 92.94 256 LYS A N 1
ATOM 2095 C CA . LYS A 1 256 ? -26.866 -18.392 20.038 1.00 92.94 256 LYS A CA 1
ATOM 2096 C C . LYS A 1 256 ? -26.770 -16.956 19.522 1.00 92.94 256 LYS A C 1
ATOM 2098 O O . LYS A 1 256 ? -27.796 -16.307 19.369 1.00 92.94 256 LYS A O 1
ATOM 2103 N N . GLU A 1 257 ? -25.555 -16.481 19.270 1.00 91.88 257 GLU A N 1
ATOM 2104 C CA . GLU A 1 257 ? -25.242 -15.103 18.888 1.00 91.88 257 GLU A CA 1
ATOM 2105 C C . GLU A 1 257 ? -24.273 -15.095 17.704 1.00 91.88 257 GLU A C 1
ATOM 2107 O O . GLU A 1 257 ? -23.602 -16.094 17.433 1.00 91.88 257 GLU A O 1
ATOM 2112 N N . ASP A 1 258 ? -24.193 -13.975 16.993 1.00 94.62 258 ASP A N 1
ATOM 2113 C CA . ASP A 1 258 ? -23.279 -13.838 15.862 1.00 94.62 258 ASP A CA 1
ATOM 2114 C C . ASP A 1 258 ? -21.817 -13.966 16.318 1.00 94.62 258 ASP A C 1
ATOM 2116 O O . ASP A 1 258 ? -21.391 -13.387 17.316 1.00 94.62 258 ASP A O 1
ATOM 2120 N N . ILE A 1 259 ? -21.031 -14.720 15.552 1.00 96.44 259 ILE A N 1
ATOM 2121 C CA . ILE A 1 259 ? -19.582 -14.822 15.698 1.00 96.44 259 ILE A CA 1
ATOM 2122 C C . ILE A 1 259 ? -19.018 -13.739 14.800 1.00 96.44 259 ILE A C 1
ATOM 2124 O O . ILE A 1 259 ? -19.355 -13.686 13.622 1.00 96.44 259 ILE A O 1
ATOM 2128 N N . PHE A 1 260 ? -18.149 -12.890 15.320 1.00 96.88 260 PHE A N 1
ATOM 2129 C CA . PHE A 1 260 ? -17.541 -11.821 14.543 1.00 96.88 260 PHE A CA 1
ATOM 2130 C C . PHE A 1 260 ? -16.052 -11.734 14.828 1.00 96.88 260 PHE A C 1
ATOM 2132 O O . PHE A 1 260 ? -15.575 -12.171 15.876 1.00 96.88 260 PHE A O 1
ATOM 2139 N N . ILE A 1 261 ? -15.319 -11.154 13.886 1.00 97.50 261 ILE A N 1
ATOM 2140 C CA . ILE A 1 261 ? -13.963 -10.691 14.154 1.00 97.50 261 ILE A CA 1
ATOM 2141 C C . ILE A 1 261 ? -13.997 -9.292 14.760 1.00 97.50 261 ILE A C 1
ATOM 2143 O O . ILE A 1 261 ? -14.851 -8.472 14.413 1.00 97.50 261 ILE A O 1
ATOM 2147 N N . ALA A 1 262 ? -13.052 -9.027 15.653 1.00 95.56 262 ALA A N 1
ATOM 2148 C CA . ALA A 1 262 ? -12.925 -7.757 16.347 1.00 95.56 262 ALA A CA 1
ATOM 2149 C C . ALA A 1 262 ? -11.440 -7.399 16.510 1.00 95.56 262 ALA A C 1
ATOM 2151 O O . ALA A 1 262 ? -10.867 -7.672 17.563 1.00 95.56 262 ALA A O 1
ATOM 2152 N N . PRO A 1 263 ? -10.780 -6.844 15.471 1.00 94.75 263 PRO A N 1
ATOM 2153 C CA . PRO A 1 263 ? -9.514 -6.146 15.664 1.00 94.75 263 PRO A CA 1
ATOM 2154 C C . PRO A 1 263 ? -9.645 -5.093 16.766 1.00 94.75 263 PRO A C 1
ATOM 2156 O O . PRO A 1 263 ? -10.687 -4.453 16.914 1.00 94.75 263 PRO A O 1
ATOM 2159 N N . GLU A 1 264 ? -8.580 -4.921 17.528 1.00 93.44 264 GLU A N 1
ATOM 2160 C CA . GLU A 1 264 ? -8.543 -4.051 18.696 1.00 93.44 264 GLU A CA 1
ATOM 2161 C C . GLU A 1 264 ? -7.718 -2.794 18.413 1.00 93.44 264 GLU A C 1
ATOM 2163 O O . GLU A 1 264 ? -6.715 -2.867 17.694 1.00 93.44 264 GLU A O 1
ATOM 2168 N N . ASN A 1 265 ? -8.110 -1.649 18.985 1.00 92.88 265 ASN A N 1
ATOM 2169 C CA . ASN A 1 265 ? -7.219 -0.491 19.053 1.00 92.88 265 ASN A CA 1
ATOM 2170 C C . ASN A 1 265 ? -6.056 -0.823 19.994 1.00 92.88 265 ASN A C 1
ATOM 2172 O O . ASN A 1 265 ? -6.187 -0.703 21.205 1.00 92.88 265 ASN A O 1
ATOM 2176 N N . LEU A 1 266 ? -4.934 -1.270 19.436 1.00 88.31 266 LEU A N 1
ATOM 2177 C CA . LEU A 1 266 ? -3.753 -1.656 20.206 1.00 88.31 266 LEU A CA 1
ATOM 2178 C C . LEU A 1 266 ? -2.954 -0.422 20.685 1.00 88.31 266 LEU A C 1
ATOM 2180 O O . LEU A 1 266 ? -3.410 0.721 20.605 1.00 88.31 266 LEU A O 1
ATOM 2184 N N . PHE A 1 267 ? -1.724 -0.636 21.164 1.00 89.06 267 PHE A N 1
ATOM 2185 C CA . PHE A 1 267 ? -0.832 0.432 21.628 1.00 89.06 267 PHE A CA 1
ATOM 2186 C C . PHE A 1 267 ? -0.523 1.458 20.524 1.00 89.06 267 PHE A C 1
ATOM 2188 O O . PHE A 1 267 ? -0.262 1.045 19.387 1.00 89.06 267 PHE A O 1
ATOM 2195 N N . PRO A 1 268 ? -0.437 2.766 20.838 1.00 87.81 268 PRO A N 1
ATOM 2196 C CA . PRO A 1 268 ? -0.036 3.800 19.877 1.00 87.81 268 PRO A CA 1
ATOM 2197 C C . PRO A 1 268 ? 1.270 3.488 19.124 1.00 87.81 268 PRO A C 1
ATOM 2199 O O . PRO A 1 268 ? 1.428 3.854 17.963 1.00 87.81 268 PRO A O 1
ATOM 2202 N N . GLU A 1 269 ? 2.205 2.783 19.763 1.00 84.62 269 GLU A N 1
ATOM 2203 C CA . GLU A 1 269 ? 3.511 2.429 19.205 1.00 84.62 269 GLU A CA 1
ATOM 2204 C C . GLU A 1 269 ? 3.481 1.252 18.210 1.00 84.62 269 GLU A C 1
ATOM 2206 O O . GLU A 1 269 ? 4.444 1.056 17.470 1.00 84.62 269 GLU A O 1
ATOM 2211 N N . MET A 1 270 ? 2.401 0.463 18.168 1.00 79.44 270 MET A N 1
ATOM 2212 C CA . MET A 1 270 ? 2.317 -0.773 17.367 1.00 79.44 270 MET A CA 1
ATOM 2213 C C . MET A 1 270 ? 1.846 -0.560 15.922 1.00 79.44 270 MET A C 1
ATOM 2215 O O . MET A 1 270 ? 1.692 -1.523 15.169 1.00 79.44 270 MET A O 1
ATOM 2219 N N . GLY A 1 271 ? 1.684 0.696 15.505 1.00 80.25 271 GLY A N 1
ATOM 2220 C CA . GLY A 1 271 ? 1.424 1.071 14.120 1.00 80.25 271 GLY A CA 1
ATOM 2221 C C . GLY A 1 271 ? -0.052 1.300 13.800 1.00 80.25 271 GLY A C 1
ATOM 2222 O O . GLY A 1 271 ? -0.839 1.721 14.641 1.00 80.25 271 GLY A O 1
ATOM 2223 N N . TYR A 1 272 ? -0.397 1.089 12.529 1.00 87.75 272 TYR A N 1
ATOM 2224 C CA . TYR A 1 272 ? -1.674 1.505 11.954 1.00 87.75 272 TYR A CA 1
ATOM 2225 C C . TYR A 1 272 ? -2.843 0.633 12.433 1.00 87.75 272 TYR A C 1
ATOM 2227 O O . TYR A 1 272 ? -2.813 -0.590 12.281 1.00 87.75 272 TYR A O 1
ATOM 2235 N N . GLY A 1 273 ? -3.896 1.272 12.942 1.00 89.31 273 GLY A N 1
ATOM 2236 C CA . GLY A 1 273 ? -5.070 0.621 13.536 1.00 89.31 273 GLY A CA 1
ATOM 2237 C C . GLY A 1 273 ? -5.189 0.837 15.046 1.00 89.31 273 GLY A C 1
ATOM 2238 O O . GLY A 1 273 ? -6.235 0.544 15.617 1.00 89.31 273 GLY A O 1
ATOM 2239 N N . SER A 1 274 ? -4.157 1.393 15.683 1.00 92.25 274 SER A N 1
ATOM 2240 C CA . SER A 1 274 ? -4.189 1.785 17.096 1.00 92.25 274 SER A CA 1
ATOM 2241 C C . SER A 1 274 ? -4.948 3.094 17.327 1.00 92.25 274 SER A C 1
ATOM 2243 O O . SER A 1 274 ? -5.510 3.309 18.403 1.00 92.25 274 SER A O 1
ATOM 2245 N N . HIS A 1 275 ? -4.976 3.988 16.332 1.00 94.75 275 HIS A N 1
ATOM 2246 C CA . HIS A 1 275 ? -5.777 5.207 16.405 1.00 94.75 275 HIS A CA 1
ATOM 2247 C C . HIS A 1 275 ? -7.238 4.910 16.006 1.00 94.75 275 HIS A C 1
ATOM 2249 O O . HIS A 1 275 ? -7.457 4.203 15.017 1.00 94.75 275 HIS A O 1
ATOM 2255 N N . PRO A 1 276 ? -8.251 5.462 16.702 1.00 94.50 276 PRO A N 1
ATOM 2256 C CA . PRO A 1 276 ? -9.669 5.221 16.403 1.00 94.50 276 PRO A CA 1
ATOM 2257 C C . PRO A 1 276 ? -10.071 5.404 14.930 1.00 94.50 276 PRO A C 1
ATOM 2259 O O . PRO A 1 276 ? -10.759 4.554 14.371 1.00 94.50 276 PRO A O 1
ATOM 2262 N N . GLU A 1 277 ? -9.615 6.462 14.262 1.00 95.12 277 GLU A N 1
ATOM 2263 C CA . GLU A 1 277 ? -9.857 6.699 12.831 1.00 95.12 277 GLU A CA 1
ATOM 2264 C C . GLU A 1 277 ? -9.269 5.610 11.931 1.00 95.12 277 GLU A C 1
ATOM 2266 O O . GLU A 1 277 ? -9.901 5.215 10.951 1.00 95.12 277 GLU A O 1
ATOM 2271 N N . GLU A 1 278 ? -8.078 5.110 12.256 1.00 94.81 278 GLU A N 1
ATOM 2272 C CA . GLU A 1 278 ? -7.430 4.043 11.492 1.00 94.81 278 GLU A CA 1
ATOM 2273 C C . GLU A 1 278 ? -8.173 2.719 11.682 1.00 94.81 278 GLU A C 1
ATOM 2275 O O . GLU A 1 278 ? -8.379 1.978 10.722 1.00 94.81 278 GLU A O 1
ATOM 2280 N N . LEU A 1 279 ? -8.644 2.445 12.902 1.00 96.00 279 LEU A N 1
ATOM 2281 C CA . LEU A 1 279 ? -9.481 1.286 13.205 1.00 96.00 279 LEU A CA 1
ATOM 2282 C C . LEU A 1 279 ? -10.829 1.349 12.471 1.00 96.00 279 LEU A C 1
ATOM 2284 O O . LEU A 1 279 ? -11.254 0.351 11.885 1.00 96.00 279 LEU A O 1
ATOM 2288 N N . ILE A 1 280 ? -11.477 2.522 12.445 1.00 96.88 280 ILE A N 1
ATOM 2289 C CA . ILE A 1 280 ? -12.688 2.768 11.643 1.00 96.88 280 ILE A CA 1
ATOM 2290 C C . ILE A 1 280 ? -12.411 2.456 10.179 1.00 96.88 280 ILE A C 1
ATOM 2292 O O . ILE A 1 280 ? -13.179 1.726 9.551 1.00 96.88 280 ILE A O 1
ATOM 2296 N N . GLU A 1 281 ? -11.313 2.981 9.640 1.00 95.38 281 GLU A N 1
ATOM 2297 C CA . GLU A 1 281 ? -10.954 2.764 8.248 1.00 95.38 281 GLU A CA 1
ATOM 2298 C C . GLU A 1 281 ? -10.712 1.278 7.946 1.00 95.38 281 GLU A C 1
ATOM 2300 O O . GLU A 1 281 ? -11.237 0.772 6.953 1.00 95.38 281 GLU A O 1
ATOM 2305 N N . LEU A 1 282 ? -10.000 0.549 8.814 1.00 95.31 282 LEU A N 1
ATOM 2306 C CA . LEU A 1 282 ? -9.774 -0.893 8.668 1.00 95.31 282 LEU A CA 1
ATOM 2307 C C . LEU A 1 282 ? -11.077 -1.695 8.684 1.00 95.31 282 LEU A C 1
ATOM 2309 O O . LEU A 1 282 ? -11.281 -2.530 7.802 1.00 95.31 282 LEU A O 1
ATOM 2313 N N . VAL A 1 283 ? -11.961 -1.447 9.656 1.00 97.69 283 VAL A N 1
ATOM 2314 C CA . VAL A 1 283 ? -13.231 -2.178 9.784 1.00 97.69 283 VAL A CA 1
ATOM 2315 C C . VAL A 1 283 ? -14.156 -1.876 8.612 1.00 97.69 283 VAL A C 1
ATOM 2317 O O . VAL A 1 283 ? -14.692 -2.797 8.000 1.00 97.69 283 VAL A O 1
ATOM 2320 N N . GLN A 1 284 ? -14.336 -0.604 8.256 1.00 97.38 284 GLN A N 1
ATOM 2321 C CA . GLN A 1 284 ? -15.227 -0.225 7.157 1.00 97.38 284 GLN A CA 1
ATOM 2322 C C . GLN A 1 284 ? -14.684 -0.671 5.798 1.00 97.38 284 GLN A C 1
ATOM 2324 O O . GLN A 1 284 ? -15.445 -1.182 4.977 1.00 97.38 284 GLN A O 1
ATOM 2329 N N . GLY A 1 285 ? -13.371 -0.560 5.585 1.00 95.81 285 GLY A N 1
ATOM 2330 C CA . GLY A 1 285 ? -12.713 -1.094 4.395 1.00 95.81 285 GLY A CA 1
ATOM 2331 C C . GLY A 1 285 ? -12.892 -2.608 4.279 1.00 95.81 285 GLY A C 1
ATOM 2332 O O . GLY A 1 285 ? -13.268 -3.103 3.219 1.00 95.81 285 GLY A O 1
ATOM 2333 N N . ALA A 1 286 ? -12.708 -3.351 5.375 1.00 97.31 286 ALA A N 1
ATOM 2334 C CA . ALA A 1 286 ? -12.950 -4.793 5.405 1.00 97.31 286 ALA A CA 1
ATOM 2335 C C . ALA A 1 286 ? -14.418 -5.154 5.121 1.00 97.31 286 ALA A C 1
ATOM 2337 O O . ALA A 1 286 ? -14.678 -6.103 4.380 1.00 97.31 286 ALA A O 1
ATOM 2338 N N . ARG A 1 287 ? -15.378 -4.378 5.646 1.00 98.25 287 ARG A N 1
ATOM 2339 C CA . ARG A 1 287 ? -16.809 -4.561 5.355 1.00 98.25 287 ARG A CA 1
ATOM 2340 C C . ARG A 1 287 ? -17.112 -4.390 3.869 1.00 98.25 287 ARG A C 1
ATOM 2342 O O . ARG A 1 287 ? -17.723 -5.279 3.284 1.00 98.25 287 ARG A O 1
ATOM 2349 N N . GLU A 1 288 ? -16.624 -3.326 3.229 1.00 96.69 288 GLU A N 1
ATOM 2350 C CA . GLU A 1 288 ? -16.831 -3.134 1.784 1.00 96.69 288 GLU A CA 1
ATOM 2351 C C . GLU A 1 288 ? -16.197 -4.279 0.976 1.00 96.69 288 GLU A C 1
ATOM 2353 O O . GLU A 1 288 ? -16.812 -4.792 0.045 1.00 96.69 288 GLU A O 1
ATOM 2358 N N . ARG A 1 289 ? -15.009 -4.766 1.363 1.00 94.62 289 ARG A N 1
ATOM 2359 C CA . ARG A 1 289 ? -14.387 -5.932 0.708 1.00 94.62 289 ARG A CA 1
ATOM 2360 C C . ARG A 1 289 ? -15.213 -7.208 0.873 1.00 94.62 289 ARG A C 1
ATOM 2362 O O . ARG A 1 289 ? -15.372 -7.951 -0.093 1.00 94.62 289 ARG A O 1
ATOM 2369 N N . MET A 1 290 ? -15.774 -7.450 2.057 1.00 97.56 290 MET A N 1
ATOM 2370 C CA . MET A 1 290 ? -16.696 -8.567 2.284 1.00 97.56 290 MET A CA 1
ATOM 2371 C C . MET A 1 290 ? -17.948 -8.436 1.407 1.00 97.56 290 MET A C 1
ATOM 2373 O O . MET A 1 290 ? -18.355 -9.412 0.779 1.00 97.56 290 MET A O 1
ATOM 2377 N N . VAL A 1 291 ? -18.503 -7.229 1.272 1.00 97.81 291 VAL A N 1
ATOM 2378 C CA . VAL A 1 291 ? -19.621 -6.949 0.359 1.00 97.81 291 VAL A CA 1
ATOM 2379 C C . VAL A 1 291 ? -19.254 -7.284 -1.087 1.00 97.81 291 VAL A C 1
ATOM 2381 O O . VAL A 1 291 ? -20.012 -7.973 -1.772 1.00 97.81 291 VAL A O 1
ATOM 2384 N N . GLU A 1 292 ? -18.083 -6.862 -1.567 1.00 94.56 292 GLU A N 1
ATOM 2385 C CA . GLU A 1 292 ? -17.615 -7.213 -2.912 1.00 94.56 292 GLU A CA 1
ATOM 2386 C C . GLU A 1 292 ? -17.505 -8.731 -3.101 1.00 94.56 292 GLU A C 1
ATOM 2388 O O . GLU A 1 292 ? -17.949 -9.263 -4.121 1.00 94.56 292 GLU A O 1
ATOM 2393 N N . TYR A 1 293 ? -16.957 -9.435 -2.111 1.00 95.38 293 TYR A N 1
ATOM 2394 C CA . TYR A 1 293 ? -16.794 -10.885 -2.140 1.00 95.38 293 TYR A CA 1
ATOM 2395 C C . TYR A 1 293 ? -18.123 -11.643 -2.139 1.00 95.38 293 TYR A C 1
ATOM 2397 O O . TYR A 1 293 ? -18.243 -12.661 -2.815 1.00 95.38 293 TYR A O 1
ATOM 2405 N N . LEU A 1 294 ? -19.146 -11.159 -1.445 1.00 97.38 294 LEU A N 1
ATOM 2406 C CA . LEU A 1 294 ? -20.443 -11.836 -1.407 1.00 97.38 294 LEU A CA 1
ATOM 2407 C C . LEU A 1 294 ? -21.287 -11.569 -2.668 1.00 97.38 294 LEU A C 1
ATOM 2409 O O . LEU A 1 294 ? -22.116 -12.405 -3.045 1.00 97.38 294 LEU A O 1
ATOM 2413 N N . THR A 1 295 ? -21.044 -10.445 -3.355 1.00 97.00 295 THR A N 1
ATOM 2414 C CA . THR A 1 295 ? -21.894 -9.935 -4.451 1.00 97.00 295 THR A CA 1
ATOM 2415 C C . THR A 1 295 ? -21.309 -10.086 -5.859 1.00 97.00 295 THR A C 1
ATOM 2417 O O . THR A 1 295 ? -22.073 -10.149 -6.824 1.00 97.00 295 THR A O 1
ATOM 2420 N N . LYS A 1 296 ? -19.981 -10.159 -6.033 1.00 95.06 296 LYS A N 1
ATOM 2421 C CA . LYS A 1 296 ? -19.347 -10.260 -7.362 1.00 95.06 296 LYS A CA 1
ATOM 2422 C C . LYS A 1 296 ? -19.030 -11.712 -7.720 1.00 95.06 296 LYS A C 1
ATOM 2424 O O . LYS A 1 296 ? -18.297 -12.382 -7.003 1.00 95.06 296 LYS A O 1
ATOM 2429 N N . ALA A 1 297 ? -19.503 -12.183 -8.875 1.00 94.00 297 ALA A N 1
ATOM 2430 C CA . ALA A 1 297 ? -19.221 -13.542 -9.357 1.00 94.00 297 ALA A CA 1
ATOM 2431 C C . ALA A 1 297 ? -17.740 -13.764 -9.730 1.00 94.00 297 ALA A C 1
ATOM 2433 O O . ALA A 1 297 ? -17.235 -14.886 -9.660 1.00 94.00 297 ALA A O 1
ATOM 2434 N N . GLN A 1 298 ? -17.040 -12.695 -10.117 1.00 92.62 298 GLN A N 1
ATOM 2435 C CA . GLN A 1 298 ? -15.628 -12.722 -10.485 1.00 92.62 298 GLN A CA 1
ATOM 2436 C C . GLN A 1 298 ? -14.856 -11.632 -9.746 1.00 92.62 298 GLN A C 1
ATOM 2438 O O . GLN A 1 298 ? -15.341 -10.510 -9.597 1.00 92.62 298 GLN A O 1
ATOM 2443 N N . ILE A 1 299 ? -13.642 -11.968 -9.318 1.00 86.31 299 ILE A N 1
ATOM 2444 C CA . ILE A 1 299 ? -12.709 -11.062 -8.638 1.00 86.31 299 ILE A CA 1
ATOM 2445 C C . ILE A 1 299 ? -11.326 -11.153 -9.293 1.00 86.31 299 ILE A C 1
ATOM 2447 O O . ILE A 1 299 ? -11.025 -12.172 -9.921 1.00 86.31 299 ILE A O 1
ATOM 2451 N N . PRO A 1 300 ? -10.478 -10.114 -9.191 1.00 80.94 300 PRO A N 1
ATOM 2452 C CA . PRO A 1 300 ? -9.077 -10.220 -9.585 1.00 80.94 300 PRO A CA 1
ATOM 2453 C C . PRO A 1 300 ? -8.392 -11.379 -8.859 1.00 80.94 300 PRO A C 1
ATOM 2455 O O . PRO A 1 300 ? -8.664 -11.608 -7.682 1.00 80.94 300 PRO A O 1
ATOM 2458 N N . ASP A 1 301 ? -7.511 -12.091 -9.559 1.00 75.50 301 ASP A N 1
ATOM 2459 C CA . ASP A 1 301 ? -6.719 -13.178 -8.993 1.00 75.50 301 ASP A CA 1
ATOM 2460 C C . ASP A 1 301 ? -5.936 -12.667 -7.767 1.00 75.50 301 ASP A C 1
ATOM 2462 O O . ASP A 1 301 ? -5.091 -11.776 -7.920 1.00 75.50 301 ASP A O 1
ATOM 2466 N N . PRO A 1 302 ? -6.184 -13.204 -6.556 1.00 68.88 302 PRO A N 1
ATOM 2467 C CA . PRO A 1 302 ? -5.476 -12.800 -5.345 1.00 68.88 302 PRO A CA 1
ATOM 2468 C C . PRO A 1 302 ? -3.963 -13.038 -5.418 1.00 68.88 302 PRO A C 1
ATOM 2470 O O . PRO A 1 302 ? -3.216 -12.374 -4.704 1.00 68.88 302 PRO A O 1
ATOM 2473 N N . ALA A 1 303 ? -3.499 -13.943 -6.289 1.00 66.31 303 ALA A N 1
ATOM 2474 C CA . ALA A 1 303 ? -2.077 -14.150 -6.565 1.00 66.31 303 ALA A CA 1
ATOM 2475 C C . ALA A 1 303 ? -1.468 -13.048 -7.457 1.00 66.31 303 ALA A C 1
ATOM 2477 O O . ALA A 1 303 ? -0.298 -13.122 -7.829 1.00 66.31 303 ALA A O 1
ATOM 2478 N N . GLY A 1 304 ? -2.256 -12.040 -7.845 1.00 64.31 304 GLY A N 1
ATOM 2479 C CA . GLY A 1 304 ? -1.811 -10.940 -8.695 1.00 64.31 304 GLY A CA 1
ATOM 2480 C C . GLY A 1 304 ? -1.528 -11.365 -10.135 1.00 64.31 304 GLY A C 1
ATOM 2481 O O . GLY A 1 304 ? -0.803 -10.666 -10.845 1.00 64.31 304 GLY A O 1
ATOM 2482 N N . ALA A 1 305 ? -2.067 -12.507 -10.577 1.00 69.38 305 ALA A N 1
ATOM 2483 C CA . ALA A 1 305 ? -1.872 -12.976 -11.939 1.00 69.38 305 ALA A CA 1
ATOM 2484 C C . ALA A 1 305 ? -2.453 -11.966 -12.936 1.00 69.38 305 ALA A C 1
ATOM 2486 O O . ALA A 1 305 ? -3.572 -11.472 -12.784 1.00 69.38 305 ALA A O 1
ATOM 2487 N N . VAL A 1 306 ? -1.692 -11.687 -13.987 1.00 66.38 306 VAL A N 1
ATOM 2488 C CA . VAL A 1 306 ? -2.102 -10.816 -15.089 1.00 66.38 306 VAL A CA 1
ATOM 2489 C C . VAL A 1 306 ? -2.287 -11.638 -16.354 1.00 66.38 306 VAL A C 1
ATOM 2491 O O . VAL A 1 306 ? -1.591 -12.628 -16.584 1.00 66.38 306 VAL A O 1
ATOM 2494 N N . ASP A 1 307 ? -3.244 -11.239 -17.181 1.00 70.56 307 ASP A N 1
ATOM 2495 C CA . ASP A 1 307 ? -3.407 -11.789 -18.515 1.00 70.56 307 ASP A CA 1
ATOM 2496 C C . ASP A 1 307 ? -2.212 -11.343 -19.384 1.00 70.56 307 ASP A C 1
ATOM 2498 O O . ASP A 1 307 ? -2.005 -10.141 -19.574 1.00 70.56 307 ASP A O 1
ATOM 2502 N N . PRO A 1 308 ? -1.417 -12.278 -19.933 1.00 59.00 308 PRO A N 1
ATOM 2503 C CA . PRO A 1 308 ? -0.186 -11.945 -20.648 1.00 59.00 308 PRO A CA 1
ATOM 2504 C C . PRO A 1 308 ? -0.424 -11.243 -21.992 1.00 59.00 308 PRO A C 1
ATOM 2506 O O . PRO A 1 308 ? 0.503 -10.652 -22.536 1.00 59.00 308 PRO A O 1
ATOM 2509 N N . LYS A 1 309 ? -1.643 -11.294 -22.546 1.00 64.94 309 LYS A N 1
ATOM 2510 C CA . LYS A 1 309 ? -1.992 -10.636 -23.814 1.00 64.94 309 LYS A CA 1
ATOM 2511 C C . LYS A 1 309 ? -2.437 -9.195 -23.601 1.00 64.94 309 LYS A C 1
ATOM 2513 O O . LYS A 1 309 ? -2.208 -8.353 -24.462 1.00 64.94 309 LYS A O 1
ATOM 2518 N N . THR A 1 310 ? -3.112 -8.921 -22.488 1.00 67.69 310 THR A N 1
ATOM 2519 C CA . THR A 1 310 ? -3.742 -7.617 -22.228 1.00 67.69 310 THR A CA 1
ATOM 2520 C C . THR A 1 310 ? -3.068 -6.813 -21.121 1.00 67.69 310 THR A C 1
ATOM 2522 O O . THR A 1 310 ? -3.356 -5.626 -20.989 1.00 67.69 310 THR A O 1
ATOM 2525 N N . GLY A 1 311 ? -2.219 -7.442 -20.302 1.00 55.97 311 GLY A N 1
ATOM 2526 C CA . GLY A 1 311 ? -1.605 -6.832 -19.118 1.00 55.97 311 GLY A CA 1
ATOM 2527 C C . GLY A 1 311 ? -2.594 -6.523 -17.988 1.00 55.97 311 GLY A C 1
ATOM 2528 O O . GLY A 1 311 ? -2.223 -5.907 -16.993 1.00 55.97 311 GLY A O 1
ATOM 2529 N N . LYS A 1 312 ? -3.868 -6.918 -18.118 1.00 70.00 312 LYS A N 1
ATOM 2530 C CA . LYS A 1 312 ? -4.898 -6.668 -17.100 1.00 70.00 312 LYS A CA 1
ATOM 2531 C C . LYS A 1 312 ? -4.873 -7.752 -16.020 1.00 70.00 312 LYS A C 1
ATOM 2533 O O . LYS A 1 312 ? -4.503 -8.885 -16.326 1.00 70.00 312 LYS A O 1
ATOM 2538 N N . PRO A 1 313 ? -5.316 -7.456 -14.782 1.00 72.06 313 PRO A N 1
ATOM 2539 C CA . PRO A 1 313 ? -5.512 -8.482 -13.764 1.00 72.06 313 PRO A CA 1
ATOM 2540 C C . PRO A 1 313 ? -6.416 -9.597 -14.292 1.00 72.06 313 PRO A C 1
ATOM 2542 O O . PRO A 1 313 ? -7.506 -9.333 -14.808 1.00 72.06 313 PRO A O 1
ATOM 2545 N N . LYS A 1 314 ? -5.954 -10.840 -14.177 1.00 81.50 314 LYS A N 1
ATOM 2546 C CA . LYS A 1 314 ? -6.738 -12.019 -14.525 1.00 81.50 314 LYS A CA 1
ATOM 2547 C C . LYS A 1 314 ? -7.908 -12.106 -13.550 1.00 81.50 314 LYS A C 1
ATOM 2549 O O . LYS A 1 314 ? -7.704 -12.063 -12.343 1.00 81.50 314 LYS A O 1
ATOM 2554 N N . LEU A 1 315 ? -9.128 -12.214 -14.065 1.00 87.62 315 LEU A N 1
ATOM 2555 C CA . LEU A 1 315 ? -10.301 -12.453 -13.229 1.00 87.62 315 LEU A CA 1
ATOM 2556 C C . LEU A 1 315 ? -10.454 -13.956 -12.983 1.00 87.62 315 LEU A C 1
ATOM 2558 O O . LEU A 1 315 ? -10.316 -14.759 -13.908 1.00 87.62 315 LEU A O 1
ATOM 2562 N N . ILE A 1 316 ? -10.746 -14.326 -11.741 1.00 88.50 316 ILE A N 1
ATOM 2563 C CA . ILE A 1 316 ? -11.058 -15.694 -11.332 1.00 88.50 316 ILE A CA 1
ATOM 2564 C C . ILE A 1 316 ? -12.492 -15.771 -10.814 1.00 88.50 316 ILE A C 1
ATOM 2566 O O . ILE A 1 316 ? -13.075 -14.767 -10.396 1.00 88.50 316 ILE A O 1
ATOM 2570 N N . ASN A 1 317 ? -13.059 -16.976 -10.828 1.00 93.62 317 ASN A N 1
ATOM 2571 C CA . ASN A 1 317 ? -14.334 -17.225 -10.167 1.00 93.62 317 ASN A CA 1
ATOM 2572 C C . ASN A 1 317 ? -14.166 -17.002 -8.667 1.00 93.62 317 ASN A C 1
ATOM 2574 O O . ASN A 1 317 ? -13.247 -17.541 -8.051 1.00 93.62 317 ASN A O 1
ATOM 2578 N N . ASN A 1 318 ? -15.057 -16.202 -8.099 1.00 92.75 318 ASN A N 1
ATOM 2579 C CA . ASN A 1 318 ? -14.993 -15.839 -6.700 1.00 92.75 318 ASN A CA 1
ATOM 2580 C C . ASN A 1 318 ? -15.522 -16.991 -5.817 1.00 92.75 318 ASN A C 1
ATOM 2582 O O . ASN A 1 318 ? -16.714 -17.301 -5.895 1.00 92.75 318 ASN A O 1
ATOM 2586 N N . PRO A 1 319 ? -14.691 -17.610 -4.953 1.00 92.06 319 PRO A N 1
ATOM 2587 C CA . PRO A 1 319 ? -15.128 -18.710 -4.084 1.00 92.06 319 PRO A CA 1
ATOM 2588 C C . PRO A 1 319 ? -16.119 -18.259 -2.996 1.00 92.06 319 PRO A C 1
ATOM 2590 O O . PRO A 1 319 ? -16.864 -19.066 -2.429 1.00 92.06 319 PRO A O 1
ATOM 2593 N N . TYR A 1 320 ? -16.152 -16.961 -2.708 1.00 94.56 320 TYR A N 1
ATOM 2594 C CA . TYR A 1 320 ? -17.004 -16.363 -1.691 1.00 94.56 320 TYR A CA 1
ATOM 2595 C C . TYR A 1 320 ? -18.330 -15.843 -2.240 1.00 94.56 320 TYR A C 1
ATOM 2597 O O . TYR A 1 320 ? -19.165 -15.395 -1.463 1.00 94.56 320 TYR A O 1
ATOM 2605 N N . TYR A 1 321 ? -18.564 -15.931 -3.552 1.00 95.44 321 TYR A N 1
ATOM 2606 C CA . TYR A 1 321 ? -19.806 -15.452 -4.143 1.00 95.44 321 TYR A CA 1
ATOM 2607 C C . TYR A 1 321 ? -21.018 -16.185 -3.548 1.00 95.44 321 TYR A C 1
ATOM 2609 O O . TYR A 1 321 ? -21.026 -17.416 -3.436 1.00 95.44 321 TYR A O 1
ATOM 2617 N N . ARG A 1 322 ? -22.045 -15.426 -3.145 1.00 94.75 322 ARG A N 1
ATOM 2618 C CA . ARG A 1 322 ? -23.297 -15.953 -2.569 1.00 94.75 322 ARG A CA 1
ATOM 2619 C C . ARG A 1 322 ? -24.552 -15.451 -3.281 1.00 94.75 322 ARG A C 1
ATOM 2621 O O . ARG A 1 322 ? -25.650 -15.766 -2.844 1.00 94.75 322 ARG A O 1
ATOM 2628 N N . SER A 1 323 ? -24.408 -14.710 -4.384 1.00 94.44 323 SER A N 1
ATOM 2629 C CA . SER A 1 323 ? -25.536 -14.071 -5.090 1.00 94.44 323 SER A CA 1
ATOM 2630 C C . SER A 1 323 ? -26.405 -13.182 -4.188 1.00 94.44 323 SER A C 1
ATOM 2632 O O . SER A 1 323 ? -27.584 -12.991 -4.469 1.00 94.44 323 SER A O 1
ATOM 2634 N N . MET A 1 324 ? -25.830 -12.652 -3.106 1.00 96.06 324 MET A N 1
ATOM 2635 C CA . MET A 1 324 ? -26.522 -11.734 -2.203 1.00 96.06 324 MET A CA 1
ATOM 2636 C C . MET A 1 324 ? -26.735 -10.384 -2.886 1.00 96.06 324 MET A C 1
ATOM 2638 O O . MET A 1 324 ? -25.933 -9.963 -3.727 1.00 96.06 324 MET A O 1
ATOM 2642 N N . SER A 1 325 ? -27.788 -9.672 -2.496 1.00 97.44 325 SER A N 1
ATOM 2643 C CA . SER A 1 325 ? -27.882 -8.246 -2.796 1.00 97.44 325 SER A CA 1
ATOM 2644 C C . SER A 1 325 ? -26.802 -7.469 -2.034 1.00 97.44 325 SER A C 1
ATOM 2646 O O . SER A 1 325 ? -26.296 -7.912 -1.001 1.00 97.44 325 SER A O 1
ATOM 2648 N N . ARG A 1 326 ? -26.453 -6.267 -2.515 1.00 97.06 326 ARG A N 1
ATOM 2649 C CA . ARG A 1 326 ? -25.490 -5.401 -1.812 1.00 97.06 326 ARG A CA 1
ATOM 2650 C C . ARG A 1 326 ? -25.951 -5.057 -0.395 1.00 97.06 326 ARG A C 1
ATOM 2652 O O . ARG A 1 326 ? -25.119 -4.975 0.495 1.00 97.06 326 ARG A O 1
ATOM 2659 N N . GLN A 1 327 ? -27.256 -4.874 -0.199 1.00 97.94 327 GLN A N 1
ATOM 2660 C CA . GLN A 1 327 ? -27.825 -4.558 1.108 1.00 97.94 327 GLN A CA 1
ATOM 2661 C C . GLN A 1 327 ? -27.715 -5.741 2.076 1.00 97.94 327 GLN A C 1
ATOM 2663 O O . GLN A 1 327 ? -27.278 -5.552 3.203 1.00 97.94 327 GLN A O 1
ATOM 2668 N N . GLU A 1 328 ? -28.058 -6.956 1.642 1.00 98.00 328 GLU A N 1
ATOM 2669 C CA . GLU A 1 328 ? -27.899 -8.154 2.480 1.00 98.00 328 GLU A CA 1
ATOM 2670 C C . GLU A 1 328 ? -26.431 -8.379 2.853 1.00 98.00 328 GLU A C 1
ATOM 2672 O O . GLU A 1 328 ? -26.119 -8.595 4.018 1.00 98.00 328 GLU A O 1
ATOM 2677 N N . ALA A 1 329 ? -25.520 -8.259 1.884 1.00 98.25 329 ALA A N 1
ATOM 2678 C CA . ALA A 1 329 ? -24.093 -8.425 2.134 1.00 98.25 329 ALA A CA 1
ATOM 2679 C C . ALA A 1 329 ? -23.525 -7.367 3.101 1.00 98.25 329 ALA A C 1
ATOM 2681 O O . ALA A 1 329 ? -22.625 -7.676 3.878 1.00 98.25 329 ALA A O 1
ATOM 2682 N N . ASP A 1 330 ? -24.036 -6.131 3.060 1.00 98.25 330 ASP A N 1
ATOM 2683 C CA . ASP A 1 330 ? -23.633 -5.051 3.973 1.00 98.25 330 ASP A CA 1
ATOM 2684 C C . ASP A 1 330 ? -24.072 -5.340 5.415 1.00 98.25 330 ASP A C 1
ATOM 2686 O O . ASP A 1 330 ? -23.291 -5.169 6.353 1.00 98.25 330 ASP A O 1
ATOM 2690 N N . GLU A 1 331 ? -25.287 -5.860 5.595 1.00 98.06 331 GLU A N 1
ATOM 2691 C CA . GLU A 1 331 ? -25.785 -6.275 6.907 1.00 98.06 331 GLU A CA 1
ATOM 2692 C C . GLU A 1 331 ? -24.992 -7.461 7.476 1.00 98.06 331 GLU A C 1
ATOM 2694 O O . GLU A 1 331 ? -24.605 -7.433 8.646 1.00 98.06 331 GLU A O 1
ATOM 2699 N N . GLU A 1 332 ? -24.658 -8.461 6.653 1.00 98.12 332 GLU A N 1
ATOM 2700 C CA . GLU A 1 332 ? -23.768 -9.560 7.059 1.00 98.12 332 GLU A CA 1
ATOM 2701 C C . GLU A 1 332 ? -22.371 -9.044 7.444 1.00 98.12 332 GLU A C 1
ATOM 2703 O O . GLU A 1 332 ? -21.809 -9.426 8.473 1.00 98.12 332 GLU A O 1
ATOM 2708 N N . ALA A 1 333 ? -21.817 -8.104 6.673 1.00 98.38 333 ALA A N 1
ATOM 2709 C CA . ALA A 1 333 ? -20.519 -7.511 6.971 1.00 98.38 333 ALA A CA 1
ATOM 2710 C C . ALA A 1 333 ? -20.519 -6.742 8.307 1.00 98.38 333 ALA A C 1
ATOM 2712 O O . ALA A 1 333 ? -19.575 -6.866 9.091 1.00 98.38 333 ALA A O 1
ATOM 2713 N N . LYS A 1 334 ? -21.581 -5.987 8.616 1.00 97.81 334 LYS A N 1
ATOM 2714 C CA . LYS A 1 334 ? -21.738 -5.298 9.912 1.00 97.81 334 LYS A CA 1
ATOM 2715 C C . LYS A 1 334 ? -21.853 -6.265 11.090 1.00 97.81 334 LYS A C 1
ATOM 2717 O O . LYS A 1 334 ? -21.321 -5.979 12.166 1.00 97.81 334 LYS A O 1
ATOM 2722 N N . ARG A 1 335 ? -22.536 -7.398 10.901 1.00 96.88 335 ARG A N 1
ATOM 2723 C CA . ARG A 1 335 ? -22.694 -8.432 11.936 1.00 96.88 335 ARG A CA 1
ATOM 2724 C C . ARG A 1 335 ? -21.385 -9.136 12.248 1.00 96.88 335 ARG A C 1
ATOM 2726 O O . ARG A 1 335 ? -21.088 -9.334 13.423 1.00 96.88 335 ARG A O 1
ATOM 2733 N N . HIS A 1 336 ? -20.604 -9.455 11.218 1.00 98.25 336 HIS A N 1
ATOM 2734 C CA . HIS A 1 336 ? -19.456 -10.357 11.326 1.00 98.25 336 HIS A CA 1
ATOM 2735 C C . HIS A 1 336 ? -18.085 -9.666 11.351 1.00 98.25 336 HIS A C 1
ATOM 2737 O O . HIS A 1 336 ? -17.086 -10.317 11.662 1.00 98.25 336 HIS A O 1
ATOM 2743 N N . ILE A 1 337 ? -18.020 -8.355 11.093 1.00 98.50 337 ILE A N 1
ATOM 2744 C CA . ILE A 1 337 ? -16.795 -7.551 11.193 1.00 98.50 337 ILE A CA 1
ATOM 2745 C C . ILE A 1 337 ? -17.058 -6.339 12.085 1.00 98.50 337 ILE A C 1
ATOM 2747 O O . ILE A 1 337 ? -17.767 -5.402 11.706 1.00 98.50 337 ILE A O 1
ATOM 2751 N N . LYS A 1 338 ? -16.469 -6.352 13.278 1.00 97.31 338 LYS A N 1
ATOM 2752 C CA . LYS A 1 338 ? -16.570 -5.298 14.296 1.00 97.31 338 LYS A CA 1
ATOM 2753 C C . LYS A 1 338 ? -15.168 -4.935 14.796 1.00 97.31 338 LYS A C 1
ATOM 2755 O O . LYS A 1 338 ? -14.184 -5.260 14.145 1.00 97.31 338 LYS A O 1
ATOM 2760 N N . ALA A 1 339 ? -15.076 -4.256 15.928 1.00 96.94 339 ALA A N 1
ATOM 2761 C CA . ALA A 1 339 ? -13.844 -3.951 16.634 1.00 96.94 339 ALA A CA 1
ATOM 2762 C C . ALA A 1 339 ? -14.008 -4.140 18.144 1.00 96.94 339 ALA A C 1
ATOM 2764 O O . ALA A 1 339 ? -15.120 -4.032 18.681 1.00 96.94 339 ALA A O 1
ATOM 2765 N N . THR A 1 340 ? -12.884 -4.384 18.809 1.00 97.06 340 THR A N 1
ATOM 2766 C CA . THR A 1 340 ? -12.763 -4.307 20.263 1.00 97.06 340 THR A CA 1
ATOM 2767 C C . THR A 1 340 ? -12.292 -2.908 20.627 1.00 97.06 340 THR A C 1
ATOM 2769 O O . THR A 1 340 ? -11.265 -2.459 20.123 1.00 97.06 340 THR A O 1
ATOM 2772 N N . LEU A 1 341 ? -13.052 -2.223 21.482 1.00 97.00 341 LEU A N 1
ATOM 2773 C CA . LEU A 1 341 ? -12.598 -0.993 22.122 1.00 97.00 341 LEU A CA 1
ATOM 2774 C C . LEU A 1 341 ? -11.877 -1.350 23.421 1.00 97.00 341 LEU A C 1
ATOM 2776 O O . LEU A 1 341 ? -12.530 -1.731 24.394 1.00 97.00 341 LEU A O 1
ATOM 2780 N N . ASP A 1 342 ? -10.562 -1.181 23.445 1.00 95.94 342 ASP A N 1
ATOM 2781 C CA . ASP A 1 342 ? -9.793 -1.197 24.683 1.00 95.94 342 ASP A CA 1
ATOM 2782 C C . ASP A 1 342 ? -9.689 0.215 25.265 1.00 95.94 342 ASP A C 1
ATOM 2784 O O . ASP A 1 342 ? -9.209 1.161 24.619 1.00 95.94 342 ASP A O 1
ATOM 2788 N N . THR A 1 343 ? -10.176 0.365 26.497 1.00 95.44 343 THR A N 1
ATOM 2789 C CA . THR A 1 343 ? -10.264 1.666 27.155 1.00 95.44 343 THR A CA 1
ATOM 2790 C C . THR A 1 343 ? -8.914 2.211 27.611 1.00 95.44 343 THR A C 1
ATOM 2792 O O . THR A 1 343 ? -8.753 3.437 27.646 1.00 95.44 343 THR A O 1
ATOM 2795 N N . GLN A 1 344 ? -7.945 1.353 27.932 1.00 93.81 344 GLN A N 1
ATOM 2796 C CA . GLN A 1 344 ? -6.607 1.769 28.335 1.00 93.81 344 GLN A CA 1
ATOM 2797 C C . GLN A 1 344 ? -5.751 2.141 27.126 1.00 93.81 344 GLN A C 1
ATOM 2799 O O . GLN A 1 344 ? -5.066 3.164 27.173 1.00 93.81 344 GLN A O 1
ATOM 2804 N N . HIS A 1 345 ? -5.801 1.369 26.043 1.00 95.31 345 HIS A N 1
ATOM 2805 C CA . HIS A 1 345 ? -5.071 1.656 24.811 1.00 95.31 345 HIS A CA 1
ATOM 2806 C C . HIS A 1 345 ? -5.470 3.015 24.239 1.00 95.31 345 HIS A C 1
ATOM 2808 O O . HIS A 1 345 ? -4.605 3.819 23.887 1.00 95.31 345 HIS A O 1
ATOM 2814 N N . LEU A 1 346 ? -6.768 3.341 24.253 1.00 95.62 346 LEU A N 1
ATOM 2815 C CA . LEU A 1 346 ? -7.227 4.688 23.907 1.00 95.62 346 LEU A CA 1
ATOM 2816 C C . LEU A 1 346 ? -6.654 5.747 24.867 1.00 95.62 346 LEU A C 1
ATOM 2818 O O . LEU A 1 346 ? -6.270 6.842 24.458 1.00 95.62 346 LEU A O 1
ATOM 2822 N N . GLY A 1 347 ? -6.541 5.404 26.148 1.00 95.50 347 GLY A N 1
ATOM 2823 C CA . GLY A 1 347 ? -5.958 6.250 27.182 1.00 95.50 347 GLY A CA 1
ATOM 2824 C C . GLY A 1 347 ? -4.468 6.547 27.005 1.00 95.50 347 GLY A C 1
ATOM 2825 O O . GLY A 1 347 ? -4.002 7.636 27.346 1.00 95.50 347 GLY A O 1
ATOM 2826 N N . MET A 1 348 ? -3.706 5.611 26.434 1.00 95.25 348 MET A N 1
ATOM 2827 C CA . MET A 1 348 ? -2.260 5.750 26.206 1.00 95.25 348 MET A CA 1
ATOM 28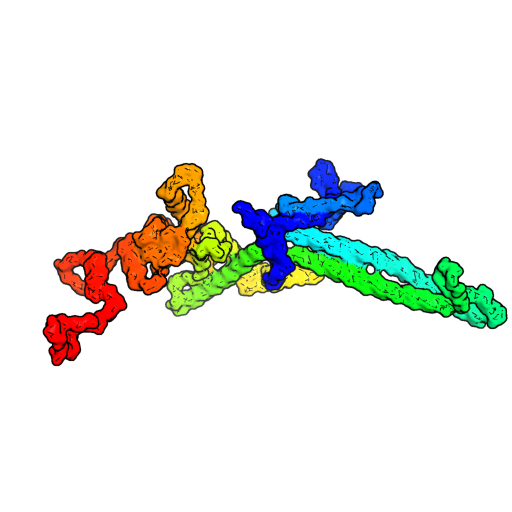28 C C . MET A 1 348 ? -1.907 6.891 25.245 1.00 95.25 348 MET A C 1
ATOM 2830 O O . MET A 1 348 ? -0.794 7.418 25.301 1.00 95.25 348 MET A O 1
ATOM 2834 N N . TRP A 1 349 ? -2.857 7.345 24.423 1.00 94.69 349 TRP A N 1
ATOM 2835 C CA . TRP A 1 349 ? -2.678 8.522 23.572 1.00 94.69 349 TRP A CA 1
ATOM 2836 C C . TRP A 1 349 ? -2.421 9.813 24.363 1.00 94.69 349 TRP A C 1
ATOM 2838 O O . TRP A 1 349 ? -1.849 10.754 23.809 1.00 94.69 349 TRP A O 1
ATOM 2848 N N . PHE A 1 350 ? -2.737 9.859 25.666 1.00 95.25 350 PHE A N 1
ATOM 2849 C CA . PHE A 1 350 ? -2.429 11.014 26.515 1.00 95.25 350 PHE A CA 1
ATOM 2850 C C . PHE A 1 350 ? -0.930 11.344 26.524 1.00 95.25 350 PHE A C 1
ATOM 2852 O O . PHE A 1 350 ? -0.550 12.518 26.485 1.00 95.25 350 PHE A O 1
ATOM 2859 N N . ARG A 1 351 ? -0.065 10.320 26.470 1.00 92.81 351 ARG A N 1
ATOM 2860 C CA . ARG A 1 351 ? 1.393 10.473 26.353 1.00 92.81 351 ARG A CA 1
ATOM 2861 C C . ARG A 1 351 ? 1.807 11.350 25.168 1.00 92.81 351 ARG A C 1
ATOM 2863 O O . ARG A 1 351 ? 2.762 12.112 25.294 1.00 92.81 351 ARG A O 1
ATOM 2870 N N . TYR A 1 352 ? 1.091 11.254 24.049 1.00 92.44 352 TYR A N 1
ATOM 2871 C CA . TYR A 1 352 ? 1.373 11.965 22.796 1.00 92.44 352 TYR A CA 1
ATOM 2872 C C . TYR A 1 352 ? 0.580 13.264 22.642 1.00 92.44 352 TYR A C 1
ATOM 2874 O O . TYR A 1 352 ? 0.808 14.035 21.711 1.00 92.44 352 TYR A O 1
ATOM 2882 N N . PHE A 1 353 ? -0.351 13.526 23.554 1.00 93.94 353 PHE A N 1
ATOM 2883 C CA . PHE A 1 353 ? -1.236 14.674 23.486 1.00 93.94 353 PHE A CA 1
ATOM 2884 C C . PHE A 1 353 ? -0.489 15.938 23.913 1.00 93.94 353 PHE A C 1
ATOM 2886 O O . PHE A 1 353 ? -0.356 16.196 25.103 1.00 93.94 353 PHE A O 1
ATOM 2893 N N . THR A 1 354 ? 0.049 16.716 22.976 1.00 93.62 354 THR A N 1
ATOM 2894 C CA . THR A 1 354 ? 0.934 17.849 23.295 1.00 93.62 354 THR A CA 1
ATOM 2895 C C . THR A 1 354 ? 0.211 18.978 24.046 1.00 93.62 354 THR A C 1
ATOM 2897 O O . THR A 1 354 ? -0.946 19.283 23.722 1.00 93.62 354 THR A O 1
ATOM 2900 N N . PRO A 1 355 ? 0.854 19.606 25.053 1.00 93.94 355 PRO A N 1
ATOM 2901 C CA . PRO A 1 355 ? 0.310 20.790 25.711 1.00 93.94 355 PRO A CA 1
ATOM 2902 C C . PRO A 1 355 ? 0.275 21.977 24.742 1.00 93.94 355 PRO A C 1
ATOM 2904 O O . PRO A 1 355 ? 1.148 22.121 23.883 1.00 93.94 355 PRO A O 1
ATOM 2907 N N . LYS A 1 356 ? -0.733 22.837 24.886 1.00 95.44 356 LYS A N 1
ATOM 2908 C CA . LYS A 1 356 ? -0.775 24.141 24.214 1.00 95.44 356 LYS A CA 1
ATOM 2909 C C . LYS A 1 356 ? 0.033 25.173 24.999 1.00 95.44 356 LYS A C 1
ATOM 2911 O O . LYS A 1 356 ? 0.281 25.010 26.191 1.00 95.44 356 LYS A O 1
ATOM 2916 N N . GLU A 1 357 ? 0.425 26.255 24.333 1.00 94.94 357 GLU A N 1
ATOM 2917 C CA . GLU A 1 357 ? 1.110 27.369 24.992 1.00 94.94 357 GLU A CA 1
ATOM 2918 C C . GLU A 1 357 ? 0.257 27.920 26.149 1.00 94.94 357 GLU A C 1
ATOM 2920 O O . GLU A 1 357 ? -0.912 28.258 25.960 1.00 94.94 357 GLU A O 1
ATOM 2925 N N . GLY A 1 358 ? 0.836 27.959 27.354 1.00 94.56 358 GLY A N 1
ATOM 2926 C CA . GLY A 1 358 ? 0.168 28.415 28.578 1.00 94.56 358 GLY A CA 1
ATOM 2927 C C . GLY A 1 358 ? -0.806 27.419 29.227 1.00 94.56 358 GLY A C 1
ATOM 2928 O O . GLY A 1 358 ? -1.390 27.758 30.250 1.00 94.56 358 GLY A O 1
ATOM 2929 N N . GLU A 1 359 ? -0.982 26.214 28.675 1.00 96.81 359 GLU A N 1
ATOM 2930 C CA . GLU A 1 359 ? -1.899 25.197 29.210 1.00 96.81 359 GLU A CA 1
ATOM 2931 C C . GLU A 1 359 ? -1.285 24.456 30.409 1.00 96.81 359 GLU A C 1
ATOM 2933 O O . GLU A 1 359 ? -0.166 23.941 30.339 1.00 96.81 359 GLU A O 1
ATOM 2938 N N . THR A 1 360 ? -2.030 24.370 31.510 1.00 96.69 360 THR A N 1
ATOM 2939 C CA . THR A 1 360 ? -1.664 23.540 32.669 1.00 96.69 360 THR A CA 1
ATOM 2940 C C . THR A 1 360 ? -1.885 22.048 32.388 1.00 96.69 360 THR A C 1
ATOM 2942 O O . THR A 1 360 ? -2.671 21.671 31.519 1.00 96.69 360 THR A O 1
ATOM 2945 N N . GLU A 1 361 ? -1.241 21.158 33.152 1.00 93.88 361 GLU A N 1
ATOM 2946 C CA . GLU A 1 361 ? -1.430 19.703 32.987 1.00 93.88 361 GLU A CA 1
ATOM 2947 C C . GLU A 1 361 ? -2.891 19.278 33.247 1.00 93.88 361 GLU A C 1
ATOM 2949 O O . GLU A 1 361 ? -3.410 18.398 32.562 1.00 93.88 361 GLU A O 1
ATOM 2954 N N . GLU A 1 362 ? -3.594 19.944 34.171 1.00 95.06 362 GLU A N 1
ATOM 2955 C CA . GLU A 1 362 ? -5.021 19.700 34.424 1.00 95.06 362 GLU A CA 1
ATOM 2956 C C . GLU A 1 362 ? -5.905 20.119 33.242 1.00 95.06 362 GLU A C 1
ATOM 2958 O O . GLU A 1 362 ? -6.833 19.400 32.870 1.00 95.06 362 GLU A O 1
ATOM 2963 N N . GLU A 1 363 ? -5.635 21.275 32.632 1.00 96.88 363 GLU A N 1
ATOM 2964 C CA . GLU A 1 363 ? -6.365 21.741 31.446 1.00 96.88 363 GLU A CA 1
ATOM 2965 C C . GLU A 1 363 ? -6.099 20.838 30.241 1.00 96.88 363 GLU A C 1
ATOM 2967 O O . GLU A 1 363 ? -7.036 20.453 29.533 1.00 96.88 363 GLU A O 1
ATOM 2972 N N . ARG A 1 364 ? -4.840 20.426 30.059 1.00 96.31 364 ARG A N 1
ATOM 2973 C CA . ARG A 1 364 ? -4.431 19.452 29.046 1.00 96.31 364 ARG A CA 1
ATOM 2974 C C . ARG A 1 364 ? -5.167 18.130 29.232 1.00 96.31 364 ARG A C 1
ATOM 2976 O O . ARG A 1 364 ? -5.670 17.577 28.253 1.00 96.31 364 ARG A O 1
ATOM 2983 N N . PHE A 1 365 ? -5.264 17.638 30.467 1.00 96.38 365 PHE A N 1
ATOM 2984 C CA . PHE A 1 365 ? -5.980 16.403 30.765 1.00 96.38 365 PHE A CA 1
ATOM 2985 C C . PHE A 1 365 ? -7.487 16.538 30.516 1.00 96.38 365 PHE A C 1
ATOM 2987 O O . PHE A 1 365 ? -8.050 15.710 29.812 1.00 96.38 365 PHE A O 1
ATOM 2994 N N . LYS A 1 366 ? -8.134 17.628 30.944 1.00 96.69 366 LYS A N 1
ATOM 2995 C CA . LYS A 1 366 ? -9.555 17.890 30.623 1.00 96.69 366 LYS A CA 1
ATOM 2996 C C . LYS A 1 366 ? -9.812 17.943 29.115 1.00 96.69 366 LYS A C 1
ATOM 2998 O O . LYS A 1 366 ? -10.833 17.457 28.621 1.00 96.69 366 LYS A O 1
ATOM 3003 N N . ARG A 1 367 ? -8.883 18.525 28.349 1.00 97.50 367 ARG A N 1
ATOM 3004 C CA . ARG A 1 367 ? -8.942 18.519 26.882 1.00 97.50 367 ARG A CA 1
ATOM 3005 C C . ARG A 1 367 ? -8.784 17.105 26.320 1.00 97.50 367 ARG A C 1
ATOM 3007 O O . ARG A 1 367 ? -9.471 16.771 25.354 1.00 97.50 367 ARG A O 1
ATOM 3014 N N . PHE A 1 368 ? -7.920 16.289 26.917 1.00 97.31 368 PHE A N 1
ATOM 3015 C CA . PHE A 1 368 ? -7.756 14.884 26.560 1.00 97.31 368 PHE A CA 1
ATOM 3016 C C . PHE A 1 368 ? -9.004 14.052 26.884 1.00 97.31 368 PHE A C 1
ATOM 3018 O O . PHE A 1 368 ? -9.445 13.303 26.027 1.00 97.31 368 PHE A O 1
ATOM 3025 N N . GLU A 1 369 ? -9.634 14.219 28.048 1.00 97.25 369 GLU A N 1
ATOM 3026 C CA . GLU A 1 369 ? -10.882 13.520 28.397 1.00 97.25 369 GLU A CA 1
ATOM 3027 C C . GLU A 1 369 ? -11.995 13.806 27.386 1.00 97.25 369 GLU A C 1
ATOM 3029 O O . GLU A 1 369 ? -12.722 12.902 26.965 1.00 97.25 369 GLU A O 1
ATOM 3034 N N . LYS A 1 370 ? -12.111 15.069 26.954 1.00 97.75 370 LYS A N 1
ATOM 3035 C CA . LYS A 1 370 ? -13.044 15.443 25.891 1.00 97.75 370 LYS A CA 1
ATOM 3036 C C . LYS A 1 370 ? -12.713 14.721 24.586 1.00 97.75 370 LYS A C 1
ATOM 3038 O O . LYS A 1 370 ? -13.616 14.155 23.980 1.00 97.75 370 LYS A O 1
ATOM 3043 N N . TRP A 1 371 ? -11.442 14.726 24.180 1.00 97.69 371 TRP A N 1
ATOM 3044 C CA . TRP A 1 371 ? -10.986 14.009 22.988 1.00 97.69 371 TRP A CA 1
ATOM 3045 C C . TRP A 1 371 ? -11.292 12.508 23.083 1.00 97.69 371 TRP A C 1
ATOM 3047 O O . TRP A 1 371 ? -11.940 11.972 22.194 1.00 97.69 371 TRP A O 1
ATOM 3057 N N . TYR A 1 372 ? -10.946 11.864 24.198 1.00 97.81 372 TYR A N 1
ATOM 3058 C CA . TYR A 1 372 ? -11.203 10.451 24.470 1.00 97.81 372 TYR A CA 1
ATOM 3059 C C . TYR A 1 372 ? -12.681 10.103 24.268 1.00 97.81 372 TYR A C 1
ATOM 3061 O O . TYR A 1 372 ? -13.024 9.171 23.541 1.00 97.81 372 TYR A O 1
ATOM 3069 N N . LEU A 1 373 ? -13.583 10.872 24.887 1.00 98.12 373 LEU A N 1
ATOM 3070 C CA . LEU A 1 373 ? -15.020 10.642 24.754 1.00 98.12 373 LEU A CA 1
ATOM 3071 C C . LEU A 1 373 ? -15.524 10.927 23.339 1.00 98.12 373 LEU A C 1
ATOM 3073 O O . LEU A 1 373 ? -16.446 10.255 22.884 1.00 98.12 373 LEU A O 1
ATOM 3077 N N . ASP A 1 374 ? -14.957 11.911 22.647 1.00 98.19 374 ASP A N 1
ATOM 3078 C CA . ASP A 1 374 ? -15.306 12.199 21.258 1.00 98.19 374 ASP A CA 1
ATOM 3079 C C . ASP A 1 374 ? -14.864 11.060 20.319 1.00 98.19 374 ASP A C 1
ATOM 3081 O O . ASP A 1 374 ? -15.630 10.691 19.429 1.00 98.19 374 ASP A O 1
ATOM 3085 N N . GLU A 1 375 ? -13.724 10.411 20.571 1.00 97.75 375 GLU A N 1
ATOM 3086 C CA . GLU A 1 375 ? -13.320 9.200 19.845 1.00 97.75 375 GLU A CA 1
ATOM 3087 C C . GLU A 1 375 ? -14.259 8.016 20.108 1.00 97.75 375 GLU A C 1
ATOM 3089 O O . GLU A 1 375 ? -14.708 7.358 19.168 1.00 97.75 375 GLU A O 1
ATOM 3094 N N . VAL A 1 376 ? -14.658 7.784 21.364 1.00 97.94 376 VAL A N 1
ATOM 3095 C CA . VAL A 1 376 ? -15.654 6.748 21.699 1.00 97.94 376 VAL A CA 1
ATOM 3096 C C . VAL A 1 376 ? -16.982 6.995 20.970 1.00 97.94 376 VAL A C 1
ATOM 3098 O O . VAL A 1 376 ? -17.584 6.056 20.442 1.00 97.94 376 VAL A O 1
ATOM 3101 N N . LYS A 1 377 ? -17.434 8.255 20.889 1.00 98.00 377 LYS A N 1
ATOM 3102 C CA . LYS A 1 377 ? -18.642 8.628 20.132 1.00 98.00 377 LYS A CA 1
ATOM 3103 C C . LYS A 1 377 ? -18.488 8.313 18.650 1.00 98.00 377 LYS A C 1
ATOM 3105 O O . LYS A 1 377 ? -19.384 7.697 18.084 1.00 98.00 377 LYS A O 1
ATOM 3110 N N . LYS A 1 378 ? -17.358 8.669 18.031 1.00 97.81 378 LYS A N 1
ATOM 3111 C CA . LYS A 1 378 ? -17.100 8.361 16.616 1.00 97.81 378 LYS A CA 1
ATOM 3112 C C . LYS A 1 378 ? -17.156 6.856 16.354 1.00 97.81 378 LYS A C 1
ATOM 3114 O O . LYS A 1 378 ? -17.833 6.428 15.424 1.00 97.81 378 LYS A O 1
ATOM 3119 N N . LEU A 1 379 ? -16.496 6.047 17.186 1.00 97.50 379 LEU A N 1
ATOM 3120 C CA . LEU A 1 379 ? -16.510 4.583 17.066 1.00 97.50 379 LEU A CA 1
ATOM 3121 C C . LEU A 1 379 ? -17.938 4.014 17.169 1.00 97.50 379 LEU A C 1
ATOM 3123 O O . LEU A 1 379 ? -18.315 3.125 16.399 1.00 97.50 379 LEU A O 1
ATOM 3127 N N . GLN A 1 380 ? -18.753 4.558 18.079 1.00 96.94 380 GLN A N 1
ATOM 3128 C CA . GLN A 1 380 ? -20.166 4.201 18.223 1.00 96.94 380 GLN A CA 1
ATOM 3129 C C . GLN A 1 380 ? -20.990 4.603 16.994 1.00 96.94 380 GLN A C 1
ATOM 3131 O O . GLN A 1 380 ? -21.743 3.780 16.478 1.00 96.94 380 GLN A O 1
ATOM 3136 N N . GLU A 1 381 ? -20.857 5.843 16.521 1.00 97.19 381 GLU A N 1
ATOM 3137 C CA . GLU A 1 381 ? -21.593 6.390 15.370 1.00 97.19 381 GLU A CA 1
ATOM 3138 C C . GLU A 1 381 ? -21.278 5.653 14.064 1.00 97.19 381 GLU A C 1
ATOM 3140 O O . GLU A 1 381 ? -22.118 5.592 13.169 1.00 97.19 381 GLU A O 1
ATOM 3145 N N . LYS A 1 382 ? -20.076 5.077 13.949 1.00 97.19 382 LYS A N 1
ATOM 3146 C CA . LYS A 1 382 ? -19.682 4.219 12.823 1.00 97.19 382 LYS A CA 1
ATOM 3147 C C . LYS A 1 382 ? -20.117 2.759 12.974 1.00 97.19 382 LYS A C 1
ATOM 3149 O O . LYS A 1 382 ? -19.832 1.959 12.082 1.00 97.19 382 LYS A O 1
ATOM 3154 N N . GLU A 1 383 ? -20.794 2.419 14.072 1.00 96.19 383 GLU A N 1
ATOM 3155 C CA . GLU A 1 383 ? -21.325 1.084 14.366 1.00 96.19 383 GLU A CA 1
ATOM 3156 C C . GLU A 1 383 ? -20.251 -0.009 14.267 1.00 96.19 383 GLU A C 1
ATOM 3158 O O . GLU A 1 383 ? -20.477 -1.086 13.703 1.00 96.19 383 GLU A O 1
ATOM 3163 N N . ILE A 1 384 ? -19.039 0.279 14.756 1.00 96.50 384 ILE A N 1
ATOM 3164 C CA . ILE A 1 384 ? -17.937 -0.690 14.705 1.00 96.50 384 ILE A CA 1
ATOM 3165 C C . ILE A 1 384 ? -17.699 -1.409 16.029 1.00 96.50 384 ILE A C 1
ATOM 3167 O O . ILE A 1 384 ? -17.142 -2.497 16.008 1.00 96.50 384 ILE A O 1
ATOM 3171 N N . ILE A 1 385 ? -18.124 -0.856 17.167 1.00 97.12 385 ILE A N 1
ATOM 3172 C CA . ILE A 1 385 ? -17.857 -1.456 18.483 1.00 97.12 385 ILE A CA 1
ATOM 3173 C C . ILE A 1 385 ? -18.676 -2.745 18.640 1.00 97.12 385 ILE A C 1
ATOM 3175 O O . ILE A 1 385 ? -19.906 -2.713 18.689 1.00 97.12 385 ILE A O 1
ATOM 3179 N N . GLY A 1 386 ? -17.987 -3.883 18.723 1.00 95.56 386 GLY A N 1
ATOM 3180 C CA . GLY A 1 386 ? -18.582 -5.199 18.970 1.00 95.56 386 GLY A CA 1
ATOM 3181 C C . GLY A 1 386 ? -18.224 -5.795 20.323 1.00 95.56 386 GLY A C 1
ATOM 3182 O O . GLY A 1 386 ? -19.009 -6.568 20.870 1.00 95.56 386 GLY A O 1
ATOM 3183 N N . HIS A 1 387 ? -17.059 -5.424 20.847 1.00 96.38 387 HIS A N 1
ATOM 3184 C CA . HIS A 1 387 ? -16.529 -5.889 22.118 1.00 96.38 387 HIS A CA 1
ATOM 3185 C C . HIS A 1 387 ? -15.826 -4.742 22.852 1.00 96.38 387 HIS A C 1
ATOM 3187 O O . HIS A 1 387 ? -15.441 -3.748 22.229 1.00 96.38 387 HIS A O 1
ATOM 3193 N N . MET A 1 388 ? -15.656 -4.870 24.168 1.00 95.94 388 MET A N 1
ATOM 3194 C CA . MET A 1 388 ? -14.885 -3.915 24.960 1.00 95.94 388 MET A CA 1
ATOM 3195 C C . MET A 1 388 ? -13.990 -4.621 25.968 1.00 95.94 388 MET A C 1
ATOM 3197 O O . MET A 1 388 ? -14.461 -5.485 26.715 1.00 95.94 388 MET A O 1
ATOM 3201 N N . HIS A 1 389 ? -12.750 -4.159 26.053 1.00 94.75 389 HIS A N 1
ATOM 3202 C CA . HIS A 1 389 ? -11.887 -4.401 27.197 1.00 94.75 389 HIS A CA 1
ATOM 3203 C C . HIS A 1 389 ? -11.972 -3.200 28.139 1.00 94.75 389 HIS A C 1
ATOM 3205 O O . HIS A 1 389 ? -11.868 -2.042 27.731 1.00 94.75 389 HIS A O 1
ATOM 3211 N N . ILE A 1 390 ? -12.240 -3.492 29.407 1.00 93.44 390 ILE A N 1
ATOM 3212 C CA . ILE A 1 390 ? -12.449 -2.524 30.476 1.00 93.44 390 ILE A CA 1
ATOM 3213 C C . ILE A 1 390 ? -11.211 -2.534 31.362 1.00 93.44 390 ILE A C 1
ATOM 3215 O O . ILE A 1 390 ? -11.059 -3.390 32.238 1.00 93.44 390 ILE A O 1
ATOM 3219 N N . VAL A 1 391 ? -10.332 -1.578 31.087 1.00 92.12 391 VAL A N 1
ATOM 3220 C CA . VAL A 1 391 ? -8.982 -1.489 31.647 1.00 92.12 391 VAL A CA 1
ATOM 3221 C C . VAL A 1 391 ? -8.614 -0.031 31.880 1.00 92.12 391 VAL A C 1
ATOM 3223 O O . VAL A 1 391 ? -8.920 0.833 31.052 1.00 92.12 391 VAL A O 1
ATOM 3226 N N . ASP A 1 392 ? -7.954 0.246 33.000 1.00 93.25 392 ASP A N 1
ATOM 3227 C CA . ASP A 1 392 ? -7.549 1.592 33.400 1.00 93.25 392 ASP A CA 1
ATOM 3228 C C . ASP A 1 392 ? -6.033 1.781 33.416 1.00 93.25 392 ASP A C 1
ATOM 3230 O O . ASP A 1 392 ? -5.236 0.838 33.397 1.00 93.25 392 ASP A O 1
ATOM 3234 N N . GLY A 1 393 ? -5.617 3.042 33.459 1.00 93.19 393 GLY A N 1
ATOM 3235 C CA . GLY A 1 393 ? -4.218 3.410 33.528 1.00 93.19 393 GLY A CA 1
ATOM 3236 C C . GLY A 1 393 ? -3.974 4.904 33.651 1.00 93.19 393 GLY A C 1
ATOM 3237 O O . GLY A 1 393 ? -4.883 5.727 33.738 1.00 93.19 393 GLY A O 1
ATOM 3238 N N . PHE A 1 394 ? -2.690 5.255 33.619 1.00 93.62 394 PHE A N 1
ATOM 3239 C CA . PHE A 1 394 ? -2.220 6.635 33.769 1.00 93.62 394 PHE A CA 1
ATOM 3240 C C . PHE A 1 394 ? -1.940 7.351 32.440 1.00 93.62 394 PHE A C 1
ATOM 3242 O O . PHE A 1 394 ? -1.343 8.425 32.421 1.00 93.62 394 PHE A O 1
ATOM 3249 N N . GLY A 1 395 ? -2.300 6.731 31.311 1.00 90.12 395 GLY A N 1
ATOM 3250 C CA . GLY A 1 395 ? -2.108 7.294 29.971 1.00 90.12 395 GLY A CA 1
ATOM 3251 C C . GLY A 1 395 ? -0.651 7.383 29.496 1.00 90.12 395 GLY A C 1
ATOM 3252 O O . GLY A 1 395 ? -0.370 8.070 28.520 1.00 90.12 395 GLY A O 1
ATOM 3253 N N . ARG A 1 396 ? 0.290 6.716 30.182 1.00 86.19 396 ARG A N 1
ATOM 3254 C CA . ARG A 1 396 ? 1.734 6.715 29.848 1.00 86.19 396 ARG A CA 1
ATOM 3255 C C . ARG A 1 396 ? 2.282 5.356 29.408 1.00 86.19 396 ARG A C 1
ATOM 3257 O O . ARG A 1 396 ? 3.408 5.291 28.927 1.00 86.19 396 ARG A O 1
ATOM 3264 N N . GLY A 1 397 ? 1.508 4.293 29.593 1.00 86.81 397 GLY A N 1
ATOM 3265 C CA . GLY A 1 397 ? 1.894 2.920 29.299 1.00 86.81 397 GLY A CA 1
ATOM 3266 C C . GLY A 1 397 ? 0.738 1.956 29.549 1.00 86.81 397 GLY A C 1
ATOM 3267 O O . GLY A 1 397 ? -0.309 2.361 30.066 1.00 86.81 397 GLY A O 1
ATOM 3268 N N . HIS A 1 398 ? 0.959 0.693 29.192 1.00 89.31 398 HIS A N 1
ATOM 3269 C CA . HIS A 1 398 ? 0.009 -0.390 29.408 1.00 89.31 398 HIS A CA 1
ATOM 3270 C C . HIS A 1 398 ? 0.212 -0.994 30.803 1.00 89.31 398 HIS A C 1
ATOM 3272 O O . HIS A 1 398 ? 1.148 -1.754 31.039 1.00 89.31 398 HIS A O 1
ATOM 3278 N N . THR A 1 399 ? -0.603 -0.554 31.758 1.00 88.06 399 THR A N 1
ATOM 3279 C CA . THR A 1 399 ? -0.481 -0.874 33.189 1.00 88.06 399 THR A CA 1
ATOM 3280 C C . THR A 1 399 ? -1.494 -1.899 33.681 1.00 88.06 399 THR A C 1
ATOM 3282 O O . THR A 1 399 ? -1.309 -2.391 34.788 1.00 88.06 399 THR A O 1
ATOM 3285 N N . HIS A 1 400 ? -2.547 -2.194 32.912 1.00 88.50 400 HIS A N 1
ATOM 3286 C CA . HIS A 1 400 ? -3.638 -3.087 33.298 1.00 88.50 400 HIS A CA 1
ATOM 3287 C C . HIS A 1 400 ? -4.188 -2.794 34.701 1.00 88.50 400 HIS A C 1
ATOM 3289 O O . HIS A 1 400 ? -4.220 -3.685 35.548 1.00 88.50 400 HIS A O 1
ATOM 3295 N N . LEU A 1 401 ? -4.595 -1.553 34.992 1.00 90.88 401 LEU A N 1
ATOM 3296 C CA . LEU A 1 401 ? -5.237 -1.275 36.280 1.00 90.88 401 LEU A CA 1
ATOM 3297 C C . LEU A 1 401 ? -6.721 -1.669 36.245 1.00 90.88 401 LEU A C 1
ATOM 3299 O O . LEU A 1 401 ? -7.353 -1.595 35.183 1.00 90.88 401 LEU A O 1
ATOM 3303 N N . PRO A 1 402 ? -7.306 -2.058 37.392 1.00 90.56 402 PRO A N 1
ATOM 3304 C CA . PRO A 1 402 ? -8.751 -2.185 37.515 1.00 90.56 402 PRO A CA 1
ATOM 3305 C C . PRO A 1 402 ? -9.458 -0.858 37.203 1.00 90.56 402 PRO A C 1
ATOM 3307 O O . PRO A 1 402 ? -8.935 0.220 37.496 1.00 90.56 402 PRO A O 1
ATOM 3310 N N . ALA A 1 403 ? -10.667 -0.933 36.638 1.00 91.06 403 ALA A N 1
ATOM 3311 C CA . ALA A 1 403 ? -11.454 0.259 36.328 1.00 91.06 403 ALA A CA 1
ATOM 3312 C C . ALA A 1 403 ? -11.693 1.113 37.581 1.00 91.06 403 ALA A C 1
ATOM 3314 O O . ALA A 1 403 ? -12.210 0.610 38.577 1.00 91.06 403 ALA A O 1
ATOM 3315 N N . GLY A 1 404 ? -11.342 2.399 37.511 1.00 89.31 404 GLY A N 1
ATOM 3316 C CA . GLY A 1 404 ? -11.516 3.355 38.603 1.00 89.31 404 GLY A CA 1
ATOM 3317 C C . GLY A 1 404 ? -10.283 3.591 39.467 1.00 89.31 404 GLY A C 1
ATOM 3318 O O . GLY A 1 404 ? -10.310 4.502 40.290 1.00 89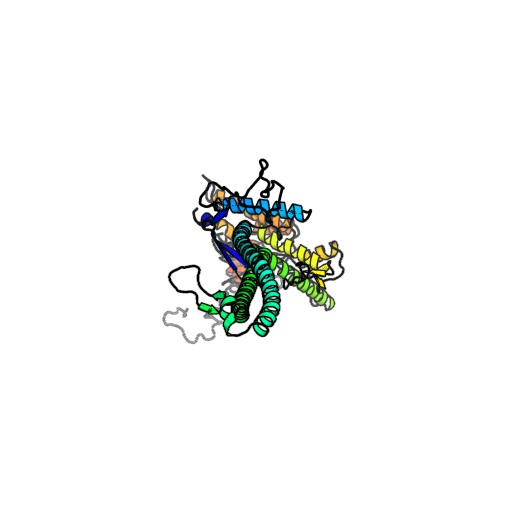.31 404 GLY A O 1
ATOM 3319 N N . GLU A 1 405 ? -9.213 2.815 39.291 1.00 91.69 405 GLU A N 1
ATOM 3320 C CA . GLU A 1 405 ? -7.940 3.051 39.984 1.00 91.69 405 GLU A CA 1
ATOM 3321 C C . GLU A 1 405 ? -6.963 3.917 39.174 1.00 91.69 405 GLU A C 1
ATOM 3323 O O . GLU A 1 405 ? -5.978 4.423 39.718 1.00 91.69 405 GLU A O 1
ATOM 3328 N N . GLY A 1 406 ? -7.208 4.077 37.873 1.00 92.62 406 GLY A N 1
ATOM 3329 C CA . GLY A 1 406 ? -6.454 4.989 37.027 1.00 92.62 406 GLY A CA 1
ATOM 3330 C C . GLY A 1 406 ? -7.129 6.352 36.923 1.00 92.62 406 GLY A C 1
ATOM 3331 O O . GLY A 1 406 ? -7.885 6.783 37.793 1.00 92.62 406 GLY A O 1
ATOM 3332 N N . ILE A 1 407 ? -6.807 7.065 35.847 1.00 93.62 407 ILE A N 1
ATOM 3333 C CA . ILE A 1 407 ? -7.345 8.407 35.587 1.00 93.62 407 ILE A CA 1
ATOM 3334 C C . ILE A 1 407 ? -8.261 8.430 34.362 1.00 93.62 407 ILE A C 1
ATOM 3336 O O . ILE A 1 407 ? -8.811 9.477 34.046 1.00 93.62 407 ILE A O 1
ATOM 3340 N N . MET A 1 408 ? -8.425 7.320 33.636 1.00 94.44 408 MET A N 1
ATOM 3341 C CA . MET A 1 408 ? -9.151 7.340 32.366 1.00 94.44 408 MET A CA 1
ATOM 3342 C C . MET A 1 408 ? -10.670 7.484 32.580 1.00 94.44 408 MET A C 1
ATOM 3344 O O . MET A 1 408 ? -11.224 6.906 33.518 1.00 94.44 408 MET A O 1
ATOM 3348 N N . PRO A 1 409 ? -11.397 8.194 31.692 1.00 94.38 409 PRO A N 1
ATOM 3349 C CA . PRO A 1 409 ? -12.835 8.448 31.841 1.00 94.38 409 PRO A CA 1
ATOM 3350 C C . PRO A 1 409 ? -13.703 7.234 31.437 1.00 94.38 409 PRO A C 1
ATOM 3352 O O . PRO A 1 409 ? -14.667 7.353 30.674 1.00 94.38 409 PRO A O 1
ATOM 3355 N N . ILE A 1 410 ? -13.376 6.046 31.955 1.00 94.81 410 ILE A N 1
ATOM 3356 C CA . ILE A 1 410 ? -13.949 4.755 31.546 1.00 94.81 410 ILE A CA 1
ATOM 3357 C C . ILE A 1 410 ? -15.441 4.681 31.856 1.00 94.81 410 ILE A C 1
ATOM 3359 O O . ILE A 1 410 ? -16.232 4.290 30.997 1.00 94.81 410 ILE A O 1
ATOM 3363 N N . ARG A 1 411 ? -15.854 5.091 33.063 1.00 93.69 411 ARG A N 1
ATOM 3364 C CA . ARG A 1 411 ? -17.274 5.092 33.445 1.00 93.69 411 ARG A CA 1
ATOM 3365 C C . ARG A 1 411 ? -18.109 5.933 32.495 1.00 93.69 411 ARG A C 1
ATOM 3367 O O . ARG A 1 411 ? -19.126 5.457 32.007 1.00 93.69 411 ARG A O 1
ATOM 3374 N N . SER A 1 412 ? -17.642 7.139 32.184 1.00 95.44 412 SER A N 1
ATOM 3375 C CA . SER A 1 412 ? -18.311 8.048 31.253 1.00 95.44 412 SER A CA 1
ATOM 3376 C C . SER A 1 412 ? -18.452 7.430 29.859 1.00 95.44 412 SER A C 1
ATOM 3378 O O . SER A 1 412 ? -19.514 7.538 29.244 1.00 95.44 412 SER A O 1
ATOM 3380 N N . ALA A 1 413 ? -17.413 6.747 29.370 1.00 96.31 413 ALA A N 1
ATOM 3381 C CA . ALA A 1 413 ? -17.446 6.053 28.086 1.00 96.31 413 ALA A CA 1
ATOM 3382 C C . ALA A 1 413 ? -18.448 4.885 28.084 1.00 96.31 413 ALA A C 1
ATOM 3384 O O . ALA A 1 413 ? -19.298 4.800 27.196 1.00 96.31 413 ALA A O 1
ATOM 3385 N N . VAL A 1 414 ? -18.406 4.020 29.100 1.00 95.38 414 VAL A N 1
ATOM 3386 C CA . VAL A 1 414 ? -19.316 2.870 29.222 1.00 95.38 414 VAL A CA 1
ATOM 3387 C C . VAL A 1 414 ? -20.766 3.321 29.407 1.00 95.38 414 VAL A C 1
ATOM 3389 O O . VAL A 1 414 ? -21.651 2.813 28.721 1.00 95.38 414 VAL A O 1
ATOM 3392 N N . GLU A 1 415 ? -21.035 4.298 30.277 1.00 94.94 415 GLU A N 1
ATOM 3393 C CA . GLU A 1 415 ? -22.382 4.848 30.483 1.00 94.94 415 GLU A CA 1
ATOM 3394 C C . GLU A 1 415 ? -22.938 5.471 29.196 1.00 94.94 415 GLU A C 1
ATOM 3396 O O . GLU A 1 415 ? -24.105 5.249 28.854 1.00 94.94 415 GLU A O 1
ATOM 3401 N N . TYR A 1 416 ? -22.103 6.190 28.435 1.00 97.00 416 TYR A N 1
ATOM 3402 C CA . TYR A 1 416 ? -22.478 6.702 27.119 1.00 97.00 416 TYR A CA 1
ATOM 3403 C C . TYR A 1 416 ? -22.867 5.566 26.161 1.00 97.00 416 TYR A C 1
ATOM 3405 O O . TYR A 1 416 ? -23.956 5.602 25.584 1.00 97.00 416 TYR A O 1
ATOM 3413 N N . LEU A 1 417 ? -22.021 4.541 26.018 1.00 96.81 417 LEU A N 1
ATOM 3414 C CA . LEU A 1 417 ? -22.270 3.416 25.111 1.00 96.81 417 LEU A CA 1
ATOM 3415 C C . LEU A 1 417 ? -23.523 2.626 25.511 1.00 96.81 417 LEU A C 1
ATOM 3417 O O . LEU A 1 417 ? -24.361 2.321 24.662 1.00 96.81 417 LEU A O 1
ATOM 3421 N N . LYS A 1 418 ? -23.719 2.372 26.809 1.00 94.88 418 LYS A N 1
ATOM 3422 C CA . LYS A 1 418 ? -24.941 1.753 27.346 1.00 94.88 418 LYS A CA 1
ATOM 3423 C C . LYS A 1 418 ? -26.184 2.578 27.018 1.00 94.88 418 LYS A C 1
ATOM 3425 O O . LYS A 1 418 ? -27.175 2.021 26.553 1.00 94.88 418 LYS A O 1
ATOM 3430 N N . LYS A 1 419 ? -26.133 3.906 27.188 1.00 96.62 419 LYS A N 1
ATOM 3431 C CA . LYS A 1 419 ? -27.235 4.817 26.825 1.00 96.62 419 LYS A CA 1
ATOM 3432 C C . LYS A 1 419 ? -27.539 4.801 25.324 1.00 96.62 419 LYS A C 1
ATOM 3434 O O . LYS A 1 419 ? -28.677 5.044 24.929 1.00 96.62 419 LYS A O 1
ATOM 3439 N N . LYS A 1 420 ? -26.538 4.512 24.493 1.00 97.00 420 LYS A N 1
ATOM 3440 C CA . LYS A 1 420 ? -26.675 4.324 23.042 1.00 97.00 420 LYS A CA 1
ATOM 3441 C C . LYS A 1 420 ? -27.098 2.912 22.634 1.00 97.00 420 LYS A C 1
ATOM 3443 O O . LYS A 1 420 ? -27.212 2.648 21.444 1.00 97.00 420 LYS A O 1
ATOM 3448 N N . GLY A 1 421 ? -27.394 2.038 23.596 1.00 94.12 421 GLY A N 1
ATOM 3449 C CA . GLY A 1 421 ? -27.925 0.703 23.336 1.00 94.12 421 GLY A CA 1
ATOM 3450 C C . GLY A 1 421 ? -26.856 -0.367 23.135 1.00 94.12 421 GLY A C 1
ATOM 3451 O O . GLY A 1 421 ? -27.167 -1.419 22.589 1.00 94.12 421 GLY A O 1
ATOM 3452 N N . TYR A 1 422 ? -25.612 -0.140 23.568 1.00 94.19 422 TYR A N 1
ATOM 3453 C CA . TYR A 1 422 ? -24.589 -1.182 23.518 1.00 94.19 422 TYR A CA 1
ATOM 3454 C C . TYR A 1 422 ? -24.963 -2.375 24.414 1.00 94.19 422 TYR A C 1
ATOM 3456 O O . TYR A 1 422 ? -25.090 -2.250 25.638 1.00 94.19 422 TYR A O 1
ATOM 3464 N N . THR A 1 423 ? -25.106 -3.544 23.788 1.00 89.44 423 THR A N 1
ATOM 3465 C CA . THR A 1 423 ? -25.411 -4.830 24.437 1.00 89.44 423 THR A CA 1
ATOM 3466 C C . THR A 1 423 ? -24.289 -5.856 24.298 1.00 89.44 423 THR A C 1
ATOM 3468 O O . THR A 1 423 ? -24.460 -6.990 24.736 1.00 89.44 423 THR A O 1
ATOM 3471 N N . GLY A 1 424 ? -23.166 -5.487 23.673 1.00 88.12 424 GLY A N 1
ATOM 3472 C CA . GLY A 1 424 ? -22.034 -6.389 23.486 1.00 88.12 424 GLY A CA 1
ATOM 3473 C C . GLY A 1 424 ? -21.364 -6.770 24.806 1.00 88.12 424 GLY A C 1
ATOM 3474 O O . GLY A 1 424 ? -21.593 -6.163 25.860 1.00 88.12 424 GLY A O 1
ATOM 3475 N N . SER A 1 425 ? -20.513 -7.791 24.745 1.00 90.00 425 SER A N 1
ATOM 3476 C CA . SER A 1 425 ? -19.744 -8.239 25.901 1.00 90.00 425 SER A CA 1
ATOM 3477 C C . SER A 1 425 ? -18.700 -7.195 26.308 1.00 90.00 425 SER A C 1
ATOM 3479 O O . SER A 1 425 ? -18.166 -6.451 25.482 1.00 90.00 425 SER A O 1
ATOM 3481 N N . MET A 1 426 ? -18.436 -7.140 27.610 1.00 91.56 426 MET A N 1
ATOM 3482 C CA . MET A 1 426 ? -17.392 -6.324 28.224 1.00 91.56 426 MET A CA 1
ATOM 3483 C C . MET A 1 426 ? -16.557 -7.252 29.097 1.00 91.56 426 MET A C 1
ATOM 3485 O O . MET A 1 426 ? -17.121 -8.011 29.888 1.00 91.56 426 MET A O 1
ATOM 3489 N N . VAL A 1 427 ? -15.239 -7.209 28.944 1.00 89.69 427 VAL A N 1
ATOM 3490 C CA . VAL A 1 427 ? -14.301 -8.027 29.717 1.00 89.69 427 VAL A CA 1
ATOM 3491 C C . VAL A 1 427 ? -13.412 -7.104 30.533 1.00 89.69 427 VAL A C 1
ATOM 3493 O O . VAL A 1 427 ? -12.896 -6.123 30.014 1.00 89.69 427 VAL A O 1
ATOM 3496 N N . SER A 1 428 ? -13.243 -7.408 31.819 1.00 87.38 428 SER A N 1
ATOM 3497 C CA . SER A 1 428 ? -12.168 -6.810 32.612 1.00 87.38 428 SER A CA 1
ATOM 3498 C C . SER A 1 428 ? -10.875 -7.516 32.217 1.00 87.38 428 SER A C 1
ATOM 3500 O O . SER A 1 428 ? -10.709 -8.699 32.520 1.00 87.38 428 SER A O 1
ATOM 3502 N N . GLU A 1 429 ? -10.008 -6.838 31.466 1.00 82.38 429 GLU A N 1
ATOM 3503 C CA . GLU A 1 429 ? -8.751 -7.435 31.015 1.00 82.38 429 GLU A CA 1
ATOM 3504 C C . GLU A 1 429 ? -7.722 -7.321 32.130 1.00 82.38 429 GLU A C 1
ATOM 3506 O O . GLU A 1 429 ? -7.233 -6.232 32.442 1.00 82.38 429 GLU A O 1
ATOM 3511 N N . GLY A 1 430 ? -7.440 -8.459 32.765 1.00 74.94 430 GLY A N 1
ATOM 3512 C CA . GLY A 1 430 ? -6.534 -8.503 33.894 1.00 74.94 430 GLY A CA 1
ATOM 3513 C C . GLY A 1 430 ? -5.193 -9.151 33.646 1.00 74.94 430 GLY A C 1
ATOM 3514 O O . GLY A 1 430 ? -5.094 -10.177 32.977 1.00 74.94 430 GLY A O 1
ATOM 3515 N N . TYR A 1 431 ? -4.168 -8.561 34.259 1.00 76.50 431 TYR A N 1
ATOM 3516 C CA . TYR A 1 431 ? -2.797 -9.043 34.222 1.00 76.50 431 TYR A CA 1
ATOM 3517 C C . TYR A 1 431 ? -2.201 -9.047 35.633 1.00 76.50 431 TYR A C 1
ATOM 3519 O O . TYR A 1 431 ? -2.275 -8.063 36.361 1.00 76.50 431 TYR A O 1
ATOM 3527 N N . GLY A 1 432 ? -1.617 -10.174 36.045 1.00 73.19 432 GLY A N 1
ATOM 3528 C CA . GLY A 1 432 ? -0.957 -10.330 37.349 1.00 73.19 432 GLY A CA 1
ATOM 3529 C C . GLY A 1 432 ? -1.894 -10.516 38.554 1.00 73.19 432 GLY A C 1
ATOM 3530 O O . GLY A 1 432 ? -1.611 -11.370 39.390 1.00 73.19 432 GLY A O 1
ATOM 3531 N N . GLU A 1 433 ? -3.023 -9.798 38.629 1.00 74.31 433 GLU A N 1
ATOM 3532 C CA . GLU A 1 433 ? -3.932 -9.800 39.796 1.00 74.31 433 GLU A CA 1
ATOM 3533 C C . GLU A 1 433 ? -5.423 -10.019 39.427 1.00 74.31 433 GLU A C 1
ATOM 3535 O O . GLU A 1 433 ? -6.282 -9.188 39.741 1.00 74.31 433 GLU A O 1
ATOM 3540 N N . PRO A 1 434 ? -5.793 -11.154 38.797 1.00 70.19 434 PRO A N 1
ATOM 3541 C CA . PRO A 1 434 ? -7.113 -11.337 38.175 1.00 70.19 434 PRO A CA 1
ATOM 3542 C C . PRO A 1 434 ? -8.301 -11.185 39.140 1.00 70.19 434 PRO A C 1
ATOM 3544 O O . PRO A 1 434 ? -9.352 -10.680 38.747 1.00 70.19 434 PRO A O 1
ATOM 3547 N N . GLY A 1 435 ? -8.149 -11.587 40.409 1.00 75.31 435 GLY A N 1
ATOM 3548 C CA . GLY A 1 435 ? -9.218 -11.456 41.403 1.00 75.31 435 GLY A CA 1
ATOM 3549 C C . GLY A 1 435 ? -9.553 -10.003 41.734 1.00 75.31 435 GLY A C 1
ATOM 3550 O O . GLY A 1 435 ? -10.725 -9.638 41.719 1.00 75.31 435 GLY A O 1
ATOM 3551 N N . ARG A 1 436 ? -8.534 -9.163 41.967 1.00 81.38 436 ARG A N 1
ATOM 3552 C CA . ARG A 1 436 ? -8.710 -7.728 42.241 1.00 81.38 436 ARG A CA 1
ATOM 3553 C C . ARG A 1 436 ? -9.254 -6.995 41.022 1.00 81.38 436 ARG A C 1
ATOM 3555 O O . ARG A 1 436 ? -10.136 -6.154 41.159 1.00 81.38 436 ARG A O 1
ATOM 3562 N N . GLN A 1 437 ? -8.758 -7.335 39.835 1.00 82.44 437 GLN A N 1
ATOM 3563 C CA . GLN A 1 437 ? -9.186 -6.716 38.582 1.00 82.44 437 GLN A CA 1
ATOM 3564 C C . GLN A 1 437 ? -10.699 -6.791 38.395 1.00 82.44 437 GLN A C 1
ATOM 3566 O O . GLN A 1 437 ? -11.360 -5.788 38.119 1.00 82.44 437 GLN A O 1
ATOM 3571 N N . LEU A 1 438 ? -11.247 -7.986 38.614 1.00 82.62 438 LEU A N 1
ATOM 3572 C CA . LEU A 1 438 ? -12.664 -8.246 38.457 1.00 82.62 438 LEU A CA 1
ATOM 3573 C C . LEU A 1 438 ? -13.486 -7.575 39.563 1.00 82.62 438 LEU A C 1
ATOM 3575 O O . LEU A 1 438 ? -14.476 -6.904 39.267 1.00 82.62 438 LEU A O 1
ATOM 3579 N N . THR A 1 439 ? -13.077 -7.729 40.827 1.00 83.38 439 THR A N 1
ATOM 3580 C CA . THR A 1 439 ? -13.842 -7.218 41.973 1.00 83.38 439 THR A CA 1
ATOM 3581 C C . THR A 1 439 ? -13.880 -5.694 42.010 1.00 83.38 439 THR A C 1
ATOM 3583 O O . THR A 1 439 ? -14.956 -5.129 42.195 1.00 83.38 439 THR A O 1
ATOM 3586 N N . GLN A 1 440 ? -12.755 -5.020 41.763 1.00 85.75 440 GLN A N 1
ATOM 3587 C CA . GLN A 1 440 ? -12.704 -3.555 41.736 1.00 85.75 440 GLN A CA 1
ATOM 3588 C C . GLN A 1 440 ? -13.469 -2.987 40.538 1.00 85.75 440 GLN A C 1
ATOM 3590 O O . GLN A 1 440 ? -14.219 -2.024 40.687 1.00 85.75 440 GLN A O 1
ATOM 3595 N N . THR A 1 441 ? -13.400 -3.643 39.373 1.00 87.69 441 THR A N 1
ATOM 3596 C CA . THR A 1 441 ? -14.225 -3.256 38.218 1.00 87.69 441 THR A CA 1
ATOM 3597 C C . THR A 1 441 ? -15.719 -3.359 38.548 1.00 87.69 441 THR A C 1
ATOM 3599 O O . THR A 1 441 ? -16.483 -2.435 38.271 1.00 87.69 441 THR A O 1
ATOM 3602 N N . TRP A 1 442 ? -16.165 -4.443 39.193 1.00 85.81 442 TRP A N 1
ATOM 3603 C CA . TRP A 1 442 ? -17.556 -4.570 39.648 1.00 85.81 442 TRP A CA 1
ATOM 3604 C C . TRP A 1 442 ? -17.958 -3.484 40.647 1.00 85.81 442 TRP A C 1
ATOM 3606 O O . TRP A 1 442 ? -19.044 -2.915 40.508 1.00 85.81 442 TRP A O 1
ATOM 3616 N N . ALA A 1 443 ? -17.094 -3.174 41.617 1.00 85.44 443 ALA A N 1
ATOM 3617 C CA . ALA A 1 443 ? -17.331 -2.117 42.593 1.00 85.44 443 ALA A CA 1
ATOM 3618 C C . ALA A 1 443 ? -17.471 -0.742 41.920 1.00 85.44 443 ALA A C 1
ATOM 3620 O O . ALA A 1 443 ? -18.425 -0.012 42.197 1.00 85.44 443 ALA A O 1
ATOM 3621 N N . TYR A 1 444 ? -16.584 -0.424 40.975 1.00 88.19 444 TYR A N 1
ATOM 3622 C CA . TYR A 1 444 ? -16.575 0.841 40.240 1.00 88.19 444 TYR A CA 1
ATOM 3623 C C . TYR A 1 444 ? -17.860 1.085 39.438 1.00 88.19 444 TYR A C 1
ATOM 3625 O O . TYR A 1 444 ? -18.398 2.196 39.428 1.00 88.19 444 TYR A O 1
ATOM 3633 N N . PHE A 1 445 ? -18.404 0.032 38.821 1.00 88.38 445 PHE A N 1
ATOM 3634 C CA . PHE A 1 445 ? -19.683 0.085 38.105 1.00 88.38 445 PHE A CA 1
ATOM 3635 C C . PHE A 1 445 ? -20.913 -0.093 39.006 1.00 88.38 445 PHE A C 1
ATOM 3637 O O . PHE A 1 445 ? -22.039 -0.115 38.510 1.00 88.38 445 PHE A O 1
ATOM 3644 N N . GLY A 1 446 ? -20.725 -0.188 40.325 1.00 83.19 446 GLY A N 1
ATOM 3645 C CA . GLY A 1 446 ? -21.818 -0.280 41.287 1.00 83.19 446 GLY A CA 1
ATOM 3646 C C . GLY A 1 446 ? -22.573 -1.607 41.237 1.00 83.19 446 GLY A C 1
ATOM 3647 O O . GLY A 1 446 ? -23.752 -1.635 41.585 1.00 83.19 446 GLY A O 1
ATOM 3648 N N . SER A 1 447 ? -21.929 -2.697 40.804 1.00 75.00 447 SER A N 1
ATOM 3649 C CA . SER A 1 447 ? -22.529 -4.032 40.845 1.00 75.00 447 SER A CA 1
ATOM 3650 C C . SER A 1 447 ? -22.681 -4.480 42.304 1.00 75.00 447 SER A C 1
ATOM 3652 O O . SER A 1 447 ? -21.670 -4.636 42.995 1.00 75.00 447 SER A O 1
ATOM 3654 N N . PRO A 1 448 ? -23.906 -4.708 42.806 1.00 58.53 448 PRO A N 1
ATOM 3655 C CA . PRO A 1 448 ? -24.093 -5.250 44.144 1.00 58.53 448 PRO A CA 1
ATOM 3656 C C . PRO A 1 448 ? -23.720 -6.740 44.151 1.00 58.53 448 PRO A C 1
ATOM 3658 O O . PRO A 1 448 ? -24.221 -7.519 43.339 1.00 58.53 448 PRO A O 1
ATOM 3661 N N . LEU A 1 449 ? -22.847 -7.164 45.069 1.00 52.50 449 LEU A N 1
ATOM 3662 C CA . LEU A 1 449 ? -22.645 -8.587 45.353 1.00 52.50 449 LEU A CA 1
ATOM 3663 C C . LEU A 1 449 ? -23.908 -9.129 46.037 1.00 52.50 449 LEU A C 1
ATOM 3665 O O . LEU A 1 449 ? -24.182 -8.805 47.192 1.00 52.50 449 LEU A O 1
ATOM 3669 N N . TYR A 1 450 ? -24.680 -9.961 45.340 1.00 48.34 450 TYR A N 1
ATOM 3670 C CA . TYR A 1 450 ? -25.747 -10.732 45.974 1.00 48.34 450 TYR A CA 1
ATOM 3671 C C . TYR A 1 450 ? -25.165 -11.985 46.628 1.00 48.34 450 TYR A C 1
ATOM 3673 O O . TYR A 1 450 ? -24.425 -12.749 46.007 1.00 48.34 450 TYR A O 1
ATOM 3681 N N . HIS A 1 451 ? -25.544 -12.225 47.881 1.00 40.69 451 HIS A N 1
ATOM 3682 C CA . HIS A 1 451 ? -25.367 -13.519 48.522 1.00 40.69 451 HIS A CA 1
ATOM 3683 C C . HIS A 1 451 ? -26.289 -14.533 47.820 1.00 40.69 451 HIS A C 1
ATOM 3685 O O . HIS A 1 451 ? -27.510 -14.417 47.904 1.00 40.69 451 HIS A O 1
ATOM 3691 N N . ILE A 1 452 ? -25.734 -15.522 47.111 1.00 37.09 452 ILE A N 1
ATOM 3692 C CA . ILE A 1 452 ? -26.490 -16.721 46.713 1.00 37.09 452 ILE A CA 1
ATOM 3693 C C . ILE A 1 452 ? -26.532 -17.625 47.950 1.00 37.09 452 ILE A C 1
ATOM 3695 O O . ILE A 1 452 ? -25.713 -18.521 48.122 1.00 37.09 452 ILE A O 1
ATOM 3699 N N . GLY A 1 453 ? -27.443 -17.314 48.864 1.00 36.16 453 GLY A N 1
ATOM 3700 C CA . GLY A 1 453 ? -27.638 -18.025 50.123 1.00 36.16 453 GLY A CA 1
ATOM 3701 C C . GLY A 1 453 ? -28.835 -17.437 50.858 1.00 36.16 453 GLY A C 1
ATOM 3702 O O . GLY A 1 453 ? -29.113 -16.247 50.726 1.00 36.16 453 GLY A O 1
ATOM 3703 N N . ALA A 1 454 ? -29.597 -18.284 51.548 1.00 33.03 454 ALA A N 1
ATOM 3704 C CA . ALA A 1 454 ? -30.856 -17.913 52.181 1.00 33.03 454 ALA A CA 1
ATOM 3705 C C . ALA A 1 454 ? -30.716 -16.646 53.043 1.00 33.03 454 ALA A C 1
ATOM 3707 O O . ALA A 1 454 ? -29.783 -16.502 53.828 1.00 33.03 454 ALA A O 1
ATOM 3708 N N . VAL A 1 455 ? -31.667 -15.735 52.852 1.00 39.09 455 VAL A N 1
ATOM 3709 C CA . VAL A 1 455 ? -31.775 -14.439 53.517 1.00 39.09 455 VAL A CA 1
ATOM 3710 C C . VAL A 1 455 ? -31.868 -14.641 55.032 1.00 39.09 455 VAL A C 1
ATOM 3712 O O . VAL A 1 455 ? -32.938 -14.962 55.544 1.00 39.09 455 VAL A O 1
ATOM 3715 N N . GLU A 1 456 ? -30.775 -14.416 55.759 1.00 41.00 456 GLU A N 1
ATOM 3716 C CA . GLU A 1 456 ? -30.887 -13.923 57.131 1.00 41.00 456 GLU A CA 1
ATOM 3717 C C . GLU A 1 456 ? -31.030 -12.393 57.093 1.00 41.00 456 GLU A C 1
ATOM 3719 O O . GLU A 1 456 ? -30.342 -11.732 56.311 1.00 41.00 456 GLU A O 1
ATOM 3724 N N . PRO A 1 457 ? -31.907 -11.800 57.923 1.00 41.09 457 PRO A N 1
ATOM 3725 C CA . PRO A 1 457 ? -32.224 -10.373 57.920 1.00 41.09 457 PRO A CA 1
ATOM 3726 C C . PRO A 1 457 ? -31.140 -9.547 58.632 1.00 41.09 457 PRO A C 1
ATOM 3728 O O . PRO A 1 457 ? -31.431 -8.762 59.533 1.00 41.09 457 PRO A O 1
ATOM 3731 N N . SER A 1 458 ? -29.877 -9.728 58.249 1.00 42.50 458 SER A N 1
ATOM 3732 C CA . SER A 1 458 ? -28.771 -8.874 58.681 1.00 42.50 458 SER A CA 1
ATOM 3733 C C . SER A 1 458 ? -28.214 -8.099 57.487 1.00 42.50 458 SER A C 1
ATOM 3735 O O . SER A 1 458 ? -28.275 -8.554 56.348 1.00 42.50 458 SER A O 1
ATOM 3737 N N . ALA A 1 459 ? -27.795 -6.863 57.756 1.00 45.69 459 ALA A N 1
ATOM 3738 C CA . ALA A 1 459 ? -27.555 -5.793 56.793 1.00 45.69 459 ALA A CA 1
ATOM 3739 C C . ALA A 1 459 ? -26.766 -6.207 55.534 1.00 45.69 459 ALA A C 1
ATOM 3741 O O . ALA A 1 459 ? -25.869 -7.048 55.582 1.00 45.69 459 ALA A O 1
ATOM 3742 N N . ALA A 1 460 ? -27.083 -5.556 54.407 1.00 45.88 460 ALA A N 1
ATOM 3743 C CA . ALA A 1 460 ? -26.312 -5.665 53.174 1.00 45.88 460 ALA A CA 1
ATOM 3744 C C . ALA A 1 460 ? -24.830 -5.369 53.463 1.00 45.88 460 ALA A C 1
ATOM 3746 O O . ALA A 1 460 ? -24.497 -4.266 53.897 1.00 45.88 460 ALA A O 1
ATOM 3747 N N . ARG A 1 461 ? -23.958 -6.361 53.252 1.00 51.25 461 ARG A N 1
ATOM 3748 C CA . ARG A 1 461 ? -22.518 -6.210 53.489 1.00 51.25 461 ARG A CA 1
ATOM 3749 C C . ARG A 1 461 ? -21.909 -5.279 52.446 1.00 51.25 461 ARG A C 1
ATOM 3751 O O . ARG A 1 461 ? -22.193 -5.404 51.255 1.00 51.25 461 ARG A O 1
ATOM 3758 N N . SER A 1 462 ? -21.085 -4.342 52.899 1.00 52.88 462 SER A N 1
ATOM 3759 C CA . SER A 1 462 ? -20.392 -3.380 52.033 1.00 52.88 462 SER A CA 1
ATOM 3760 C C . SER A 1 462 ? -19.176 -4.012 51.338 1.00 52.88 462 SER A C 1
ATOM 3762 O O . SER A 1 462 ? -18.631 -5.011 51.811 1.00 52.88 462 SER A O 1
ATOM 3764 N N . TRP A 1 463 ? -18.713 -3.424 50.226 1.00 54.66 463 TRP A N 1
ATOM 3765 C CA . TRP A 1 463 ? -17.501 -3.874 49.516 1.00 54.66 463 TRP A CA 1
ATOM 3766 C C . TRP A 1 463 ? -16.278 -3.968 50.437 1.00 54.66 463 TRP A C 1
ATOM 3768 O O . TRP A 1 463 ? -15.542 -4.950 50.379 1.00 54.66 463 TRP A O 1
ATOM 3778 N N . THR A 1 464 ? -16.132 -3.007 51.351 1.00 52.09 464 THR A N 1
ATOM 3779 C CA . THR A 1 464 ? -15.067 -2.971 52.360 1.00 52.09 464 THR A CA 1
ATOM 3780 C C . THR A 1 464 ? -15.092 -4.193 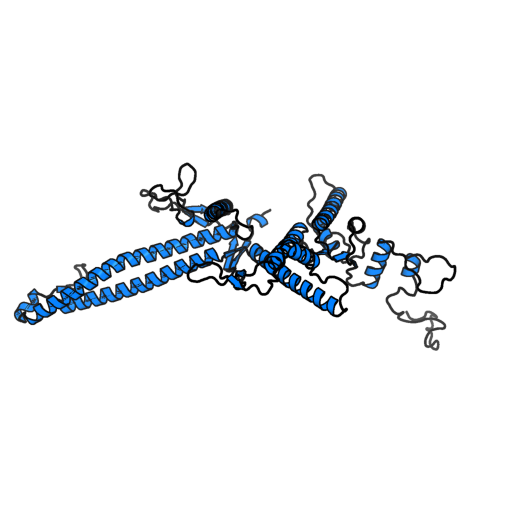53.283 1.00 52.09 464 THR A C 1
ATOM 3782 O O . THR A 1 464 ? -14.045 -4.722 53.646 1.00 52.09 464 THR A O 1
ATOM 3785 N N . GLU A 1 465 ? -16.276 -4.699 53.638 1.00 51.47 465 GLU A N 1
ATOM 3786 C CA . GLU A 1 465 ? -16.395 -5.892 54.484 1.00 51.47 465 GLU A CA 1
ATOM 3787 C C . GLU A 1 465 ? -16.041 -7.179 53.737 1.00 51.47 465 GLU A C 1
ATOM 3789 O O . GLU A 1 465 ? -15.526 -8.106 54.358 1.00 51.47 465 GLU A O 1
ATOM 3794 N N . VAL A 1 466 ? -16.293 -7.255 52.424 1.00 56.81 466 VAL A N 1
ATOM 3795 C CA . VAL A 1 466 ? -15.949 -8.429 51.603 1.00 56.81 466 VAL A CA 1
ATOM 3796 C C . VAL A 1 466 ? -14.464 -8.444 51.258 1.00 56.81 466 VAL A C 1
ATOM 3798 O O . VAL A 1 466 ? -13.836 -9.489 51.412 1.00 56.81 466 VAL A O 1
ATOM 3801 N N . GLU A 1 467 ? -13.891 -7.306 50.855 1.00 53.06 467 GLU A N 1
ATOM 3802 C CA . GLU A 1 467 ? -12.463 -7.152 50.544 1.00 53.06 467 GLU A CA 1
ATOM 3803 C C . GLU A 1 467 ? -11.573 -7.534 51.733 1.00 53.06 467 GLU A C 1
ATOM 3805 O O . GLU A 1 467 ? -10.570 -8.222 51.553 1.00 53.06 467 GLU A O 1
ATOM 3810 N N . HIS A 1 468 ? -11.984 -7.186 52.954 1.00 53.59 468 HIS A N 1
ATOM 3811 C CA . HIS A 1 468 ? -11.284 -7.561 54.184 1.00 53.59 468 HIS A CA 1
ATOM 3812 C C . HIS A 1 468 ? -11.797 -8.858 54.830 1.00 53.59 468 HIS A C 1
ATOM 3814 O O . HIS A 1 468 ? -11.313 -9.241 55.901 1.00 53.59 468 HIS A O 1
ATOM 3820 N N . SER A 1 469 ? -12.758 -9.553 54.211 1.00 55.84 469 SER A N 1
ATOM 3821 C CA . SER A 1 469 ? -13.277 -10.807 54.753 1.00 55.84 469 SER A CA 1
ATOM 3822 C C . SER A 1 469 ? -12.255 -11.936 54.638 1.00 55.84 469 SER A C 1
ATOM 3824 O O . SER A 1 469 ? -11.400 -11.977 53.756 1.00 55.84 469 SER A O 1
ATOM 3826 N N . TYR A 1 470 ? -12.392 -12.926 55.515 1.00 53.12 470 TYR A N 1
ATOM 3827 C CA . TYR A 1 470 ? -11.605 -14.157 55.467 1.00 53.12 470 TYR A CA 1
ATOM 3828 C C . TYR A 1 470 ? -11.693 -14.885 54.106 1.00 53.12 470 TYR A C 1
ATOM 3830 O O . TYR A 1 470 ? -10.772 -15.606 53.739 1.00 53.12 470 TYR A O 1
ATOM 3838 N N . PHE A 1 471 ? -12.766 -14.664 53.336 1.00 49.19 471 PHE A N 1
ATOM 3839 C CA . PHE A 1 471 ? -13.050 -15.365 52.080 1.00 49.19 471 PHE A CA 1
ATOM 3840 C C . PHE A 1 471 ? -12.482 -14.691 50.816 1.00 49.19 471 PHE A C 1
ATOM 3842 O O . PHE A 1 471 ? -12.521 -15.307 49.754 1.00 49.19 471 PHE A O 1
ATOM 3849 N N . SER A 1 472 ? -11.952 -13.464 50.894 1.00 44.00 472 SER A N 1
ATOM 3850 C CA . SER A 1 472 ? -11.348 -12.744 49.752 1.00 44.00 472 SER A CA 1
ATOM 3851 C C . SER A 1 472 ? -9.819 -12.833 49.700 1.00 44.00 472 SER A C 1
ATOM 3853 O O . SER A 1 472 ? -9.205 -12.388 48.728 1.00 44.00 472 SER A O 1
ATOM 3855 N N . ARG A 1 473 ? -9.174 -13.402 50.727 1.00 49.78 473 ARG A N 1
ATOM 3856 C CA . ARG A 1 473 ? -7.722 -13.605 50.718 1.00 49.78 473 ARG A CA 1
ATOM 3857 C C . ARG A 1 473 ? -7.382 -14.685 49.687 1.00 49.78 473 ARG A C 1
ATOM 3859 O O . ARG A 1 473 ? -7.630 -15.863 49.911 1.00 49.78 473 ARG A O 1
ATOM 3866 N N . MET A 1 474 ? -6.787 -14.283 48.561 1.00 49.12 474 MET A N 1
ATOM 3867 C CA . MET A 1 474 ? -6.317 -15.189 47.494 1.00 49.12 474 MET A CA 1
ATOM 3868 C C . MET A 1 474 ? -5.060 -16.001 47.866 1.00 49.12 474 MET A C 1
ATOM 3870 O O . MET A 1 474 ? -4.498 -16.699 47.026 1.00 49.12 474 MET A O 1
ATOM 3874 N N . GLN A 1 475 ? -4.627 -15.947 49.125 1.00 46.84 475 GLN A N 1
ATOM 3875 C CA . GLN A 1 475 ? -3.689 -16.902 49.700 1.00 46.84 475 GLN A CA 1
ATOM 3876 C C . GLN A 1 475 ? -4.436 -17.773 50.703 1.00 46.84 475 GLN A C 1
ATOM 3878 O O . GLN A 1 475 ? -5.051 -17.255 51.639 1.00 46.84 475 GLN A O 1
ATOM 3883 N N . SER A 1 476 ? -4.335 -19.097 50.544 1.00 48.69 476 SER A N 1
ATOM 3884 C CA . SER A 1 476 ? -4.588 -20.003 51.664 1.00 48.69 476 SER A CA 1
ATOM 3885 C C . SER A 1 476 ? -3.738 -19.533 52.849 1.00 48.69 476 SER A C 1
ATOM 3887 O O . SER A 1 476 ? -2.564 -19.218 52.639 1.00 48.69 476 SER A O 1
ATOM 3889 N N . PRO A 1 477 ? -4.291 -19.454 54.072 1.00 52.03 477 PRO A N 1
ATOM 3890 C CA . PRO A 1 477 ? -3.485 -19.168 55.248 1.00 52.03 477 PRO A CA 1
ATOM 3891 C C . PRO A 1 477 ? -2.307 -20.142 55.274 1.00 52.03 477 PRO A C 1
ATOM 3893 O O . PRO A 1 477 ? -2.521 -21.352 55.197 1.00 52.03 477 PRO A O 1
ATOM 3896 N N . TYR A 1 478 ? -1.077 -19.627 55.354 1.00 49.47 478 TYR A N 1
ATOM 3897 C CA . TYR A 1 478 ? 0.121 -20.469 55.447 1.00 49.47 478 TYR A CA 1
ATOM 3898 C C . TYR A 1 478 ? 0.064 -21.405 56.666 1.00 49.47 478 TYR A C 1
ATOM 3900 O O . TYR A 1 478 ? 0.666 -22.476 56.660 1.00 49.47 478 TYR A O 1
ATOM 3908 N N . PHE A 1 479 ? -0.725 -21.033 57.675 1.00 53.00 479 PHE A N 1
ATOM 3909 C CA . PHE A 1 479 ? -1.003 -21.804 58.874 1.00 53.00 479 PHE A CA 1
ATOM 3910 C C . PHE A 1 479 ? -2.398 -21.448 59.420 1.00 53.00 479 PHE A C 1
ATOM 3912 O O . PHE A 1 479 ? -2.911 -20.342 59.227 1.00 53.00 479 PHE A O 1
ATOM 3919 N N . VAL A 1 480 ? -3.030 -22.403 60.104 1.00 55.16 480 VAL A N 1
ATOM 3920 C CA . VAL A 1 480 ? -4.293 -22.225 60.840 1.00 55.16 480 VAL A CA 1
ATOM 3921 C C . VAL A 1 480 ? -3.951 -22.261 62.325 1.00 55.16 480 VAL A C 1
ATOM 3923 O O . VAL A 1 480 ? -3.348 -23.229 62.779 1.00 55.16 480 VAL A O 1
ATOM 3926 N N . PHE A 1 481 ? -4.316 -21.225 63.082 1.00 58.66 481 PHE A N 1
ATOM 3927 C CA . PHE A 1 481 ? -4.078 -21.158 64.527 1.00 58.66 481 PHE A CA 1
ATOM 3928 C C . PHE A 1 481 ? -5.371 -21.396 65.324 1.00 58.66 481 PHE A C 1
ATOM 3930 O O . PHE A 1 481 ? -6.475 -21.122 64.849 1.00 58.66 481 PHE A O 1
ATOM 3937 N N . GLY A 1 482 ? -5.241 -21.887 66.558 1.00 60.69 482 GLY A N 1
ATOM 3938 C CA . GLY A 1 482 ? -6.366 -22.117 67.472 1.00 60.69 482 GLY A CA 1
ATOM 3939 C C . GLY A 1 482 ? -6.984 -23.515 67.359 1.00 60.69 482 GLY A C 1
ATOM 3940 O O . GLY A 1 482 ? -6.334 -24.463 66.937 1.00 60.69 482 GLY A O 1
ATOM 3941 N N . ALA A 1 483 ? -8.254 -23.663 67.750 1.00 58.19 483 ALA A N 1
ATOM 3942 C CA . ALA A 1 483 ? -8.933 -24.965 67.861 1.00 58.19 483 ALA A CA 1
ATOM 3943 C C . ALA A 1 483 ? -9.044 -25.765 66.543 1.00 58.19 483 ALA A C 1
ATOM 3945 O O . ALA A 1 483 ? -9.392 -26.941 66.574 1.00 58.19 483 ALA A O 1
ATOM 3946 N N . TYR A 1 484 ? -8.750 -25.131 65.405 1.00 55.78 484 TYR A N 1
ATOM 3947 C CA . TYR A 1 484 ? -8.763 -25.733 64.071 1.00 55.78 484 TYR A CA 1
ATOM 3948 C C . TYR A 1 484 ? -7.354 -26.052 63.531 1.00 55.78 484 TYR A C 1
ATOM 3950 O O . TYR A 1 484 ? -7.226 -26.462 62.379 1.00 55.78 484 TYR A O 1
ATOM 3958 N N . ALA A 1 485 ? -6.298 -25.858 64.330 1.00 61.22 485 ALA A N 1
ATOM 3959 C CA . ALA A 1 485 ? -4.938 -26.251 63.968 1.00 61.22 485 ALA A CA 1
ATOM 3960 C C . ALA A 1 485 ? -4.806 -27.793 63.923 1.00 61.22 485 ALA A C 1
ATOM 3962 O O . ALA A 1 485 ? -5.359 -28.465 64.797 1.00 61.22 485 ALA A O 1
ATOM 3963 N N . PRO A 1 486 ? -4.060 -28.381 62.962 1.00 59.41 486 PRO A N 1
ATOM 3964 C CA . PRO A 1 486 ? -3.915 -29.839 62.843 1.00 59.41 486 PRO A CA 1
ATOM 3965 C C . PRO A 1 486 ? -3.263 -30.524 64.058 1.00 59.41 486 PRO A C 1
ATOM 3967 O O . PRO A 1 486 ? -3.441 -31.725 64.241 1.00 59.41 486 PRO A O 1
ATOM 3970 N N . SER A 1 487 ? -2.500 -29.784 64.872 1.00 59.34 487 SER A N 1
ATOM 3971 C CA . SER A 1 487 ? -1.924 -30.233 66.147 1.00 59.34 487 SER A CA 1
ATOM 3972 C C . SER A 1 487 ? -1.591 -29.019 67.024 1.00 59.34 487 SER A C 1
ATOM 3974 O O . SER A 1 487 ? -1.133 -27.996 66.518 1.00 59.34 487 SER A O 1
ATOM 3976 N N . ASN A 1 488 ? -1.812 -29.150 68.337 1.00 62.19 488 ASN A N 1
ATOM 3977 C CA . ASN A 1 488 ? -1.399 -28.189 69.372 1.00 62.19 488 ASN A CA 1
ATOM 3978 C C . ASN A 1 488 ? -0.263 -28.757 70.245 1.00 62.19 488 ASN A C 1
ATOM 3980 O O . ASN A 1 488 ? 0.001 -28.249 71.333 1.00 62.19 488 ASN A O 1
ATOM 3984 N N . ASP A 1 489 ? 0.391 -29.832 69.798 1.00 62.03 489 ASP A N 1
ATOM 3985 C CA . ASP A 1 489 ? 1.325 -30.605 70.625 1.00 62.03 489 ASP A CA 1
ATOM 3986 C C . ASP A 1 489 ? 2.693 -29.923 70.783 1.00 62.03 489 ASP A C 1
ATOM 3988 O O . ASP A 1 489 ? 3.545 -30.397 71.537 1.00 62.03 489 ASP A O 1
ATOM 3992 N N . TRP A 1 490 ? 2.921 -28.806 70.083 1.00 52.78 490 TRP A N 1
ATOM 3993 C CA . TRP A 1 490 ? 4.179 -28.076 70.136 1.00 52.78 490 TRP A CA 1
ATOM 3994 C C . TRP A 1 490 ? 3.964 -26.559 70.120 1.00 52.78 490 TRP A C 1
ATOM 3996 O O . TRP A 1 490 ? 3.392 -26.002 69.185 1.00 52.78 490 TRP A O 1
ATOM 4006 N N . THR A 1 491 ? 4.462 -25.885 71.156 1.00 57.12 491 THR A N 1
ATOM 4007 C CA . THR A 1 491 ? 4.423 -24.422 71.317 1.00 57.12 491 THR A CA 1
ATOM 4008 C C . THR A 1 491 ? 5.819 -23.887 71.608 1.00 57.12 491 THR A C 1
ATOM 4010 O O . THR A 1 491 ? 6.548 -24.453 72.424 1.00 57.12 491 THR A O 1
ATOM 4013 N N . LEU A 1 492 ? 6.181 -22.768 70.971 1.00 56.72 492 LEU A N 1
ATOM 4014 C CA . LEU A 1 492 ? 7.412 -22.042 71.279 1.00 56.72 492 LEU A CA 1
ATOM 4015 C C . LEU A 1 492 ? 7.398 -21.533 72.725 1.00 56.72 492 LEU A C 1
ATOM 4017 O O . LEU A 1 492 ? 6.362 -21.137 73.258 1.00 56.72 492 LEU A O 1
ATOM 4021 N N . TRP A 1 493 ? 8.581 -21.463 73.334 1.00 53.75 493 TRP A N 1
ATOM 4022 C CA . TRP A 1 493 ? 8.772 -20.957 74.701 1.00 53.75 493 TRP A CA 1
ATOM 4023 C C . TRP A 1 493 ? 8.327 -19.497 74.890 1.00 53.75 493 TRP A C 1
ATOM 4025 O O . TRP A 1 493 ? 8.032 -19.080 76.005 1.00 53.75 493 TRP A O 1
ATOM 4035 N N . SER A 1 494 ? 8.260 -18.722 73.806 1.00 65.31 494 SER A N 1
ATOM 4036 C CA . SER A 1 494 ? 7.758 -17.345 73.798 1.00 65.31 494 SER A CA 1
ATOM 4037 C C . SER A 1 494 ? 6.233 -17.247 73.921 1.00 65.31 494 SER A C 1
ATOM 4039 O O . SER A 1 494 ? 5.718 -16.145 74.081 1.00 65.31 494 SER A O 1
ATOM 4041 N N . GLY A 1 495 ? 5.495 -18.358 73.795 1.00 56.34 495 GLY A N 1
ATOM 4042 C CA . GLY A 1 495 ? 4.032 -18.351 73.686 1.00 56.34 495 GLY A CA 1
ATOM 4043 C C . GLY A 1 495 ? 3.508 -17.705 72.396 1.00 56.34 495 GLY A C 1
ATOM 4044 O O . GLY A 1 495 ? 2.298 -17.625 72.204 1.00 56.34 495 GLY A O 1
ATOM 4045 N N . VAL A 1 496 ? 4.406 -17.259 71.510 1.00 52.94 496 VAL A N 1
ATOM 4046 C CA . VAL A 1 496 ? 4.081 -16.689 70.202 1.00 52.94 496 VAL A CA 1
ATOM 4047 C C . VAL A 1 496 ? 4.096 -17.835 69.185 1.00 52.94 496 VAL A C 1
ATOM 4049 O O . VAL A 1 496 ? 5.131 -18.494 69.060 1.00 52.94 496 VAL A O 1
ATOM 4052 N N . PRO A 1 497 ? 2.981 -18.127 68.493 1.00 50.25 497 PRO A N 1
ATOM 4053 C CA . PRO A 1 497 ? 2.961 -19.115 67.414 1.00 50.25 497 PRO A CA 1
ATOM 4054 C C . PRO A 1 497 ? 3.913 -18.700 66.281 1.00 50.25 497 PRO A C 1
ATOM 4056 O O . PRO A 1 497 ? 4.096 -17.506 66.056 1.00 50.25 497 PRO A O 1
ATOM 4059 N N . LEU A 1 498 ? 4.518 -19.664 65.578 1.00 50.38 498 LEU A N 1
ATOM 4060 C CA . LEU A 1 498 ? 5.307 -19.376 64.370 1.00 50.38 498 LEU A CA 1
ATOM 4061 C C . LEU A 1 498 ? 4.395 -18.770 63.286 1.00 50.38 498 LEU A C 1
ATOM 4063 O O . LEU A 1 498 ? 3.313 -19.309 63.047 1.00 50.38 498 LEU A O 1
ATOM 4067 N N . GLU A 1 499 ? 4.839 -17.656 62.691 1.00 46.53 499 GLU A N 1
ATOM 4068 C CA . GLU A 1 499 ? 4.269 -17.057 61.469 1.00 46.53 499 GLU A CA 1
ATOM 4069 C C . GLU A 1 499 ? 4.449 -17.947 60.232 1.00 46.53 499 GLU A C 1
ATOM 4071 O O . GLU A 1 499 ? 5.387 -18.780 60.212 1.00 46.53 499 GLU A O 1
#

pLDDT: mean 85.99, std 14.53, range [33.03, 98.5]